Protein AF-A0A7M7GC49-F1 (afdb_monomer_lite)

Sequence (738 aa):
MSGFDIMTDSSFNNELQWSLVPNANPNVATEDHLQSLGLNVQDGLPKFKLNEVGPVALASSIFQQNNINVNDDLEQSFVVLGKTSLQSIRDDALASYLEIQQKSQLTDHTSMISMMSPSEIEEKLKNVLEENIKLKETLKQNNSATKQQFNTITMWQKDVMTVCDNHKQKFMETKQLMSRLKKENDELREKIAKYQLQESSLNSSSATGLSLEGVNASSLLKKSTYVSTENLPTLTGFNTSLLEEGKQLENDNIQLENEQELLKKNDTLSEELNKVKVNHSKTKEVLQELEKRYLTDIELFSQQLQKANKELKEVLKQKSDMTNSLELEKLLVKCCEKDLELKYLEEIITSLKQQIKKYEENIFPLIDLQVETSDESSDDKKLLKENVKFYNNKIEELGKCFAAQCSRYMRIQEFLKESADIIQIFENSEVLSNSSLPEDKVKDYKEKLREYRKRLIDEQIQSIDDKQITIKVQKQFQKMLSDYNAVIYELEILRDENSKLATMQTKASEENSQKLADIEKHLDEEKKILDNEKTELLEQRLSLQFEKKLVIEEKEKIEAERSSLSLEKEKLIEARTSLLEERTSLDRQSLLYEAEKGTLQKEKKLLHKKCDELMNQIEILRHESSKANTTIQQLNLNNSKLKENEEIISVYKIQTEMHQKEFEEMRVTQKNLQDQLQSLSMANLQLRTENDRLGGQANEQDNSDVTINRNHVLCPKCQNSISTDNLSLHIARCYNLD

Foldseek 3Di:
DDDDDDDDDDDDDDDDDDDDDDDDDPPDDDQVRLVVVQWHDDPNDTDHPPDDPDDPPPVVVVPPDDPDDDDDDDDDDDDPPDPVNVVVVVVVVVVVVVVVVVVVVVDPPVVVVVPDDPVVVVVVVVVVVVVVVVVVVVVVVVVVVVVVVVVVVVVVVVVVVVVVVVVVVVVVVVVVVVVVVVVVVVVVVVVVVVVVVVVVVVPPDDDDDDDDDDDDDDDDDDDDDDDDDDDDDDPPVVVVVVVVVVVVVVVVVVVVVVVVVVVVVVVVVVVVVVVVVVVVVVVVVVVVVVVVVVVVVVVVVVVVVVVVVVVVVVVVVVPPPDDDPVVVVVVVVVVVVVVVVVVVVVVVVVVVVVVVVVVVVVPPPPPPPPPPDPDPDDPVVVVVVVVVVVLVVLVVVLVVLVVVLVVLVVVLVVLVVVLVVLVVVVVVCVVDVPDDDPPVVVVVSVVSNVVSVVVVVVSVVSVVVSVVSVVVSVVVVVVVVVVVVVVVVVVVVVVVVVVVVVVVVVVVVVVVVVVVVVVVVVVVVVVVVVVVVVVVVVVVVVVVVVVVVVVVVVVVVVVVVVVVVVVVVVVVVVVVVVVVVVVVVVVVVVVVVVVVVVVVVVVVVVVVVVVVVVVVVVVVVVVVVVVVVVVVVVVVVVVVVVVVVVVVVVVVVVVVVVVVVVVVVVVVVVVVVVVVVVVVVVVVVVVVVVVVPDDDDDDYDDDDDDDDDDDDDADPPPGDGDDDPCPPVVVVVVPDDD

pLDDT: mean 72.05, std 21.74, range [25.02, 97.62]

Radius of gyration: 102.34 Å; chains: 1; bounding box: 214×106×333 Å

Structure (mmCIF, N/CA/C/O backbone):
data_AF-A0A7M7GC49-F1
#
_entry.id   AF-A0A7M7GC49-F1
#
loop_
_atom_site.group_PDB
_atom_site.id
_atom_site.type_symbol
_atom_site.label_atom_id
_atom_site.label_alt_id
_atom_site.label_comp_id
_atom_site.label_asym_id
_atom_site.label_entity_id
_atom_site.label_seq_id
_atom_site.pdbx_PDB_ins_code
_atom_site.Cartn_x
_atom_site.Cartn_y
_atom_site.Cartn_z
_atom_site.occupancy
_atom_site.B_iso_or_equiv
_atom_site.auth_seq_id
_atom_site.auth_comp_id
_atom_site.auth_asym_id
_atom_site.auth_atom_id
_atom_site.pdbx_PDB_model_num
ATOM 1 N N . MET A 1 1 ? -89.485 -11.999 8.971 1.00 34.19 1 MET A N 1
ATOM 2 C CA . MET A 1 1 ? -88.082 -11.713 9.340 1.00 34.19 1 MET A CA 1
ATOM 3 C C . MET A 1 1 ? -87.437 -10.963 8.185 1.00 34.19 1 MET A C 1
ATOM 5 O O . MET A 1 1 ? -87.830 -11.228 7.059 1.00 34.19 1 MET A O 1
ATOM 9 N N . SER A 1 2 ? -86.524 -10.044 8.527 1.00 34.47 2 SER A N 1
ATOM 10 C CA . SER A 1 2 ? -85.714 -9.130 7.692 1.00 34.47 2 SER A CA 1
ATOM 11 C C . SER A 1 2 ? -86.473 -8.114 6.827 1.00 34.47 2 SER A C 1
ATOM 13 O O . SER A 1 2 ? -87.077 -8.467 5.819 1.00 34.47 2 SER A O 1
ATOM 15 N N . GLY A 1 3 ? -86.423 -6.850 7.262 1.00 27.81 3 GLY A N 1
ATOM 16 C CA . GLY A 1 3 ? -86.995 -5.686 6.591 1.00 27.81 3 GLY A CA 1
ATOM 17 C C . GLY A 1 3 ? -86.046 -5.013 5.594 1.00 27.81 3 GLY A C 1
ATOM 18 O O . GLY A 1 3 ? -84.831 -5.141 5.716 1.00 27.81 3 GLY A O 1
ATOM 19 N N . PHE A 1 4 ? -86.680 -4.366 4.606 1.00 26.64 4 PHE A N 1
ATOM 20 C CA . PHE A 1 4 ? -86.507 -2.984 4.117 1.00 26.64 4 PHE A CA 1
ATOM 21 C C . PHE A 1 4 ? -85.178 -2.267 4.470 1.00 26.64 4 PHE A C 1
ATOM 23 O O . PHE A 1 4 ? -84.728 -2.322 5.605 1.00 26.64 4 PHE A O 1
ATOM 30 N N . ASP A 1 5 ? -84.525 -1.507 3.588 1.00 28.02 5 ASP A N 1
ATOM 31 C CA . ASP A 1 5 ? -85.110 -0.567 2.632 1.00 28.02 5 ASP A CA 1
ATOM 32 C C . ASP A 1 5 ? -84.096 -0.091 1.566 1.00 28.02 5 ASP A C 1
ATOM 34 O O . ASP A 1 5 ? -82.886 -0.280 1.679 1.00 28.02 5 ASP A O 1
ATOM 38 N N . ILE A 1 6 ? -84.652 0.528 0.530 1.00 32.47 6 ILE A N 1
ATOM 39 C CA . ILE A 1 6 ? -84.090 0.972 -0.756 1.00 32.47 6 ILE A CA 1
ATOM 40 C C . ILE A 1 6 ? -83.165 2.203 -0.624 1.00 32.47 6 ILE A C 1
ATOM 42 O O . ILE A 1 6 ? -83.523 3.119 0.106 1.00 32.47 6 ILE A O 1
ATOM 46 N N . MET A 1 7 ? -82.079 2.305 -1.419 1.00 26.45 7 MET A N 1
ATOM 47 C CA . MET A 1 7 ? -81.718 3.539 -2.165 1.00 26.45 7 MET A CA 1
ATOM 48 C C . MET A 1 7 ? -80.519 3.389 -3.134 1.00 26.45 7 MET A C 1
ATOM 50 O O . MET A 1 7 ? -79.374 3.242 -2.728 1.00 26.45 7 MET A O 1
ATOM 54 N N . THR A 1 8 ? -80.860 3.469 -4.426 1.00 30.05 8 THR A N 1
ATOM 55 C CA . THR A 1 8 ? -80.190 4.147 -5.560 1.00 30.05 8 THR A CA 1
ATOM 56 C C . THR A 1 8 ? -78.666 4.087 -5.734 1.00 30.05 8 THR A C 1
ATOM 58 O O . THR A 1 8 ? -77.913 4.820 -5.096 1.00 30.05 8 THR A O 1
ATOM 61 N N . ASP A 1 9 ? -78.281 3.323 -6.761 1.00 25.45 9 ASP A N 1
ATOM 62 C CA . ASP A 1 9 ? -77.014 3.351 -7.492 1.00 25.45 9 ASP A CA 1
ATOM 63 C C . ASP A 1 9 ? -76.702 4.709 -8.145 1.00 25.45 9 ASP A C 1
ATOM 65 O O . ASP A 1 9 ? -77.493 5.249 -8.921 1.00 25.45 9 ASP A O 1
ATOM 69 N N . SER A 1 10 ? -75.467 5.170 -7.955 1.00 27.80 10 SER A N 1
ATOM 70 C CA . SER A 1 10 ? -74.708 5.876 -8.991 1.00 27.80 10 SER A CA 1
ATOM 71 C C . SER A 1 10 ? -73.237 5.481 -8.863 1.00 27.80 10 SER A C 1
ATOM 73 O O . SER A 1 10 ? -72.452 6.097 -8.142 1.00 27.80 10 SER A O 1
ATOM 75 N N . SER A 1 11 ? -72.905 4.377 -9.521 1.00 29.70 11 SER A N 1
ATOM 76 C CA . SER A 1 11 ? -71.592 3.750 -9.590 1.00 29.70 11 SER A CA 1
ATOM 77 C C . SER A 1 11 ? -70.676 4.543 -10.526 1.00 29.70 11 SER A C 1
ATOM 79 O O . SER A 1 11 ? -70.968 4.616 -11.710 1.00 29.70 11 SER A O 1
ATOM 81 N N . PHE A 1 12 ? -69.576 5.104 -10.016 1.00 28.05 12 PHE A N 1
ATOM 82 C CA . PHE A 1 12 ? -68.303 5.303 -10.732 1.00 28.05 12 PHE A CA 1
ATOM 83 C C . PHE A 1 12 ? -67.228 5.727 -9.716 1.00 28.05 12 PHE A C 1
ATOM 85 O O . PHE A 1 12 ? -67.172 6.893 -9.341 1.00 28.05 12 PHE A O 1
ATOM 92 N N . ASN A 1 13 ? -66.428 4.764 -9.232 1.00 29.12 13 ASN A N 1
ATOM 93 C CA . ASN A 1 13 ? -65.004 4.915 -8.871 1.00 29.12 13 ASN A CA 1
ATOM 94 C C . ASN A 1 13 ? -64.437 3.598 -8.291 1.00 29.12 13 ASN A C 1
ATOM 96 O O . ASN A 1 13 ? -64.309 3.431 -7.084 1.00 29.12 13 ASN A O 1
ATOM 100 N N . ASN A 1 14 ? -64.071 2.686 -9.192 1.00 30.98 14 ASN A N 1
ATOM 101 C CA . ASN A 1 14 ? -62.984 1.707 -9.042 1.00 30.98 14 ASN A CA 1
ATOM 102 C C . ASN A 1 14 ? -61.897 2.187 -10.028 1.00 30.98 14 ASN A C 1
ATOM 104 O O . ASN A 1 14 ? -62.245 2.738 -11.066 1.00 30.98 14 ASN A O 1
ATOM 108 N N . GLU A 1 15 ? -60.587 2.070 -9.858 1.00 29.72 15 GLU A N 1
ATOM 109 C CA . GLU A 1 15 ? -59.718 1.249 -9.023 1.00 29.72 15 GLU A CA 1
ATOM 110 C C . GLU A 1 15 ? -58.306 1.824 -9.247 1.00 29.72 15 GLU A C 1
ATOM 112 O O . GLU A 1 15 ? -57.967 2.137 -10.385 1.00 29.72 15 GLU A O 1
ATOM 117 N N . LEU A 1 16 ? -57.501 1.971 -8.192 1.00 26.41 16 LEU A N 1
ATOM 118 C CA . LEU A 1 16 ? -56.049 1.711 -8.166 1.00 26.41 16 LEU A CA 1
ATOM 119 C C . LEU A 1 16 ? -55.543 2.049 -6.755 1.00 26.41 16 LEU A C 1
ATOM 121 O O . LEU A 1 16 ? -54.995 3.114 -6.480 1.00 26.41 16 LEU A O 1
ATOM 125 N N . GLN A 1 17 ? -55.778 1.113 -5.835 1.00 26.84 17 GLN A N 1
ATOM 126 C CA . GLN A 1 17 ? -55.053 1.037 -4.571 1.00 26.84 17 GLN A CA 1
ATOM 127 C C . GLN A 1 17 ? -53.602 0.633 -4.849 1.00 26.84 17 GLN A C 1
ATOM 129 O O . GLN A 1 17 ? -53.361 -0.387 -5.488 1.00 26.84 17 GLN A O 1
ATOM 134 N N . TRP A 1 18 ? -52.649 1.367 -4.276 1.00 25.02 18 TRP A N 1
ATOM 135 C CA . TRP A 1 18 ? -51.355 0.810 -3.885 1.00 25.02 18 TRP A CA 1
ATOM 136 C C . TRP A 1 18 ? -51.135 1.120 -2.407 1.00 25.02 18 TRP A C 1
ATOM 138 O O . TRP A 1 18 ? -50.808 2.239 -2.019 1.00 25.02 18 TRP A O 1
ATOM 148 N N . SER A 1 19 ? -51.368 0.109 -1.575 1.00 26.52 19 SER A N 1
ATOM 149 C CA . SER A 1 19 ? -50.935 0.059 -0.183 1.00 26.52 19 SER A CA 1
ATOM 150 C C . SER A 1 19 ? -49.413 -0.096 -0.137 1.00 26.52 19 SER A C 1
ATOM 152 O O . SER A 1 19 ? -48.893 -1.126 -0.572 1.00 26.52 19 SER A O 1
ATOM 154 N N . LEU A 1 20 ? -48.693 0.887 0.403 1.00 27.27 20 LEU A N 1
ATOM 155 C CA . LEU A 1 20 ? -47.275 0.738 0.732 1.00 27.27 20 LEU A CA 1
ATOM 156 C C . LEU A 1 20 ? -47.122 0.376 2.211 1.00 27.27 20 LEU A C 1
ATOM 158 O O . LEU A 1 20 ? -47.243 1.207 3.106 1.00 27.27 20 LEU A O 1
ATOM 162 N N . VAL A 1 21 ? -46.863 -0.912 2.424 1.00 29.62 21 VAL A N 1
ATOM 163 C CA . VAL A 1 21 ? -46.255 -1.485 3.627 1.00 29.62 21 VAL A CA 1
ATOM 164 C C . VAL A 1 21 ? -44.874 -0.834 3.842 1.00 29.62 21 VAL A C 1
ATOM 166 O O . VAL A 1 21 ? -44.166 -0.619 2.853 1.00 29.62 21 VAL A O 1
ATOM 169 N N . PRO A 1 22 ? -44.444 -0.532 5.084 1.00 32.78 22 PRO A N 1
ATOM 170 C CA . PRO A 1 22 ? -43.116 0.017 5.336 1.00 32.78 22 PRO A CA 1
ATOM 171 C C . PRO A 1 22 ? -42.062 -1.051 5.045 1.00 32.78 22 PRO A C 1
ATOM 173 O O . PRO A 1 22 ? -41.995 -2.078 5.720 1.00 32.78 22 PRO A O 1
ATOM 176 N N . ASN A 1 23 ? -41.238 -0.820 4.026 1.00 27.34 23 ASN A N 1
ATOM 177 C CA . ASN A 1 23 ? -40.072 -1.649 3.767 1.00 27.34 23 ASN A CA 1
ATOM 178 C C . ASN A 1 23 ? -38.988 -1.286 4.795 1.00 27.34 23 ASN A C 1
ATOM 180 O O . ASN A 1 23 ? -38.493 -0.157 4.809 1.00 27.34 23 ASN A O 1
ATOM 184 N N . ALA A 1 24 ? -38.657 -2.230 5.675 1.00 34.81 24 ALA A N 1
ATOM 185 C CA . ALA A 1 24 ? -37.582 -2.107 6.648 1.00 34.81 24 ALA A CA 1
ATOM 186 C C . ALA A 1 24 ? -36.232 -2.063 5.915 1.00 34.81 24 ALA A C 1
ATOM 188 O O . ALA A 1 24 ? -35.712 -3.085 5.474 1.00 34.81 24 ALA A O 1
ATOM 189 N N . ASN A 1 25 ? -35.673 -0.862 5.773 1.00 31.64 25 ASN A N 1
ATOM 190 C CA . ASN A 1 25 ? -34.308 -0.648 5.306 1.00 31.64 25 ASN A CA 1
ATOM 191 C C . ASN A 1 25 ? -33.396 -0.501 6.545 1.00 31.64 25 ASN A C 1
ATOM 193 O O . ASN A 1 25 ? -33.688 0.345 7.389 1.00 31.64 25 ASN A O 1
ATOM 197 N N . PRO A 1 26 ? -32.294 -1.259 6.685 1.00 36.69 26 PRO A N 1
ATOM 198 C CA . PRO A 1 26 ? -31.502 -1.327 7.922 1.00 36.69 26 PRO A CA 1
ATOM 199 C C . PRO A 1 26 ? -30.547 -0.135 8.154 1.00 36.69 26 PRO A C 1
ATOM 201 O O . PRO A 1 26 ? -29.640 -0.232 8.968 1.00 36.69 26 PRO A O 1
ATOM 204 N N . ASN A 1 27 ? -30.750 0.997 7.472 1.00 37.78 27 ASN A N 1
ATOM 205 C CA . ASN A 1 27 ? -29.896 2.193 7.571 1.00 37.78 27 ASN A CA 1
ATOM 206 C C . ASN A 1 27 ? -30.619 3.426 8.142 1.00 37.78 27 ASN A C 1
ATOM 208 O O . ASN A 1 27 ? -30.193 4.559 7.921 1.00 37.78 27 ASN A O 1
ATOM 212 N N . VAL A 1 28 ? -31.727 3.237 8.862 1.00 42.25 28 VAL A N 1
ATOM 213 C CA . VAL A 1 28 ? -32.432 4.353 9.503 1.00 42.25 28 VAL A CA 1
ATOM 214 C C . VAL A 1 28 ? -31.764 4.647 10.844 1.00 42.25 28 VAL A C 1
ATOM 216 O O . VAL A 1 28 ? -31.859 3.856 11.780 1.00 42.25 28 VAL A O 1
ATOM 219 N N . ALA A 1 29 ? -31.055 5.776 10.908 1.00 43.44 29 ALA A N 1
ATOM 220 C CA . ALA A 1 29 ? -30.528 6.345 12.142 1.00 43.44 29 ALA A CA 1
ATOM 221 C C . ALA A 1 29 ? -31.626 6.388 13.218 1.00 43.44 29 ALA A C 1
ATOM 223 O O . ALA A 1 29 ? -32.748 6.816 12.942 1.00 43.44 29 ALA A O 1
ATOM 224 N N . THR A 1 30 ? -31.304 5.925 14.426 1.00 55.53 30 THR A N 1
ATOM 225 C CA . THR A 1 30 ? -32.234 5.907 15.559 1.00 55.53 30 THR A CA 1
ATOM 226 C C . THR A 1 30 ? -32.724 7.319 15.885 1.00 55.53 30 THR A C 1
ATOM 228 O O . THR A 1 30 ? -32.027 8.308 15.650 1.00 55.53 30 THR A O 1
ATOM 231 N N . GLU A 1 31 ? -33.938 7.425 16.422 1.00 50.25 31 GLU A N 1
ATOM 232 C CA . GLU A 1 31 ? -34.584 8.701 16.763 1.00 50.25 31 GLU A CA 1
ATOM 233 C C . GLU A 1 31 ? -33.719 9.564 17.704 1.00 50.25 31 GLU A C 1
ATOM 235 O O . GLU A 1 31 ? -33.629 10.781 17.531 1.00 50.25 31 GLU A O 1
ATOM 240 N N . ASP A 1 32 ? -32.953 8.913 18.581 1.00 55.41 32 ASP A N 1
ATOM 241 C CA . ASP A 1 32 ? -31.956 9.543 19.451 1.00 55.41 32 ASP A CA 1
ATOM 242 C C . ASP A 1 32 ? -30.789 10.173 18.669 1.00 55.41 32 ASP A C 1
ATOM 244 O O . ASP A 1 32 ? -30.299 11.251 19.019 1.00 55.41 32 ASP A O 1
ATOM 248 N N . HIS A 1 33 ? -30.361 9.555 17.562 1.00 53.88 33 HIS A N 1
ATOM 249 C CA . HIS A 1 33 ? -29.306 10.104 16.712 1.00 53.88 33 HIS A CA 1
ATOM 250 C C . HIS A 1 33 ? -29.789 11.352 15.956 1.00 53.88 33 HIS A C 1
ATOM 252 O O . HIS A 1 33 ? -29.045 12.327 15.840 1.00 53.88 33 HIS A O 1
ATOM 258 N N . LEU A 1 34 ? -31.054 11.386 15.526 1.00 53.12 34 LEU A N 1
ATOM 259 C CA . LEU A 1 34 ? -31.652 12.552 14.866 1.00 53.12 34 LEU A CA 1
ATOM 260 C C . LEU A 1 34 ? -31.913 13.709 15.847 1.00 53.12 34 LEU A C 1
ATOM 262 O O . LEU A 1 34 ? -31.670 14.868 15.499 1.00 53.12 34 LEU A O 1
ATOM 266 N N . GLN A 1 35 ? -32.300 13.410 17.092 1.00 56.81 35 GLN A N 1
ATOM 267 C CA . GLN A 1 35 ? -32.415 14.417 18.153 1.00 56.81 35 GLN A CA 1
ATOM 268 C C . GLN A 1 35 ? -31.054 14.995 18.564 1.00 56.81 35 GLN A C 1
ATOM 270 O O . GLN A 1 35 ? -30.958 16.202 18.795 1.00 56.81 35 GLN A O 1
ATOM 275 N N . SER A 1 36 ? -29.981 14.191 18.562 1.00 54.66 36 SER A N 1
ATOM 276 C CA . SER A 1 36 ? -28.614 14.686 18.810 1.00 54.66 36 SER A CA 1
ATOM 277 C C . SER A 1 36 ? -28.132 15.700 17.757 1.00 54.66 36 SER A C 1
ATOM 279 O O . SER A 1 36 ? -27.302 16.559 18.050 1.00 54.66 36 SER A O 1
ATOM 281 N N . LEU A 1 37 ? -28.707 15.650 16.548 1.00 49.44 37 LEU A N 1
ATOM 282 C CA . LEU A 1 37 ? -28.439 16.568 15.436 1.00 49.44 37 LEU A CA 1
ATOM 283 C C . LEU A 1 37 ? -29.384 17.787 15.417 1.00 49.44 37 LEU A C 1
ATOM 285 O O . LEU A 1 37 ? -29.360 18.572 14.469 1.00 49.44 37 LEU A O 1
ATOM 289 N N . GLY A 1 38 ? -30.212 17.969 16.453 1.00 47.38 38 GLY A N 1
ATOM 290 C CA . GLY A 1 38 ? -31.117 19.115 16.594 1.00 47.38 38 GLY A CA 1
ATOM 291 C C . GLY A 1 38 ? -32.412 19.020 15.775 1.00 47.38 38 GLY A C 1
ATOM 292 O O . GLY A 1 38 ? -33.101 20.030 15.604 1.00 47.38 38 GLY A O 1
ATOM 293 N N . LEU A 1 39 ? -32.758 17.831 15.271 1.00 48.88 39 LEU A N 1
ATOM 294 C CA . LEU A 1 39 ? -33.985 17.573 14.513 1.00 48.88 39 LEU A CA 1
ATOM 295 C C . LEU A 1 39 ? -35.056 16.991 15.443 1.00 48.88 39 LEU A C 1
ATOM 297 O O . LEU A 1 39 ? -34.774 16.082 16.218 1.00 48.88 39 LEU A O 1
ATOM 301 N N . ASN A 1 40 ? -36.291 17.497 15.370 1.00 50.38 40 ASN A N 1
ATOM 302 C CA . ASN A 1 40 ? -37.416 16.887 16.084 1.00 50.38 40 ASN A CA 1
ATOM 303 C C . ASN A 1 40 ? -38.218 16.004 15.121 1.00 50.38 40 ASN A C 1
ATOM 305 O O . ASN A 1 40 ? -38.479 16.409 13.982 1.00 50.38 40 ASN A O 1
ATOM 309 N N . VAL A 1 41 ? -38.614 14.820 15.583 1.00 55.78 41 VAL A N 1
ATOM 310 C CA . VAL A 1 41 ? -39.426 13.870 14.817 1.00 55.78 41 VAL A CA 1
ATOM 311 C C . VAL A 1 41 ? -40.865 13.977 15.320 1.00 55.78 41 VAL A C 1
ATOM 313 O O . VAL A 1 41 ? -41.169 13.669 16.465 1.00 55.78 41 VAL A O 1
ATOM 316 N N . GLN A 1 42 ? -41.763 14.463 14.467 1.00 46.03 42 GLN A N 1
ATOM 317 C CA . GLN A 1 42 ? -43.210 14.329 14.648 1.00 46.03 42 GLN A CA 1
ATOM 318 C C . GLN A 1 42 ? -43.764 13.719 13.361 1.00 46.03 42 GLN A C 1
ATOM 320 O O . GLN A 1 42 ? -43.432 14.179 12.269 1.00 46.03 42 GLN A O 1
ATOM 325 N N . ASP A 1 43 ? -44.558 12.656 13.499 1.00 43.88 43 ASP A N 1
ATOM 326 C CA . ASP A 1 43 ? -45.176 11.895 12.402 1.00 43.88 43 ASP A CA 1
ATOM 327 C C . ASP A 1 43 ? -44.186 11.294 11.379 1.00 43.88 43 ASP A C 1
ATOM 329 O O . ASP A 1 43 ? -44.460 11.231 10.182 1.00 43.88 43 ASP A O 1
ATOM 333 N N . GLY A 1 44 ? -43.013 10.840 11.840 1.00 51.19 44 GLY A N 1
ATOM 334 C CA . GLY A 1 44 ? -42.061 10.071 11.023 1.00 51.19 44 GLY A CA 1
ATOM 335 C C . GLY A 1 44 ? -41.281 10.867 9.966 1.00 51.19 44 GLY A C 1
ATOM 336 O O . GLY A 1 44 ? -40.580 10.266 9.154 1.00 51.19 44 GLY A O 1
ATOM 337 N N . LEU A 1 45 ? -41.361 12.204 9.972 1.00 47.44 45 LEU A N 1
ATOM 338 C CA . LEU A 1 45 ? -40.614 13.084 9.064 1.00 47.44 45 LEU A CA 1
ATOM 339 C C . LEU A 1 45 ? -39.755 14.089 9.859 1.00 47.44 45 LEU A C 1
ATOM 341 O O . LEU A 1 45 ? -40.297 14.820 10.693 1.00 47.44 45 LEU A O 1
ATOM 345 N N . PRO A 1 46 ? -38.432 14.177 9.616 1.00 42.75 46 PRO A N 1
ATOM 346 C CA . PRO A 1 46 ? -37.562 15.098 10.344 1.00 42.75 46 PRO A CA 1
ATOM 347 C C . PRO A 1 46 ? -37.824 16.556 9.930 1.00 42.75 46 PRO A C 1
ATOM 349 O O . PRO A 1 46 ? -37.776 16.895 8.746 1.00 42.75 46 PRO A O 1
ATOM 352 N N . LYS A 1 47 ? -38.075 17.438 10.910 1.00 49.12 47 LYS A N 1
ATOM 353 C CA . LYS A 1 47 ? -38.218 18.894 10.710 1.00 49.12 47 LYS A CA 1
ATOM 354 C C . LYS A 1 47 ? -37.163 19.673 11.506 1.00 49.12 47 LYS A C 1
ATOM 356 O O . LYS A 1 47 ? -36.839 19.326 12.642 1.00 49.12 47 LYS A O 1
ATOM 361 N N . PHE A 1 48 ? -36.660 20.759 10.915 1.00 40.12 48 PHE A N 1
ATOM 362 C CA . PHE A 1 48 ? -35.720 21.691 11.549 1.00 40.12 48 PHE A CA 1
ATOM 363 C C . PHE A 1 48 ? -36.435 22.612 12.549 1.00 40.12 48 PHE A C 1
ATOM 365 O O . PHE A 1 48 ? -37.474 23.192 12.229 1.00 40.12 48 PHE A O 1
ATOM 372 N N . LYS A 1 49 ? -35.849 22.818 13.736 1.00 48.59 49 LYS A N 1
ATOM 373 C CA . LYS A 1 49 ? -36.263 23.886 14.659 1.00 48.59 49 LYS A CA 1
ATOM 374 C C . LYS A 1 49 ? -35.683 25.228 14.197 1.00 48.59 49 LYS A C 1
ATOM 376 O O . LYS A 1 49 ? -34.584 25.607 14.584 1.00 48.59 49 LYS A O 1
ATOM 381 N N . LEU A 1 50 ? -36.421 25.966 13.376 1.00 41.94 50 LEU A N 1
ATOM 382 C CA . LEU A 1 50 ? -36.144 27.381 13.114 1.00 41.94 50 LEU A CA 1
ATOM 383 C C . LEU A 1 50 ? -36.890 28.215 14.165 1.00 41.94 50 LEU A C 1
ATOM 385 O O . LEU A 1 50 ? -38.099 28.371 14.021 1.00 41.94 50 LEU A O 1
ATOM 389 N N . ASN A 1 51 ? -36.188 28.651 15.230 1.00 39.00 51 ASN A N 1
ATOM 390 C CA . ASN A 1 51 ? -36.456 29.848 16.075 1.00 39.00 51 ASN A CA 1
ATOM 391 C C . ASN A 1 51 ? -35.920 29.798 17.528 1.00 39.00 51 ASN A C 1
ATOM 393 O O . ASN A 1 51 ? -36.360 30.582 18.364 1.00 39.00 51 ASN A O 1
ATOM 397 N N . GLU A 1 52 ? -34.923 28.974 17.851 1.00 34.44 52 GLU A N 1
ATOM 398 C CA . GLU A 1 52 ? -34.160 29.147 19.099 1.00 34.44 52 GLU A CA 1
ATOM 399 C C . GLU A 1 52 ? -32.697 29.458 18.778 1.00 34.44 52 GLU A C 1
ATOM 401 O O . GLU A 1 52 ? -32.103 28.849 17.888 1.00 34.44 52 GLU A O 1
ATOM 406 N N . VAL A 1 53 ? -32.118 30.430 19.492 1.00 45.56 53 VAL A N 1
ATOM 407 C CA . VAL A 1 53 ? -30.682 30.735 19.439 1.00 45.56 53 VAL A CA 1
ATOM 408 C C . VAL A 1 53 ? -29.945 29.556 20.077 1.00 45.56 53 VAL A C 1
ATOM 410 O O . VAL A 1 53 ? -29.720 29.518 21.285 1.00 45.56 53 VAL A O 1
ATOM 413 N N . GLY A 1 54 ? -29.649 28.547 19.260 1.00 28.89 54 GLY A N 1
ATOM 414 C CA . GLY A 1 54 ? -28.916 27.351 19.656 1.00 28.89 54 GLY A CA 1
ATOM 415 C C . GLY A 1 54 ? -27.458 27.663 20.025 1.00 28.89 54 GLY A C 1
ATOM 416 O O . GLY A 1 54 ? -26.888 28.647 19.544 1.00 28.89 54 GLY A O 1
ATOM 417 N N . PRO A 1 55 ? -26.844 26.846 20.898 1.00 33.31 55 PRO A N 1
ATOM 418 C CA . PRO A 1 55 ? -25.583 27.167 21.548 1.00 33.31 55 PRO A CA 1
ATOM 419 C C . PRO A 1 55 ? -24.432 27.275 20.542 1.00 33.31 55 PRO A C 1
ATOM 421 O O . PRO A 1 55 ? -24.291 26.467 19.627 1.00 33.31 55 PRO A O 1
ATOM 424 N N . VAL A 1 56 ? -23.556 28.250 20.793 1.00 40.81 56 VAL A N 1
ATOM 425 C CA . VAL A 1 56 ? -22.320 28.651 20.079 1.00 40.81 56 VAL A CA 1
ATOM 426 C C . VAL A 1 56 ? -21.263 27.515 19.935 1.00 40.81 56 VAL A C 1
ATOM 428 O O . VAL A 1 56 ? -20.107 27.737 19.570 1.00 40.81 56 VAL A O 1
ATOM 431 N N . ALA A 1 57 ? -21.637 26.260 20.186 1.00 36.38 57 ALA A N 1
ATOM 432 C CA . ALA A 1 57 ? -20.741 25.117 20.312 1.00 36.38 57 ALA A CA 1
ATOM 433 C C . ALA A 1 57 ? -20.287 24.506 18.971 1.00 36.38 57 ALA A C 1
ATOM 435 O O . ALA A 1 57 ? -19.149 24.054 18.879 1.00 36.38 57 ALA A O 1
ATOM 436 N N . LEU A 1 58 ? -21.090 24.545 17.900 1.00 35.38 58 LEU A N 1
ATOM 437 C CA . LEU A 1 58 ? -20.709 23.872 16.642 1.00 35.38 58 LEU A CA 1
ATOM 438 C C . LEU A 1 58 ? -19.646 24.622 15.823 1.00 35.38 58 LEU A C 1
ATOM 440 O O . LEU A 1 58 ? -18.887 23.996 15.091 1.00 35.38 58 LEU A O 1
ATOM 444 N N . ALA A 1 59 ? -19.508 25.940 15.999 1.00 30.77 59 ALA A N 1
ATOM 445 C CA . ALA A 1 59 ? -18.423 26.707 15.376 1.00 30.77 59 ALA A CA 1
ATOM 446 C C . ALA A 1 59 ? -17.130 26.734 16.220 1.00 30.77 59 ALA A C 1
ATOM 448 O O . ALA A 1 59 ? -16.083 27.146 15.723 1.00 30.77 59 ALA A O 1
ATOM 449 N N . SER A 1 60 ? -17.190 26.298 17.485 1.00 32.50 60 SER A N 1
ATOM 450 C CA . SER A 1 60 ? -16.052 26.325 18.422 1.00 32.50 60 SER A CA 1
ATOM 451 C C . SER A 1 60 ? -15.277 24.999 18.473 1.00 32.50 60 SER A C 1
ATOM 453 O O . SER A 1 60 ? -14.132 24.975 18.920 1.00 32.50 60 SER A O 1
ATOM 455 N N . SER A 1 61 ? -15.860 23.903 17.971 1.00 30.09 61 SER A N 1
ATOM 456 C CA . SER A 1 61 ? -15.270 22.558 18.059 1.00 30.09 61 SER A CA 1
ATOM 457 C C . SER A 1 61 ? -14.176 22.258 17.024 1.00 30.09 61 SER A C 1
ATOM 459 O O . SER A 1 61 ? -13.475 21.264 17.174 1.00 30.09 61 SER A O 1
ATOM 461 N N . ILE A 1 62 ? -13.985 23.102 16.002 1.00 34.47 62 ILE A N 1
ATOM 462 C CA . ILE A 1 62 ? -12.916 22.909 14.998 1.00 34.47 62 ILE A CA 1
ATOM 463 C C . ILE A 1 62 ? -11.553 23.439 15.501 1.00 34.47 62 ILE A C 1
ATOM 465 O O . ILE A 1 62 ? -10.524 23.142 14.907 1.00 34.47 62 ILE A O 1
ATOM 469 N N . PHE A 1 63 ? -11.503 24.159 16.634 1.00 34.81 63 PHE A N 1
ATOM 470 C CA . PHE A 1 63 ? -10.258 24.773 17.133 1.00 34.81 63 PHE A CA 1
ATOM 471 C C . PHE A 1 63 ? -10.000 24.635 18.646 1.00 34.81 63 PHE A C 1
ATOM 473 O O . PHE A 1 63 ? -9.156 25.346 19.187 1.00 34.81 63 PHE A O 1
ATOM 480 N N . GLN A 1 64 ? -10.669 23.714 19.348 1.00 34.81 64 GLN A N 1
ATOM 481 C CA . GLN A 1 64 ? -10.375 23.424 20.760 1.00 34.81 64 GLN A CA 1
ATOM 482 C C . GLN A 1 64 ? -9.623 22.103 20.945 1.00 34.81 64 GLN A C 1
ATOM 484 O O . GLN A 1 64 ? -10.079 21.199 21.631 1.00 34.81 64 GLN A O 1
ATOM 489 N N . GLN A 1 65 ? -8.415 22.024 20.396 1.00 33.97 65 GLN A N 1
ATOM 490 C CA . GLN A 1 65 ? -7.350 21.235 21.009 1.00 33.97 65 GLN A CA 1
ATOM 491 C C . GLN A 1 65 ? -6.065 22.054 20.947 1.00 33.97 65 GLN A C 1
ATOM 493 O O . GLN A 1 65 ? -5.545 22.305 19.866 1.00 33.97 65 GLN A O 1
ATOM 498 N N . ASN A 1 66 ? -5.652 22.535 22.124 1.00 30.58 66 ASN A N 1
ATOM 499 C CA . ASN A 1 66 ? -4.291 22.880 22.563 1.00 30.58 66 ASN A CA 1
ATOM 500 C C . ASN A 1 66 ? -4.334 24.033 23.573 1.00 30.58 66 ASN A C 1
ATOM 502 O O . ASN A 1 66 ? -3.801 25.113 23.349 1.00 30.58 66 ASN A O 1
ATOM 506 N N . ASN A 1 67 ? -4.939 23.771 24.733 1.00 35.12 67 ASN A N 1
ATOM 507 C CA . ASN A 1 67 ? -4.475 24.392 25.970 1.00 35.12 67 ASN A CA 1
ATOM 508 C C . ASN A 1 67 ? -3.379 23.476 26.533 1.00 35.12 67 ASN A C 1
ATOM 510 O O . ASN A 1 67 ? -3.608 22.706 27.462 1.00 35.12 67 ASN A O 1
ATOM 514 N N . ILE A 1 68 ? -2.201 23.507 25.908 1.00 31.30 68 ILE A N 1
ATOM 515 C CA . ILE A 1 68 ? -0.979 22.992 26.522 1.00 31.30 68 ILE A CA 1
ATOM 516 C C . ILE A 1 68 ? -0.200 24.212 26.987 1.00 31.30 68 ILE A C 1
ATOM 518 O O . ILE A 1 68 ? 0.114 25.112 26.212 1.00 31.30 68 ILE A O 1
ATOM 522 N N . ASN A 1 69 ? 0.027 24.230 28.295 1.00 31.31 69 ASN A N 1
ATOM 523 C CA . ASN A 1 69 ? 0.877 25.152 29.020 1.00 31.31 69 ASN A CA 1
ATOM 524 C C . ASN A 1 69 ? 2.196 25.358 28.255 1.00 31.31 69 ASN A C 1
ATOM 526 O O . ASN A 1 69 ? 2.960 24.411 28.070 1.00 31.31 69 ASN A O 1
ATOM 530 N N . VAL A 1 70 ? 2.423 26.580 27.772 1.00 31.77 70 VAL A N 1
ATOM 531 C CA . VAL A 1 70 ? 3.627 26.953 27.028 1.00 31.77 70 VAL A CA 1
ATOM 532 C C . VAL A 1 70 ? 4.781 27.030 28.019 1.00 31.77 70 VAL A C 1
ATOM 534 O O . VAL A 1 70 ? 4.927 28.020 28.729 1.00 31.77 70 VAL A O 1
ATOM 537 N N . ASN A 1 71 ? 5.595 25.980 28.052 1.00 31.81 71 ASN A N 1
ATOM 538 C CA . ASN A 1 71 ? 6.993 26.089 28.431 1.00 31.81 71 ASN A CA 1
ATOM 539 C C . ASN A 1 71 ? 7.834 25.479 27.306 1.00 31.81 71 ASN A C 1
ATOM 541 O O . ASN A 1 71 ? 7.708 24.295 27.007 1.00 31.81 71 ASN A O 1
ATOM 545 N N . ASP A 1 72 ? 8.654 26.353 26.734 1.00 34.59 72 ASP A N 1
ATOM 546 C CA . ASP A 1 72 ? 9.801 26.149 25.854 1.00 34.59 72 ASP A CA 1
ATOM 547 C C . ASP A 1 72 ? 9.644 25.463 24.484 1.00 34.59 72 ASP A C 1
ATOM 549 O O . ASP A 1 72 ? 9.221 24.322 24.331 1.00 34.59 72 ASP A O 1
ATOM 553 N N . ASP A 1 73 ? 10.143 26.220 23.500 1.00 42.25 73 ASP A N 1
ATOM 554 C CA . ASP A 1 73 ? 10.814 25.791 22.277 1.00 42.25 73 ASP A CA 1
ATOM 555 C C . ASP A 1 73 ? 10.075 24.818 21.356 1.00 42.25 73 ASP A C 1
ATOM 557 O O . ASP A 1 73 ? 10.298 23.613 21.389 1.00 42.25 73 ASP A O 1
ATOM 561 N N . LEU A 1 74 ? 9.317 25.388 20.411 1.00 33.06 74 LEU A N 1
ATOM 562 C CA . LEU A 1 74 ? 9.313 25.008 18.990 1.00 33.06 74 LEU A CA 1
ATOM 563 C C . LEU A 1 74 ? 8.485 26.043 18.209 1.00 33.06 74 LEU A C 1
ATOM 565 O O . LEU A 1 74 ? 7.257 26.033 18.232 1.00 33.06 74 LEU A O 1
ATOM 569 N N . GLU A 1 75 ? 9.165 26.949 17.502 1.00 39.22 75 GLU A N 1
ATOM 570 C CA . GLU A 1 75 ? 8.545 27.894 16.568 1.00 39.22 75 GLU A CA 1
ATOM 571 C C . GLU A 1 75 ? 7.881 27.138 15.400 1.00 39.22 75 GLU A C 1
ATOM 573 O O . GLU A 1 75 ? 8.511 26.823 14.389 1.00 39.22 75 GLU A O 1
ATOM 578 N N . GLN A 1 76 ? 6.589 26.837 15.530 1.00 32.56 76 GLN A N 1
ATOM 579 C CA . GLN A 1 76 ? 5.714 26.543 14.398 1.00 32.56 76 GLN A CA 1
ATOM 580 C C . GLN A 1 76 ? 5.040 27.849 13.964 1.00 32.56 76 GLN A C 1
ATOM 582 O O . GLN A 1 76 ? 4.152 28.371 14.634 1.00 32.56 76 GLN A O 1
ATOM 587 N N . SER A 1 77 ? 5.487 28.395 12.834 1.00 33.25 77 SER A N 1
ATOM 588 C CA . SER A 1 77 ? 4.849 29.540 12.181 1.00 33.25 77 SER A CA 1
ATOM 589 C C . SER A 1 77 ? 3.520 29.094 11.558 1.00 33.25 77 SER A C 1
ATOM 591 O O . SER A 1 77 ? 3.506 28.470 10.499 1.00 33.25 77 SER A O 1
ATOM 593 N N . PHE A 1 78 ? 2.401 29.380 12.227 1.00 34.41 78 PHE A N 1
ATOM 594 C CA . PHE A 1 78 ? 1.052 29.242 11.673 1.00 34.41 78 PHE A CA 1
ATOM 595 C C . PHE A 1 78 ? 0.488 30.635 11.378 1.00 34.41 78 PHE A C 1
ATOM 597 O O . PHE A 1 78 ? 0.501 31.520 12.235 1.00 34.41 78 PHE A O 1
ATOM 604 N N . VAL A 1 79 ? -0.016 30.840 10.160 1.00 41.66 79 VAL A N 1
ATOM 605 C CA . VAL A 1 79 ? -0.698 32.079 9.770 1.00 41.66 79 VAL A CA 1
ATOM 606 C C . VAL A 1 79 ? -2.021 32.167 10.529 1.00 41.66 79 VAL A C 1
ATOM 608 O O . VAL A 1 79 ? -3.014 31.543 10.165 1.00 41.66 79 VAL A O 1
ATOM 611 N N . VAL A 1 80 ? -2.043 32.969 11.592 1.00 40.72 80 VAL A N 1
ATOM 612 C CA . VAL A 1 80 ? -3.271 33.343 12.296 1.00 40.72 80 VAL A CA 1
ATOM 613 C C . VAL A 1 80 ? -4.027 34.342 11.421 1.00 40.72 80 VAL A C 1
ATOM 615 O O . VAL A 1 80 ? -3.693 35.526 11.384 1.00 40.72 80 VAL A O 1
ATOM 618 N N . LEU A 1 81 ? -5.066 33.885 10.717 1.00 38.62 81 LEU A N 1
ATOM 619 C CA . LEU A 1 81 ? -6.088 34.796 10.202 1.00 38.62 81 LEU A CA 1
ATOM 620 C C . LEU A 1 81 ? -6.732 35.482 11.413 1.00 38.62 81 LEU A C 1
ATOM 622 O O . LEU A 1 81 ? -7.398 34.843 12.229 1.00 38.62 81 LEU A O 1
ATOM 626 N N . GLY A 1 82 ? -6.462 36.779 11.577 1.00 40.09 82 GLY A N 1
ATOM 627 C CA . GLY A 1 82 ? -6.944 37.559 12.711 1.00 40.09 82 GLY A CA 1
ATOM 628 C C . GLY A 1 82 ? -8.468 37.499 12.831 1.00 40.09 82 GLY A C 1
ATOM 629 O O . GLY A 1 82 ? -9.183 37.508 11.827 1.00 40.09 82 GLY A O 1
ATOM 630 N N . LYS A 1 83 ? -8.973 37.475 14.073 1.00 50.06 83 LYS A N 1
ATOM 631 C CA . LYS A 1 83 ? -10.415 37.448 14.401 1.00 50.06 83 LYS A CA 1
ATOM 632 C C . LYS A 1 83 ? -11.235 38.483 13.618 1.00 50.06 83 LYS A C 1
ATOM 634 O O . LYS A 1 83 ? -12.389 38.227 13.307 1.00 50.06 83 LYS A O 1
ATOM 639 N N . THR A 1 84 ? -10.637 39.619 13.267 1.00 48.75 84 THR A N 1
ATOM 640 C CA . THR A 1 84 ? -11.260 40.693 12.484 1.00 48.75 84 THR A CA 1
ATOM 641 C C . THR A 1 84 ? -11.578 40.292 11.041 1.00 48.75 84 THR A C 1
ATOM 643 O O . THR A 1 84 ? -12.657 40.619 10.556 1.00 48.75 84 THR A O 1
ATOM 646 N N . SER A 1 85 ? -10.706 39.536 10.366 1.00 48.88 85 SER A N 1
ATOM 647 C CA . SER A 1 85 ? -10.948 39.083 8.988 1.00 48.88 85 SER A CA 1
ATOM 648 C C . SER A 1 85 ? -12.035 38.012 8.913 1.00 48.88 85 SER A C 1
ATOM 650 O O . SER A 1 85 ? -12.876 38.056 8.022 1.00 48.88 85 SER A O 1
ATOM 652 N N . LEU A 1 86 ? -12.066 37.084 9.873 1.00 52.41 86 LEU A N 1
ATOM 653 C CA . LEU A 1 86 ? -13.113 36.057 9.946 1.00 52.41 86 LEU A CA 1
ATOM 654 C C . LEU A 1 86 ? -14.474 36.632 10.362 1.00 52.41 86 LEU A C 1
ATOM 656 O O . LEU A 1 86 ? -15.505 36.156 9.888 1.00 52.41 86 LEU A O 1
ATOM 660 N N . GLN A 1 87 ? -14.481 37.660 11.214 1.00 52.75 87 GLN A N 1
ATOM 661 C CA . GLN A 1 87 ? -15.706 38.344 11.620 1.00 52.75 87 GLN A CA 1
ATOM 662 C C . GLN A 1 87 ? -16.312 39.146 10.461 1.00 52.75 87 GLN A C 1
ATOM 664 O O . GLN A 1 87 ? -17.503 39.022 10.216 1.00 52.75 87 GLN A O 1
ATOM 669 N N . SER A 1 88 ? -15.492 39.856 9.676 1.00 61.28 88 SER A N 1
ATOM 670 C CA . SER A 1 88 ? -15.965 40.582 8.487 1.00 61.28 88 SER A CA 1
ATOM 671 C C . SER A 1 88 ? -16.619 39.653 7.457 1.00 61.28 88 SER A C 1
ATOM 673 O O . SER A 1 88 ? -17.680 39.971 6.939 1.00 61.28 88 SER A O 1
ATOM 675 N N . ILE A 1 89 ? -16.034 38.475 7.202 1.00 59.62 89 ILE A N 1
ATOM 676 C CA . ILE A 1 89 ? -16.601 37.485 6.266 1.00 59.62 89 ILE A CA 1
ATOM 677 C C . ILE A 1 89 ? -17.940 36.938 6.784 1.00 59.62 89 ILE A C 1
ATOM 679 O O . ILE A 1 89 ? -18.871 36.715 6.011 1.00 59.62 89 ILE A O 1
ATOM 683 N N . ARG A 1 90 ? -18.045 36.715 8.100 1.00 65.25 90 ARG A N 1
ATOM 684 C CA . ARG A 1 90 ? -19.282 36.257 8.740 1.00 65.25 90 ARG A CA 1
ATOM 685 C C . ARG A 1 90 ? -20.379 37.318 8.663 1.00 65.25 90 ARG A C 1
ATOM 687 O O . ARG A 1 90 ? -21.523 36.973 8.378 1.00 65.25 90 ARG A O 1
ATOM 694 N N . ASP A 1 91 ? -20.028 38.573 8.911 1.00 65.19 91 ASP A N 1
ATOM 695 C CA . ASP A 1 91 ? -20.970 39.690 8.909 1.00 65.19 91 ASP A CA 1
ATOM 696 C C . ASP A 1 91 ? -21.475 39.980 7.482 1.00 65.19 91 ASP A C 1
ATOM 698 O O . ASP A 1 91 ? -22.678 40.159 7.295 1.00 65.19 91 ASP A O 1
ATOM 702 N N . ASP A 1 92 ? -20.609 39.887 6.465 1.00 68.06 92 ASP A N 1
ATOM 703 C CA . ASP A 1 92 ? -20.998 40.007 5.049 1.00 68.06 92 ASP A CA 1
ATOM 704 C C . ASP A 1 92 ? -21.923 38.859 4.596 1.00 68.06 92 ASP A C 1
ATOM 706 O O . ASP A 1 92 ? -22.915 39.081 3.894 1.00 68.06 92 ASP A O 1
ATOM 710 N N . ALA A 1 93 ? -21.655 37.623 5.033 1.00 60.03 93 ALA A N 1
ATOM 711 C CA . ALA A 1 93 ? -22.512 36.474 4.731 1.00 60.03 93 ALA A CA 1
ATOM 712 C C . ALA A 1 93 ? -23.889 36.574 5.417 1.00 60.03 93 ALA A C 1
ATOM 714 O O . ALA A 1 93 ? -24.914 36.249 4.811 1.00 60.03 93 ALA A O 1
ATOM 715 N N . LEU A 1 94 ? -23.930 37.057 6.665 1.00 64.06 94 LEU A N 1
ATOM 716 C CA . LEU A 1 94 ? -25.173 37.298 7.405 1.00 64.06 94 LEU A CA 1
ATOM 717 C C . LEU A 1 94 ? -25.993 38.441 6.798 1.00 64.06 94 LEU A C 1
ATOM 719 O O . LEU A 1 94 ? -27.215 38.323 6.708 1.00 64.06 94 LEU A O 1
ATOM 723 N N . ALA A 1 95 ? -25.342 39.514 6.342 1.00 66.50 95 ALA A N 1
ATOM 724 C CA . ALA A 1 95 ? -26.006 40.619 5.656 1.00 66.50 95 ALA A CA 1
ATOM 725 C C . ALA A 1 95 ? -26.675 40.153 4.352 1.00 66.50 95 ALA A C 1
ATOM 727 O O . ALA A 1 95 ? -27.846 40.454 4.122 1.00 66.50 95 ALA A O 1
ATOM 728 N N . SER A 1 96 ? -25.981 39.335 3.552 1.00 64.75 96 SER A N 1
ATOM 729 C CA . SER A 1 96 ? -26.540 38.756 2.323 1.00 64.75 96 SER A CA 1
ATOM 730 C C . SER A 1 96 ? -27.734 37.831 2.603 1.00 64.75 96 SER A C 1
ATOM 732 O O . SER A 1 96 ? -28.744 37.883 1.900 1.00 64.75 96 SER A O 1
ATOM 734 N N . TYR A 1 97 ? -27.669 37.033 3.673 1.00 63.53 97 TYR A N 1
ATOM 735 C CA . TYR A 1 97 ? -28.768 36.152 4.075 1.00 63.53 97 TYR A CA 1
ATOM 736 C C . TYR A 1 97 ? -30.012 36.929 4.533 1.00 63.53 97 TYR A C 1
ATOM 738 O O . TYR A 1 97 ? -31.129 36.612 4.117 1.00 63.53 97 TYR A O 1
ATOM 746 N N . LEU A 1 98 ? -29.828 37.981 5.339 1.00 73.88 98 LEU A N 1
ATOM 747 C CA . LEU A 1 98 ? -30.921 38.846 5.791 1.00 73.88 98 LEU A CA 1
ATOM 748 C C . LEU A 1 98 ? -31.592 39.573 4.622 1.00 73.88 98 LEU A C 1
ATOM 750 O O . LEU A 1 98 ? -32.817 39.663 4.583 1.00 73.88 98 LEU A O 1
ATOM 754 N N . GLU A 1 99 ? -30.817 40.034 3.642 1.00 72.19 99 GLU A N 1
ATOM 755 C CA . GLU A 1 99 ? -31.343 40.717 2.458 1.00 72.19 99 GLU A CA 1
ATOM 756 C C . GLU A 1 99 ? -32.178 39.776 1.563 1.00 72.19 99 GLU A C 1
ATOM 758 O O . GLU A 1 99 ? -33.249 40.153 1.073 1.00 72.19 99 GLU A O 1
ATOM 763 N N . ILE A 1 100 ? -31.741 38.520 1.401 1.00 70.38 100 ILE A N 1
ATOM 764 C CA . ILE A 1 100 ? -32.492 37.471 0.686 1.00 70.38 100 ILE A CA 1
ATOM 765 C C . ILE A 1 100 ? -33.789 37.133 1.431 1.00 70.38 100 ILE A C 1
ATOM 767 O O . ILE A 1 100 ? -34.860 37.054 0.821 1.00 70.38 100 ILE A O 1
ATOM 771 N N . GLN A 1 101 ? -33.715 36.983 2.755 1.00 68.75 101 GLN A N 1
ATOM 772 C CA . GLN A 1 101 ? -34.873 36.685 3.590 1.00 68.75 101 GLN A CA 1
ATOM 773 C C . GLN A 1 101 ? -35.917 37.808 3.515 1.00 68.75 101 GLN A C 1
ATOM 775 O O . GLN A 1 101 ? -37.102 37.536 3.317 1.00 68.75 101 GLN A O 1
ATOM 780 N N . GLN A 1 102 ? -35.488 39.068 3.580 1.00 70.38 102 GLN A N 1
ATOM 781 C CA . GLN A 1 102 ? -36.385 40.220 3.521 1.00 70.38 102 GLN A CA 1
ATOM 782 C C . GLN A 1 102 ? -37.081 40.340 2.153 1.00 70.38 102 GLN A C 1
ATOM 784 O O . GLN A 1 102 ? -38.289 40.574 2.102 1.00 70.38 102 GLN A O 1
ATOM 789 N N . LYS A 1 103 ? -36.371 40.086 1.041 1.00 68.62 103 LYS A N 1
ATOM 790 C CA . LYS A 1 103 ? -36.980 40.022 -0.305 1.00 68.62 103 LYS A CA 1
ATOM 791 C C . LYS A 1 103 ? -37.984 38.878 -0.449 1.00 68.62 103 LYS A C 1
ATOM 793 O O . LYS A 1 103 ? -39.040 39.073 -1.048 1.00 68.62 103 LYS A O 1
ATOM 798 N N . SER A 1 104 ? -37.693 37.708 0.120 1.00 60.75 104 SER A N 1
ATOM 799 C CA . SER A 1 104 ? -38.615 36.562 0.076 1.00 60.75 104 SER A CA 1
ATOM 800 C C . SER A 1 104 ? -39.901 36.797 0.881 1.00 60.75 104 SER A C 1
ATOM 802 O O . SER A 1 104 ? -40.965 36.343 0.478 1.00 60.75 104 SER A O 1
ATOM 804 N N . GLN A 1 105 ? -39.829 37.565 1.973 1.00 61.12 105 GLN A N 1
ATOM 805 C CA . GLN A 1 105 ? -40.991 37.908 2.802 1.00 61.12 105 GLN A CA 1
ATOM 806 C C . GLN A 1 105 ? -41.833 39.060 2.232 1.00 61.12 105 GLN A C 1
ATOM 808 O O . GLN A 1 105 ? -43.026 39.135 2.510 1.00 61.12 105 GLN A O 1
ATOM 813 N N . LEU A 1 106 ? -41.237 39.951 1.433 1.00 57.84 106 LEU A N 1
ATOM 814 C CA . LEU A 1 106 ? -41.932 41.083 0.806 1.00 57.84 106 LEU A CA 1
ATOM 815 C C . LEU A 1 106 ? -42.729 40.704 -0.455 1.00 57.84 106 LEU A C 1
ATOM 817 O O . LEU A 1 106 ? -43.493 41.527 -0.959 1.00 57.84 106 LEU A O 1
ATOM 821 N N . THR A 1 107 ? -42.571 39.484 -0.972 1.00 58.09 107 THR A N 1
ATOM 822 C CA . THR A 1 107 ? -43.197 39.056 -2.230 1.00 58.09 107 THR A CA 1
ATOM 823 C C . THR A 1 107 ? -44.370 38.111 -1.946 1.00 58.09 107 THR A C 1
ATOM 825 O O . THR A 1 107 ? -44.171 36.932 -1.674 1.00 58.09 107 THR A O 1
ATOM 828 N N . ASP A 1 108 ? -45.615 38.603 -2.010 1.00 64.38 108 ASP A N 1
ATOM 829 C CA . ASP A 1 108 ? -46.809 37.752 -1.869 1.00 64.38 108 ASP A CA 1
ATOM 830 C C . ASP A 1 108 ? -47.072 36.967 -3.165 1.00 64.38 108 ASP A C 1
ATOM 832 O O . ASP A 1 108 ? -47.826 37.369 -4.059 1.00 64.38 108 ASP A O 1
ATOM 836 N N . HIS A 1 109 ? -46.386 35.832 -3.282 1.00 64.25 109 HIS A N 1
ATOM 837 C CA . HIS A 1 109 ? -46.458 34.940 -4.435 1.00 64.25 109 HIS A CA 1
ATOM 838 C C . HIS A 1 109 ? -47.882 34.425 -4.701 1.00 64.25 109 HIS A C 1
ATOM 840 O O . HIS A 1 109 ? -48.238 34.183 -5.853 1.00 64.25 109 HIS A O 1
ATOM 846 N N . THR A 1 110 ? -48.719 34.325 -3.667 1.00 68.00 110 THR A N 1
ATOM 847 C CA . THR A 1 110 ? -50.093 33.808 -3.757 1.00 68.00 110 THR A CA 1
ATOM 848 C C . THR A 1 110 ? -51.014 34.786 -4.487 1.00 68.00 110 THR A C 1
ATOM 850 O O . THR A 1 110 ? -51.801 34.389 -5.351 1.00 68.00 110 THR A O 1
ATOM 853 N N . SER A 1 111 ? -50.872 36.081 -4.192 1.00 66.00 111 SER A N 1
ATOM 854 C CA . SER A 1 111 ? -51.625 37.156 -4.844 1.00 66.00 111 SER A CA 1
ATOM 855 C C . SER A 1 111 ? -51.199 37.347 -6.307 1.00 66.00 111 SER A C 1
ATOM 857 O O . SER A 1 111 ? -52.049 37.436 -7.193 1.00 66.00 111 SER A O 1
ATOM 859 N N . MET A 1 112 ? -49.892 37.284 -6.604 1.00 63.81 112 MET A N 1
ATOM 860 C CA . MET A 1 112 ? -49.397 37.374 -7.988 1.00 63.81 112 MET A CA 1
ATOM 861 C C . MET A 1 112 ? -49.856 36.210 -8.872 1.00 63.81 112 MET A C 1
ATOM 863 O O . MET A 1 112 ? -50.230 36.441 -10.016 1.00 63.81 112 MET A O 1
ATOM 867 N N . ILE A 1 113 ? -49.840 34.974 -8.365 1.00 68.44 113 ILE A N 1
ATOM 868 C CA . ILE A 1 113 ? -50.271 33.793 -9.133 1.00 68.44 113 ILE A CA 1
ATOM 869 C C . ILE A 1 113 ? -51.777 33.853 -9.430 1.00 68.44 113 ILE A C 1
ATOM 871 O O . ILE A 1 113 ? -52.202 33.464 -10.513 1.00 68.44 113 ILE A O 1
ATOM 875 N N . SER A 1 114 ? -52.573 34.409 -8.511 1.00 67.94 114 SER A N 1
ATOM 876 C CA . SER A 1 114 ? -54.031 34.538 -8.660 1.00 67.94 114 SER A CA 1
ATOM 877 C C . SER A 1 114 ? -54.464 35.594 -9.691 1.00 67.94 114 SER A C 1
ATOM 879 O O . SER A 1 114 ? -55.603 35.557 -10.152 1.00 67.94 114 SER A O 1
ATOM 881 N N . MET A 1 115 ? -53.581 36.531 -10.062 1.00 70.94 115 MET A N 1
ATOM 882 C CA . MET A 1 115 ? -53.840 37.563 -11.080 1.00 70.94 115 MET A CA 1
ATOM 883 C C . MET A 1 115 ? -53.406 37.160 -12.499 1.00 70.94 115 MET A C 1
ATOM 885 O O . MET A 1 115 ? -53.670 37.904 -13.442 1.00 70.94 115 MET A O 1
ATOM 889 N N . MET A 1 116 ? -52.734 36.018 -12.659 1.00 73.19 116 MET A N 1
ATOM 890 C CA . MET A 1 116 ? -52.233 35.543 -13.950 1.00 73.19 116 MET A CA 1
ATOM 891 C C . MET A 1 116 ? -53.232 34.589 -14.610 1.00 73.19 116 MET A C 1
ATOM 893 O O . MET A 1 116 ? -53.859 33.762 -13.947 1.00 73.19 116 MET A O 1
ATOM 897 N N . SER A 1 117 ? -53.375 34.675 -15.931 1.00 78.12 117 SER A N 1
ATOM 898 C CA . SER A 1 117 ? -54.172 33.704 -16.684 1.00 78.12 117 SER A CA 1
ATOM 899 C C . SER A 1 117 ? -53.473 32.332 -16.733 1.00 78.12 117 SER A C 1
ATOM 901 O O . SER A 1 117 ? -52.245 32.262 -16.644 1.00 78.12 117 SER A O 1
ATOM 903 N N . PRO A 1 118 ? -54.209 31.220 -16.930 1.00 77.38 118 PRO A N 1
ATOM 904 C CA . PRO A 1 118 ? -53.612 29.882 -16.993 1.00 77.38 118 PRO A CA 1
ATOM 905 C C . PRO A 1 118 ? -52.481 29.745 -18.028 1.00 77.38 118 PRO A C 1
ATOM 907 O O . PRO A 1 118 ? -51.495 29.062 -17.767 1.00 77.38 118 PRO A O 1
ATOM 910 N N . SER A 1 119 ? -52.582 30.448 -19.164 1.00 79.00 119 SER A N 1
ATOM 911 C CA . SER A 1 119 ? -51.544 30.459 -20.206 1.00 79.00 119 SER A CA 1
ATOM 912 C C . SER A 1 119 ? -50.275 31.197 -19.765 1.00 79.00 119 SER A C 1
ATOM 914 O O . SER A 1 119 ? -49.170 30.756 -20.070 1.00 79.00 119 SER A O 1
ATOM 916 N N . GLU A 1 120 ? -50.410 32.305 -19.033 1.00 81.69 120 GLU A N 1
ATOM 917 C CA . GLU A 1 120 ? -49.264 33.059 -18.507 1.00 81.69 120 GLU A CA 1
ATOM 918 C C . GLU A 1 120 ? -48.578 32.305 -17.358 1.00 81.69 120 GLU A C 1
ATOM 920 O O . GLU A 1 120 ? -47.363 32.406 -17.182 1.00 81.69 120 GLU A O 1
ATOM 925 N N . ILE A 1 121 ? -49.337 31.522 -16.582 1.00 80.81 121 ILE A N 1
ATOM 926 C CA . ILE A 1 121 ? -48.790 30.625 -15.554 1.00 80.81 121 ILE A CA 1
ATOM 927 C C . ILE A 1 121 ? -47.955 29.518 -16.208 1.00 80.81 121 ILE A C 1
ATOM 929 O O . ILE A 1 121 ? -46.846 29.247 -15.748 1.00 80.81 121 ILE A O 1
ATOM 933 N N . GLU A 1 122 ? -48.446 28.907 -17.290 1.00 80.50 122 GLU A N 1
ATOM 934 C CA . GLU A 1 122 ? -47.722 27.865 -18.028 1.00 80.50 122 GLU A CA 1
ATOM 935 C C . GLU A 1 122 ? -46.425 28.402 -18.656 1.00 80.50 122 GLU A C 1
ATOM 937 O O . GLU A 1 122 ? -45.366 27.781 -18.532 1.00 80.50 122 GLU A O 1
ATOM 942 N N . GLU A 1 123 ? -46.466 29.596 -19.253 1.00 85.81 123 GLU A N 1
ATOM 943 C CA . GLU A 1 123 ? -45.278 30.253 -19.808 1.00 85.81 123 GLU A CA 1
ATOM 944 C C . GLU A 1 123 ? -44.252 30.600 -18.718 1.00 85.81 123 GLU A C 1
ATOM 946 O O . GLU A 1 123 ? -43.056 30.333 -18.869 1.00 85.81 123 GLU A O 1
ATOM 951 N N . LYS A 1 124 ? -44.702 31.125 -17.571 1.00 83.62 124 LYS A N 1
ATOM 952 C CA . LYS A 1 124 ? -43.812 31.428 -16.442 1.00 83.62 124 LYS A CA 1
ATOM 953 C C . LYS A 1 124 ? -43.225 30.160 -15.826 1.00 83.62 124 LYS A C 1
ATOM 955 O O . LYS A 1 124 ? -42.047 30.153 -15.480 1.00 83.62 124 LYS A O 1
ATOM 960 N N . LEU A 1 125 ? -43.999 29.077 -15.739 1.00 84.44 125 LEU A N 1
ATOM 961 C CA . LEU A 1 125 ? -43.511 27.774 -15.292 1.00 84.44 125 LEU A CA 1
ATOM 962 C C . LEU A 1 125 ? -42.436 27.236 -16.241 1.00 84.44 125 LEU A C 1
ATOM 964 O O . LEU A 1 125 ? -41.388 26.787 -15.781 1.00 84.44 125 LEU A O 1
ATOM 968 N N . LYS A 1 126 ? -42.649 27.338 -17.557 1.00 87.81 126 LYS A N 1
ATOM 969 C CA . LYS A 1 126 ? -41.650 26.962 -18.562 1.00 87.81 126 LYS A CA 1
ATOM 970 C C . L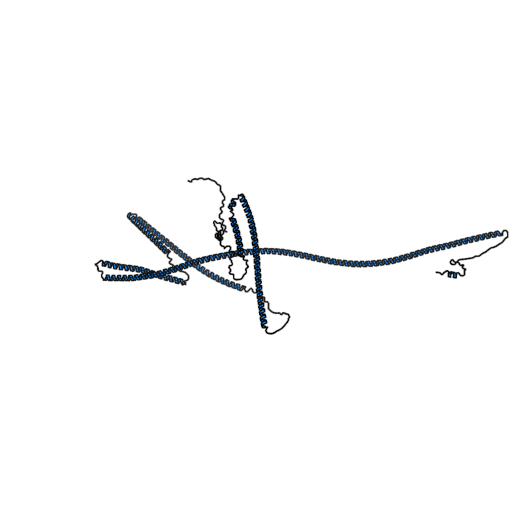YS A 1 126 ? -40.366 27.782 -18.417 1.00 87.81 126 LYS A C 1
ATOM 972 O O . LYS A 1 126 ? -39.282 27.202 -18.412 1.00 87.81 126 LYS A O 1
ATOM 977 N N . ASN A 1 127 ? -40.481 29.095 -18.222 1.00 87.00 127 ASN A N 1
ATOM 978 C CA . ASN A 1 127 ? -39.332 29.976 -18.008 1.00 87.00 127 ASN A CA 1
ATOM 979 C C . ASN A 1 127 ? -38.575 29.629 -16.715 1.00 87.00 127 ASN A C 1
ATOM 981 O O . ASN A 1 127 ? -37.351 29.544 -16.736 1.00 87.00 127 ASN A O 1
ATOM 985 N N . VAL A 1 128 ? -39.281 29.342 -15.615 1.00 85.75 128 VAL A N 1
ATOM 986 C CA . VAL A 1 128 ? -38.676 28.913 -14.338 1.00 85.75 128 VAL A CA 1
ATOM 987 C C . VAL A 1 128 ? -38.013 27.539 -14.455 1.00 85.75 128 VAL A C 1
ATOM 989 O O . VAL A 1 128 ? -36.981 27.293 -13.828 1.00 85.75 128 VAL A O 1
ATOM 992 N N . LEU A 1 129 ? -38.572 26.627 -15.253 1.00 86.94 129 LEU A N 1
ATOM 993 C CA . LEU A 1 129 ? -37.955 25.330 -15.536 1.00 86.94 129 LEU A CA 1
ATOM 994 C C . LEU A 1 129 ? -36.679 25.490 -16.371 1.00 86.94 129 LEU A C 1
ATOM 996 O O . LEU A 1 129 ? -35.667 24.863 -16.061 1.00 86.94 129 LEU A O 1
ATOM 1000 N N . GLU A 1 130 ? -36.694 26.352 -17.388 1.00 90.00 130 GLU A N 1
ATOM 1001 C CA . GLU A 1 130 ? -35.511 26.648 -18.201 1.00 90.00 130 GLU A CA 1
ATOM 1002 C C . GLU A 1 130 ? -34.422 27.358 -17.382 1.00 90.00 130 GLU A C 1
ATOM 1004 O O . GLU A 1 130 ? -33.243 27.006 -17.467 1.00 90.00 130 GLU A O 1
ATOM 1009 N N . GLU A 1 131 ? -34.807 28.309 -16.531 1.00 89.56 131 GLU A N 1
ATOM 1010 C CA . GLU A 1 131 ? -33.909 28.962 -15.581 1.00 89.56 131 GLU A CA 1
ATOM 1011 C C . GLU A 1 131 ? -33.330 27.955 -14.581 1.00 89.56 131 GLU A C 1
ATOM 1013 O O . GLU A 1 131 ? -32.126 27.958 -14.353 1.00 89.56 131 GLU A O 1
ATOM 1018 N N . ASN A 1 132 ? -34.129 27.016 -14.065 1.00 85.12 132 ASN A N 1
ATOM 1019 C CA . ASN A 1 132 ? -33.633 25.932 -13.212 1.00 85.12 132 ASN A CA 1
ATOM 1020 C C . ASN A 1 132 ? -32.590 25.059 -13.916 1.00 85.12 132 ASN A C 1
ATOM 1022 O O . ASN A 1 132 ? -31.616 24.641 -13.291 1.00 85.12 132 ASN A O 1
ATOM 1026 N N . ILE A 1 133 ? -32.773 24.770 -15.207 1.00 87.94 133 ILE A N 1
ATOM 1027 C CA . ILE A 1 133 ? -31.782 24.023 -15.992 1.00 87.94 133 ILE A CA 1
ATOM 1028 C C . ILE A 1 133 ? -30.490 24.839 -16.121 1.00 87.94 133 ILE A C 1
ATOM 1030 O O . ILE A 1 133 ? -29.408 24.304 -15.876 1.00 87.94 133 ILE A O 1
ATOM 1034 N N . LYS A 1 134 ? -30.592 26.138 -16.431 1.00 87.94 134 LYS A N 1
ATOM 1035 C CA . LYS A 1 134 ? -29.432 27.043 -16.513 1.00 87.94 134 LYS A CA 1
ATOM 1036 C C . LYS A 1 134 ? -28.709 27.155 -15.170 1.00 87.94 134 LYS A C 1
ATOM 1038 O O . LYS A 1 134 ? -27.496 26.988 -15.130 1.00 87.94 134 LYS A O 1
ATOM 1043 N N . LEU A 1 135 ? -29.439 27.335 -14.069 1.00 89.94 135 LEU A N 1
ATOM 1044 C CA . LEU A 1 135 ? -28.887 27.397 -12.715 1.00 89.94 135 LEU A CA 1
ATOM 1045 C C . LEU A 1 135 ? -28.217 26.086 -12.308 1.00 89.94 135 LEU A C 1
ATOM 1047 O O . LEU A 1 135 ? -27.142 26.123 -11.718 1.00 89.94 135 LEU A O 1
ATOM 1051 N N . LYS A 1 136 ? -28.789 24.926 -12.657 1.00 89.00 136 LYS A N 1
ATOM 1052 C CA . LYS A 1 136 ? -28.140 23.625 -12.428 1.00 89.00 136 LYS A CA 1
ATOM 1053 C C . LYS A 1 136 ? -26.814 23.512 -13.175 1.00 89.00 136 LYS A C 1
ATOM 1055 O O . LYS A 1 136 ? -25.843 23.024 -12.600 1.00 89.00 136 LYS A O 1
ATOM 1060 N N . GLU A 1 137 ? -26.749 23.979 -14.419 1.00 89.06 137 GLU A N 1
ATOM 1061 C CA . GLU A 1 137 ? -25.503 23.971 -15.190 1.00 89.06 137 GLU A CA 1
ATOM 1062 C C . GLU A 1 137 ? -24.483 24.976 -14.631 1.00 89.06 137 GLU A C 1
ATOM 1064 O O . GLU A 1 137 ? -23.318 24.628 -14.451 1.00 89.06 137 GLU A O 1
ATOM 1069 N N . THR A 1 138 ? -24.909 26.184 -14.245 1.00 87.44 138 THR A N 1
ATOM 1070 C CA . THR A 1 138 ? -24.039 27.163 -13.570 1.00 87.44 138 THR A CA 1
ATOM 1071 C C . THR A 1 138 ? -23.528 26.639 -12.229 1.00 87.44 138 THR A C 1
ATOM 1073 O O . THR A 1 138 ? -22.350 26.802 -11.925 1.00 87.44 138 THR A O 1
ATOM 1076 N N . LEU A 1 139 ? -24.362 25.955 -11.441 1.00 87.56 139 LEU A N 1
ATOM 1077 C CA . LEU A 1 139 ? -23.958 25.331 -10.180 1.00 87.56 139 LEU A CA 1
ATOM 1078 C C . LEU A 1 139 ? -22.940 24.211 -10.419 1.00 87.56 139 LEU A C 1
ATOM 1080 O O . LEU A 1 139 ? -21.954 24.100 -9.697 1.00 87.56 139 LEU A O 1
ATOM 1084 N N . LYS A 1 140 ? -23.135 23.400 -11.463 1.00 88.38 140 LYS A N 1
ATOM 1085 C CA . LYS A 1 140 ? -22.182 22.360 -11.865 1.00 88.38 140 LYS A CA 1
ATOM 1086 C C . LYS A 1 140 ? -20.836 22.959 -12.283 1.00 88.38 140 LYS A C 1
ATOM 1088 O O . LYS A 1 140 ? -19.792 22.457 -11.863 1.00 88.38 140 LYS A O 1
ATOM 1093 N N . GLN A 1 141 ? -20.851 24.044 -13.058 1.00 87.31 141 GLN A N 1
ATOM 1094 C CA . GLN A 1 141 ? -19.644 24.786 -13.430 1.00 87.31 141 GLN A CA 1
ATOM 1095 C C . GLN A 1 141 ? -18.966 25.419 -12.208 1.00 87.31 141 GLN A C 1
ATOM 1097 O O . GLN A 1 141 ? -17.750 25.305 -12.072 1.00 87.31 141 GLN A O 1
ATOM 1102 N N . ASN A 1 142 ? -19.735 26.008 -11.288 1.00 89.25 142 ASN A N 1
ATOM 1103 C CA . ASN A 1 142 ? -19.225 26.577 -10.041 1.00 89.25 142 ASN A CA 1
ATOM 1104 C C . ASN A 1 142 ? -18.571 25.495 -9.172 1.00 89.25 142 ASN A C 1
ATOM 1106 O O . ASN A 1 142 ? -17.407 25.631 -8.827 1.00 89.25 142 ASN A O 1
ATOM 1110 N N . ASN A 1 143 ? -19.238 24.359 -8.953 1.00 88.00 143 ASN A N 1
ATOM 1111 C CA . ASN A 1 143 ? -18.670 23.221 -8.227 1.00 88.00 143 ASN A CA 1
ATOM 1112 C C . ASN A 1 143 ? -17.363 22.722 -8.863 1.00 88.00 143 ASN A C 1
ATOM 1114 O O . ASN A 1 143 ? -16.409 22.398 -8.155 1.00 88.00 143 ASN A O 1
ATOM 1118 N N . SER A 1 144 ? -17.290 22.680 -10.198 1.00 85.88 144 SER A N 1
ATOM 1119 C CA . SER A 1 144 ? -16.056 22.335 -10.909 1.00 85.88 144 SER A CA 1
ATOM 1120 C C . SER A 1 144 ? -14.952 23.374 -10.682 1.00 85.88 144 SER A C 1
ATOM 1122 O O . SER A 1 144 ? -13.807 23.000 -10.426 1.00 85.88 144 SER A O 1
ATOM 1124 N N . ALA A 1 145 ? -15.279 24.666 -10.738 1.00 83.88 145 ALA A N 1
ATOM 1125 C CA . ALA A 1 145 ? -14.337 25.754 -10.485 1.00 83.88 145 ALA A CA 1
ATOM 1126 C C . ALA A 1 145 ? -13.852 25.763 -9.026 1.00 83.88 145 ALA A C 1
ATOM 1128 O O . ALA A 1 145 ? -12.651 25.849 -8.782 1.00 83.88 145 ALA A O 1
ATOM 1129 N N . THR A 1 146 ? -14.745 25.580 -8.053 1.00 82.62 146 THR A N 1
ATOM 1130 C CA . THR A 1 146 ? -14.402 25.454 -6.631 1.00 82.62 146 THR A CA 1
ATOM 1131 C C . THR A 1 146 ? -13.501 24.252 -6.388 1.00 82.62 146 THR A C 1
ATOM 1133 O O . THR A 1 146 ? -12.524 24.361 -5.654 1.00 82.62 146 THR A O 1
ATOM 1136 N N . LYS A 1 147 ? -13.752 23.117 -7.052 1.00 87.94 147 LYS A N 1
ATOM 1137 C CA . LYS A 1 147 ? -12.868 21.947 -6.976 1.00 87.94 147 LYS A CA 1
ATOM 1138 C C . LYS A 1 147 ? -11.473 22.246 -7.536 1.00 87.94 147 LYS A C 1
ATOM 1140 O O . LYS A 1 147 ? -10.479 21.840 -6.941 1.00 87.94 147 LYS A O 1
ATOM 1145 N N . GLN A 1 148 ? -11.380 22.979 -8.647 1.00 85.25 148 GLN A N 1
ATOM 1146 C CA . GLN A 1 148 ? -10.092 23.426 -9.196 1.00 85.25 148 GLN A CA 1
ATOM 1147 C C . GLN A 1 148 ? -9.365 24.392 -8.247 1.00 85.25 148 GLN A C 1
ATOM 1149 O O . GLN A 1 148 ? -8.162 24.241 -8.022 1.00 85.25 148 GLN A O 1
ATOM 1154 N N . GLN A 1 149 ? -10.083 25.349 -7.654 1.00 82.69 149 GLN A N 1
ATOM 1155 C CA . GLN A 1 149 ? -9.529 26.266 -6.654 1.00 82.69 149 GLN A CA 1
ATOM 1156 C C . GLN A 1 149 ? -9.041 25.518 -5.411 1.00 82.69 149 GLN A C 1
ATOM 1158 O O . GLN A 1 149 ? -7.924 25.759 -4.963 1.00 82.69 149 GLN A O 1
ATOM 1163 N N . PHE A 1 150 ? -9.819 24.559 -4.905 1.00 87.00 150 PHE A N 1
ATOM 1164 C CA . PHE A 1 150 ? -9.428 23.717 -3.778 1.00 87.00 150 PHE A CA 1
ATOM 1165 C C . PHE A 1 150 ? -8.138 22.948 -4.076 1.00 87.00 150 PHE A C 1
ATOM 1167 O O . PHE A 1 150 ? -7.189 23.032 -3.306 1.00 87.00 150 PHE A O 1
ATOM 1174 N N . ASN A 1 151 ? -8.049 22.300 -5.242 1.00 85.25 151 ASN A N 1
ATOM 1175 C CA . ASN A 1 151 ? -6.834 21.596 -5.659 1.00 85.25 151 ASN A CA 1
ATOM 1176 C C . ASN A 1 151 ? -5.615 22.532 -5.747 1.00 85.25 151 ASN A C 1
ATOM 1178 O O . ASN A 1 151 ? -4.505 22.142 -5.390 1.00 85.25 151 ASN A O 1
ATOM 1182 N N . THR A 1 152 ? -5.818 23.775 -6.194 1.00 84.88 152 THR A N 1
ATOM 1183 C CA . THR A 1 152 ? -4.752 24.786 -6.270 1.00 84.88 152 THR A CA 1
ATOM 1184 C C . THR A 1 152 ? -4.287 25.197 -4.872 1.00 84.88 152 THR A C 1
ATOM 1186 O O . THR A 1 152 ? -3.086 25.283 -4.628 1.00 84.88 152 THR A O 1
ATOM 1189 N N . ILE A 1 153 ? -5.216 25.375 -3.929 1.00 84.12 153 ILE A N 1
ATOM 1190 C CA . ILE A 1 153 ? -4.904 25.661 -2.523 1.00 84.12 153 ILE A CA 1
ATOM 1191 C C . ILE A 1 153 ? -4.148 24.490 -1.890 1.00 84.12 153 ILE A C 1
ATOM 1193 O O . ILE A 1 153 ? -3.146 24.713 -1.217 1.00 84.12 153 ILE A O 1
ATOM 1197 N N . THR A 1 154 ? -4.562 23.245 -2.142 1.00 83.75 154 THR A N 1
ATOM 1198 C CA . THR A 1 154 ? -3.843 22.054 -1.663 1.00 83.75 154 THR A CA 1
ATOM 1199 C C . THR A 1 154 ? -2.413 22.005 -2.207 1.00 83.75 154 THR A C 1
ATOM 1201 O O . THR A 1 154 ? -1.482 21.691 -1.466 1.00 83.75 154 THR A O 1
ATOM 1204 N N . MET A 1 155 ? -2.215 22.360 -3.481 1.00 84.88 155 MET A N 1
ATOM 1205 C CA . MET A 1 155 ? -0.882 22.461 -4.079 1.00 84.88 155 MET A CA 1
ATOM 1206 C C . MET A 1 155 ? -0.039 23.543 -3.389 1.00 84.88 155 MET A C 1
ATOM 1208 O O . MET A 1 155 ? 1.076 23.262 -2.962 1.00 84.88 155 MET A O 1
ATOM 1212 N N . TRP A 1 156 ? -0.592 24.741 -3.179 1.00 85.75 156 TRP A N 1
ATOM 1213 C CA . TRP A 1 156 ? 0.103 25.823 -2.471 1.00 85.75 156 TRP A CA 1
ATOM 1214 C C . TRP A 1 156 ? 0.434 25.451 -1.024 1.00 85.75 156 TRP A C 1
ATOM 1216 O O . TRP A 1 156 ? 1.516 25.763 -0.540 1.00 85.75 156 TRP A O 1
ATOM 1226 N N . GLN A 1 157 ? -0.463 24.750 -0.332 1.00 84.88 157 GLN A N 1
ATOM 1227 C CA . GLN A 1 157 ? -0.217 24.262 1.022 1.00 84.88 157 GLN A CA 1
ATOM 1228 C C . GLN A 1 157 ? 0.959 23.277 1.056 1.00 84.88 157 GLN A C 1
ATOM 1230 O O . GLN A 1 157 ? 1.797 23.353 1.956 1.00 84.88 157 GLN A O 1
ATOM 1235 N N . LYS A 1 158 ? 1.056 22.386 0.062 1.00 88.12 158 LYS A N 1
ATOM 1236 C CA . LYS A 1 158 ? 2.185 21.459 -0.084 1.00 88.12 158 LYS A CA 1
ATOM 1237 C C . LYS A 1 158 ? 3.496 22.199 -0.359 1.00 88.12 158 LYS A C 1
ATOM 1239 O O . LYS A 1 158 ? 4.514 21.882 0.260 1.00 88.12 158 LYS A O 1
ATOM 1244 N N . ASP A 1 159 ? 3.470 23.201 -1.233 1.00 85.25 159 ASP A N 1
ATOM 1245 C CA . ASP A 1 159 ? 4.647 24.015 -1.551 1.00 85.25 159 ASP A CA 1
ATOM 1246 C C . ASP A 1 159 ? 5.126 24.802 -0.323 1.00 85.25 159 ASP A C 1
ATOM 1248 O O . ASP A 1 159 ? 6.315 24.792 -0.003 1.00 85.25 159 ASP A O 1
ATOM 1252 N N . VAL A 1 160 ? 4.202 25.410 0.428 1.00 86.12 160 VAL A N 1
ATOM 1253 C CA . VAL A 1 160 ? 4.511 26.117 1.681 1.00 86.12 160 VAL A CA 1
ATOM 1254 C C . VAL A 1 160 ? 5.109 25.166 2.717 1.00 86.12 160 VAL A C 1
ATOM 1256 O O . VAL A 1 160 ? 6.130 25.504 3.312 1.00 86.12 160 VAL A O 1
ATOM 1259 N N . MET A 1 161 ? 4.542 23.967 2.894 1.00 85.19 161 MET A N 1
ATOM 1260 C CA . MET A 1 161 ? 5.096 22.965 3.814 1.00 85.19 161 MET A CA 1
ATOM 1261 C C . MET A 1 161 ? 6.530 22.584 3.425 1.00 85.19 161 MET A C 1
ATOM 1263 O O . MET A 1 161 ? 7.426 22.589 4.263 1.00 85.19 161 MET A O 1
ATOM 1267 N N . THR A 1 162 ? 6.771 22.369 2.130 1.00 89.94 162 THR A N 1
ATOM 1268 C CA . THR A 1 162 ? 8.101 22.033 1.600 1.00 89.94 162 THR A CA 1
ATOM 1269 C C . THR A 1 162 ? 9.116 23.154 1.856 1.00 89.94 162 THR A C 1
ATOM 1271 O O . THR A 1 162 ? 10.268 22.895 2.210 1.00 89.94 162 THR A O 1
ATOM 1274 N N . VAL A 1 163 ? 8.705 24.419 1.711 1.00 88.88 163 VAL A N 1
ATOM 1275 C CA . VAL A 1 163 ? 9.551 25.582 2.026 1.00 88.88 163 VAL A CA 1
ATOM 1276 C C . VAL A 1 163 ? 9.833 25.673 3.527 1.00 88.88 163 VAL A C 1
ATOM 1278 O O . VAL A 1 163 ? 10.981 25.907 3.912 1.00 88.88 163 VAL A O 1
ATOM 1281 N N . CYS A 1 164 ? 8.828 25.455 4.379 1.00 82.44 164 CYS A N 1
ATOM 1282 C CA . CYS A 1 164 ? 8.998 25.412 5.831 1.00 82.44 164 CYS A CA 1
ATOM 1283 C C . CYS A 1 164 ? 9.987 24.318 6.257 1.00 82.44 164 CYS A C 1
ATOM 1285 O O . CYS A 1 164 ? 10.899 24.598 7.038 1.00 82.44 164 CYS A O 1
ATOM 1287 N N . ASP A 1 165 ? 9.873 23.115 5.694 1.00 87.06 165 ASP A N 1
ATOM 1288 C CA . ASP A 1 165 ? 10.800 22.010 5.953 1.00 87.06 165 ASP A CA 1
ATOM 1289 C C . ASP A 1 165 ? 12.227 22.347 5.497 1.00 87.06 165 ASP A C 1
ATOM 1291 O O . ASP A 1 165 ? 13.191 22.124 6.233 1.00 87.06 165 ASP A O 1
ATOM 1295 N N . ASN A 1 166 ? 12.379 22.981 4.329 1.00 91.31 166 ASN A N 1
ATOM 1296 C CA . ASN A 1 166 ? 13.678 23.445 3.834 1.00 91.31 166 ASN A CA 1
ATOM 1297 C C . ASN A 1 166 ? 14.303 24.502 4.761 1.00 91.31 166 ASN A C 1
ATOM 1299 O O . ASN A 1 166 ? 15.488 24.430 5.091 1.00 91.31 166 ASN A O 1
ATOM 1303 N N . HIS A 1 167 ? 13.515 25.471 5.230 1.00 88.88 167 HIS A N 1
ATOM 1304 C CA . HIS A 1 167 ? 13.984 26.471 6.188 1.00 88.88 167 HIS A CA 1
ATOM 1305 C C . HIS A 1 167 ? 14.388 25.838 7.521 1.00 88.88 167 HIS A C 1
ATOM 1307 O O . HIS A 1 167 ? 15.436 26.189 8.064 1.00 88.88 167 HIS A O 1
ATOM 1313 N N . LYS A 1 168 ? 13.619 24.865 8.017 1.00 91.44 168 LYS A N 1
ATOM 1314 C CA . LYS A 1 168 ? 13.942 24.116 9.237 1.00 91.44 168 LYS A CA 1
ATOM 1315 C C . LYS A 1 168 ? 15.259 23.347 9.098 1.00 91.44 168 LYS A C 1
ATOM 1317 O O . LYS A 1 168 ? 16.097 23.402 10.000 1.00 91.44 168 LYS A O 1
ATOM 1322 N N . GLN A 1 169 ? 15.477 22.704 7.951 1.00 91.06 169 GLN A N 1
ATOM 1323 C CA . GLN A 1 169 ? 16.730 22.030 7.606 1.00 91.06 169 GLN A CA 1
ATOM 1324 C C . GLN A 1 169 ? 17.911 23.017 7.599 1.00 91.06 169 GLN A C 1
ATOM 1326 O O . GLN A 1 169 ? 18.891 22.817 8.318 1.00 91.06 169 GLN A O 1
ATOM 1331 N N . LYS A 1 170 ? 17.794 24.133 6.867 1.00 89.25 170 LYS A N 1
ATOM 1332 C CA . LYS A 1 170 ? 18.836 25.176 6.804 1.00 89.25 170 LYS A CA 1
ATOM 1333 C C . LYS A 1 170 ? 19.133 25.796 8.165 1.00 89.25 170 LYS A C 1
ATOM 1335 O O . LYS A 1 170 ? 20.287 26.103 8.472 1.00 89.25 170 LYS A O 1
ATOM 1340 N N . PHE A 1 171 ? 18.116 25.973 9.003 1.00 90.88 171 PHE A N 1
ATOM 1341 C CA . PHE A 1 171 ? 18.296 26.460 10.365 1.00 90.88 171 PHE A CA 1
ATOM 1342 C C . PHE A 1 171 ? 19.093 25.461 11.210 1.00 90.88 171 PHE A C 1
ATOM 1344 O O . PHE A 1 171 ? 20.015 25.854 11.926 1.00 90.88 171 PHE A O 1
ATOM 1351 N N . MET A 1 172 ? 18.805 24.162 11.084 1.00 87.31 172 MET A N 1
ATOM 1352 C CA . MET A 1 172 ? 19.554 23.109 11.769 1.00 87.31 172 MET A CA 1
ATOM 1353 C C . MET A 1 172 ? 21.021 23.065 11.320 1.00 87.31 172 MET A C 1
ATOM 1355 O O . MET A 1 172 ? 21.916 23.013 12.165 1.00 87.31 172 MET A O 1
ATOM 1359 N N . GLU A 1 173 ? 21.279 23.163 10.016 1.00 90.44 173 GLU A N 1
ATOM 1360 C CA . GLU A 1 173 ? 22.632 23.250 9.450 1.00 90.44 173 GLU A CA 1
ATOM 1361 C C . GLU A 1 173 ? 23.381 24.489 9.961 1.00 90.44 173 GLU A C 1
ATOM 1363 O O . GLU A 1 173 ? 24.531 24.397 10.396 1.00 90.44 173 GLU A O 1
ATOM 1368 N N . THR A 1 174 ? 22.705 25.641 10.007 1.00 90.19 174 THR A N 1
ATOM 1369 C CA . THR A 1 174 ? 23.270 26.890 10.540 1.00 90.19 174 THR A CA 1
ATOM 1370 C C . THR A 1 174 ? 23.591 26.765 12.030 1.00 90.19 174 THR A C 1
ATOM 1372 O O . THR A 1 174 ? 24.664 27.178 12.473 1.00 90.19 174 THR A O 1
ATOM 1375 N N . LYS A 1 175 ? 22.706 26.138 12.816 1.00 92.94 175 LYS A N 1
ATOM 1376 C CA . LYS A 1 175 ? 22.929 25.864 14.242 1.00 92.94 175 LYS A CA 1
ATOM 1377 C C . LYS A 1 175 ? 24.143 24.955 14.447 1.00 92.94 175 LYS A C 1
ATOM 1379 O O . LYS A 1 175 ? 24.969 25.231 15.315 1.00 92.94 175 LYS A O 1
ATOM 1384 N N . GLN A 1 176 ? 24.298 23.912 13.628 1.00 91.12 176 GLN A N 1
ATOM 1385 C CA . GLN A 1 176 ? 25.473 23.037 13.666 1.00 91.12 176 GLN A CA 1
ATOM 1386 C C . GLN A 1 176 ? 26.762 23.785 13.308 1.00 91.12 176 GLN A C 1
ATOM 1388 O O . GLN A 1 176 ? 27.771 23.614 13.994 1.00 91.12 176 GLN A O 1
ATOM 1393 N N . LEU A 1 177 ? 26.737 24.634 12.275 1.00 92.81 177 LEU A N 1
ATOM 1394 C CA . LEU A 1 177 ? 27.884 25.457 11.889 1.00 92.81 177 LEU A CA 1
ATOM 1395 C C . LEU A 1 177 ? 28.282 26.422 13.011 1.00 92.81 177 LEU A C 1
ATOM 1397 O O . LEU A 1 177 ? 29.457 26.503 13.360 1.00 92.81 177 LEU A O 1
ATOM 1401 N N . MET A 1 178 ? 27.307 27.089 13.632 1.00 89.88 178 MET A N 1
ATOM 1402 C CA . MET A 1 178 ? 27.538 27.978 14.770 1.00 89.88 178 MET A CA 1
ATOM 1403 C C . MET A 1 178 ? 28.174 27.228 15.948 1.00 89.88 178 MET A C 1
ATOM 1405 O O . MET A 1 178 ? 29.106 27.735 16.566 1.00 89.88 178 MET A O 1
ATOM 1409 N N . SER A 1 179 ? 27.723 26.006 16.245 1.00 89.88 179 SER A N 1
ATOM 1410 C CA . SER A 1 179 ? 28.336 25.166 17.282 1.00 89.88 179 SER A CA 1
ATOM 1411 C C . SER A 1 179 ? 29.782 24.784 16.951 1.00 89.88 179 SER A C 1
ATOM 1413 O O . SER A 1 179 ? 30.631 24.815 17.841 1.00 89.88 179 SER A O 1
ATOM 1415 N N . ARG A 1 180 ? 30.091 24.470 15.684 1.00 91.06 180 ARG A N 1
ATOM 1416 C CA . ARG A 1 180 ? 31.474 24.204 15.244 1.00 91.06 180 ARG A CA 1
ATOM 1417 C C . ARG A 1 180 ? 32.356 25.441 15.391 1.00 91.06 180 ARG A C 1
ATOM 1419 O O . ARG A 1 180 ? 33.426 25.336 15.973 1.00 91.06 180 ARG A O 1
ATOM 1426 N N . LEU A 1 181 ? 31.879 26.604 14.945 1.00 90.69 181 LEU A N 1
ATOM 1427 C CA . LEU A 1 181 ? 32.604 27.873 15.067 1.00 90.69 181 LEU A CA 1
ATOM 1428 C C . LEU A 1 181 ? 32.807 28.292 16.525 1.00 90.69 181 LEU A C 1
ATOM 1430 O O . LEU A 1 181 ? 33.851 28.836 16.862 1.00 90.69 181 LEU A O 1
ATOM 1434 N N . LYS A 1 182 ? 31.833 28.039 17.409 1.00 92.00 182 LYS A N 1
ATOM 1435 C CA . LYS A 1 182 ? 32.002 28.260 18.853 1.00 92.00 182 LYS A CA 1
ATOM 1436 C C . LYS A 1 182 ? 33.108 27.377 19.415 1.00 92.00 182 LYS A C 1
ATOM 1438 O O . LYS A 1 182 ? 34.006 27.899 20.059 1.00 92.00 182 LYS A O 1
ATOM 1443 N N . LYS A 1 183 ? 33.087 26.081 19.095 1.00 92.75 183 LYS A N 1
ATOM 1444 C CA . LYS A 1 183 ? 34.131 25.143 19.517 1.00 92.75 183 LYS A CA 1
ATOM 1445 C C . LYS A 1 183 ? 35.512 25.561 19.003 1.00 92.75 183 LYS A C 1
ATOM 1447 O O . LYS A 1 183 ? 36.458 25.596 19.776 1.00 92.75 183 LYS A O 1
ATOM 1452 N N . GLU A 1 184 ? 35.618 25.932 17.730 1.00 92.12 184 GLU A N 1
ATOM 1453 C CA . GLU A 1 184 ? 36.869 26.420 17.140 1.00 92.12 184 GLU A CA 1
ATOM 1454 C C . GLU A 1 184 ? 37.339 27.727 17.799 1.00 92.12 184 GLU A C 1
ATOM 1456 O O . GLU A 1 184 ? 38.516 27.867 18.119 1.00 92.12 184 GLU A O 1
ATOM 1461 N N . ASN A 1 185 ? 36.430 28.663 18.086 1.00 89.62 185 ASN A N 1
ATOM 1462 C CA . ASN A 1 185 ? 36.754 29.886 18.824 1.00 89.62 185 ASN A CA 1
ATOM 1463 C C . ASN A 1 185 ? 37.210 29.607 20.260 1.00 89.62 185 ASN A C 1
ATOM 1465 O O . ASN A 1 185 ? 38.115 30.286 20.742 1.00 89.62 185 ASN A O 1
ATOM 1469 N N . ASP A 1 186 ? 36.616 28.631 20.943 1.00 91.19 186 ASP A N 1
ATOM 1470 C CA . ASP A 1 186 ? 37.039 28.220 22.282 1.00 91.19 186 ASP A CA 1
ATOM 1471 C C . ASP A 1 186 ? 38.431 27.570 22.237 1.00 91.19 186 ASP A C 1
ATOM 1473 O O . ASP A 1 186 ? 39.296 27.923 23.037 1.00 91.19 186 ASP A O 1
ATOM 1477 N N . GLU A 1 187 ? 38.705 26.722 21.240 1.00 90.25 187 GLU A N 1
ATOM 1478 C CA . GLU A 1 187 ? 40.035 26.145 20.996 1.00 90.25 187 GLU A CA 1
ATOM 1479 C C . GLU A 1 187 ? 41.083 27.222 20.665 1.00 90.25 187 GLU A C 1
ATOM 1481 O O . GLU A 1 187 ? 42.226 27.155 21.125 1.00 90.25 187 GLU A O 1
ATOM 1486 N N . LEU A 1 188 ? 40.718 28.238 19.877 1.00 89.69 188 LEU A N 1
ATOM 1487 C CA . LEU A 1 188 ? 41.586 29.377 19.574 1.00 89.69 188 LEU A CA 1
ATOM 1488 C C . LEU A 1 188 ? 41.831 30.244 20.812 1.00 89.69 188 LEU A C 1
ATOM 1490 O O . LEU A 1 188 ? 42.968 30.645 21.047 1.00 89.69 188 LEU A O 1
ATOM 1494 N N . ARG A 1 189 ? 40.808 30.494 21.636 1.00 88.25 189 ARG A N 1
ATOM 1495 C CA . ARG A 1 189 ? 40.959 31.188 22.925 1.00 88.25 189 ARG A CA 1
ATOM 1496 C C . ARG A 1 189 ? 41.871 30.418 23.871 1.00 88.25 189 ARG A C 1
ATOM 1498 O O . ARG A 1 189 ? 42.726 31.029 24.503 1.00 88.25 189 ARG A O 1
ATOM 1505 N N . GLU A 1 190 ? 41.743 29.095 23.929 1.00 87.00 190 GLU A N 1
ATOM 1506 C CA . GLU A 1 190 ? 42.620 28.240 24.729 1.00 87.00 190 GLU A CA 1
ATOM 1507 C C . GLU A 1 190 ? 44.068 28.282 24.215 1.00 87.00 190 GLU A C 1
ATOM 1509 O O . GLU A 1 190 ? 45.006 28.398 25.005 1.00 87.00 190 GLU A O 1
ATOM 1514 N N . LYS A 1 191 ? 44.268 28.257 22.890 1.00 88.50 191 LYS A N 1
ATOM 1515 C CA . LYS A 1 191 ? 45.592 28.439 22.274 1.00 88.50 191 LYS A CA 1
ATOM 1516 C C . LYS A 1 191 ? 46.178 29.814 22.599 1.00 88.50 191 LYS A C 1
ATOM 1518 O O . LYS A 1 191 ? 47.330 29.879 23.011 1.00 88.50 191 LYS A O 1
ATOM 1523 N N . ILE A 1 192 ? 45.404 30.894 22.479 1.00 83.62 192 ILE A N 1
ATOM 1524 C CA . ILE A 1 192 ? 45.844 32.254 22.839 1.00 83.62 192 ILE A CA 1
ATOM 1525 C C . ILE A 1 192 ? 46.221 32.326 24.323 1.00 83.62 192 ILE A C 1
ATOM 1527 O O . ILE A 1 192 ? 47.289 32.838 24.646 1.00 83.62 192 ILE A O 1
ATOM 1531 N N . ALA A 1 193 ? 45.407 31.762 25.219 1.00 81.50 193 ALA A N 1
ATOM 1532 C CA . ALA A 1 193 ? 45.705 31.723 26.650 1.00 81.50 193 ALA A CA 1
ATOM 1533 C C . ALA A 1 193 ? 47.000 30.946 26.948 1.00 81.50 193 ALA A C 1
ATOM 1535 O O . ALA A 1 193 ? 47.815 31.383 27.760 1.00 81.50 193 ALA A O 1
ATOM 1536 N N . LYS A 1 194 ? 47.234 29.827 26.247 1.00 80.88 194 LYS A N 1
ATOM 1537 C CA . LYS A 1 194 ? 48.489 29.065 26.326 1.00 80.88 194 LYS A CA 1
ATOM 1538 C C . LYS A 1 194 ? 49.689 29.891 25.857 1.00 80.88 194 LYS A C 1
ATOM 1540 O O . LYS A 1 194 ? 50.699 29.910 26.556 1.00 80.88 194 LYS A O 1
ATOM 1545 N N . TYR A 1 195 ? 49.576 30.610 24.741 1.00 78.25 195 TYR A N 1
ATOM 1546 C CA . TYR A 1 195 ? 50.649 31.482 24.251 1.00 78.25 195 TYR A CA 1
ATOM 1547 C C . TYR A 1 195 ? 50.924 32.670 25.185 1.00 78.25 195 TYR A C 1
ATOM 1549 O O . TYR A 1 195 ? 52.084 32.974 25.437 1.00 78.25 195 TYR A O 1
ATOM 1557 N N . GLN A 1 196 ? 49.895 33.281 25.776 1.00 72.19 196 GLN A N 1
ATOM 1558 C CA . GLN A 1 196 ? 50.051 34.373 26.748 1.00 72.19 196 GLN A CA 1
ATOM 1559 C C . GLN A 1 196 ? 50.703 33.907 28.059 1.00 72.19 196 GLN A C 1
ATOM 1561 O O . GLN A 1 196 ? 51.545 34.609 28.619 1.00 72.19 196 GLN A O 1
ATOM 1566 N N . LEU A 1 197 ? 50.375 32.699 28.534 1.00 65.94 197 LEU A N 1
ATOM 1567 C CA . LEU A 1 197 ? 51.062 32.085 29.675 1.00 65.94 197 LEU A CA 1
ATOM 1568 C C . LEU A 1 197 ? 52.539 31.804 29.353 1.00 65.94 197 LEU A C 1
ATOM 1570 O O . LEU A 1 197 ? 53.408 32.047 30.191 1.00 65.94 197 LEU A O 1
ATOM 1574 N N . GLN A 1 198 ? 52.834 31.379 28.124 1.00 61.28 198 GLN A N 1
ATOM 1575 C CA . GLN A 1 198 ? 54.196 31.132 27.654 1.00 61.28 198 GLN A CA 1
ATOM 1576 C C . GLN A 1 198 ? 55.005 32.437 27.466 1.00 61.28 198 GLN A C 1
ATOM 1578 O O . GLN A 1 198 ? 56.178 32.468 27.828 1.00 61.28 198 GLN A O 1
ATOM 1583 N N . GLU A 1 199 ? 54.380 33.538 27.025 1.00 55.59 199 GLU A N 1
ATOM 1584 C CA . GLU A 1 199 ? 54.974 34.891 27.006 1.00 55.59 199 GLU A CA 1
ATOM 1585 C C . GLU A 1 199 ? 55.216 35.448 28.419 1.00 55.59 199 GLU A C 1
ATOM 1587 O O . GLU A 1 199 ? 56.237 36.091 28.670 1.00 55.59 199 GLU A O 1
ATOM 1592 N N . SER A 1 200 ? 54.330 35.165 29.380 1.00 53.91 200 SER A N 1
ATOM 1593 C CA . SER A 1 200 ? 54.486 35.627 30.769 1.00 53.91 200 SER A CA 1
ATOM 1594 C C . SER A 1 200 ? 55.588 34.897 31.556 1.00 53.91 200 SER A C 1
ATOM 1596 O O . SER A 1 200 ? 56.100 35.445 32.529 1.00 53.91 200 SER A O 1
ATOM 1598 N N . SER A 1 201 ? 56.007 33.701 31.119 1.00 53.19 201 SER A N 1
ATOM 1599 C CA . SER A 1 201 ? 57.171 32.978 31.669 1.00 53.19 201 SER A CA 1
ATOM 1600 C C . SER A 1 201 ? 58.497 33.260 30.949 1.00 53.19 201 SER A C 1
ATOM 1602 O O . SER A 1 201 ? 59.538 32.822 31.433 1.00 53.19 201 SER A O 1
ATOM 1604 N N . LEU A 1 202 ? 58.495 33.994 29.830 1.00 50.72 202 LEU A N 1
ATOM 1605 C CA . LEU A 1 202 ? 59.707 34.312 29.053 1.00 50.72 202 LEU A CA 1
ATOM 1606 C C . LEU A 1 202 ? 60.030 35.814 28.976 1.00 50.72 202 LEU A C 1
ATOM 1608 O O . LEU A 1 202 ? 61.137 36.169 28.587 1.00 50.72 202 LEU A O 1
ATOM 1612 N N . ASN A 1 203 ? 59.142 36.697 29.443 1.00 44.97 203 ASN A N 1
ATOM 1613 C CA . ASN A 1 203 ? 59.380 38.146 29.487 1.00 44.97 203 ASN A CA 1
ATOM 1614 C C . ASN A 1 203 ? 59.893 38.653 30.849 1.00 44.97 203 ASN A C 1
ATOM 1616 O O . ASN A 1 203 ? 59.607 39.775 31.270 1.00 44.97 203 ASN A O 1
ATOM 1620 N N . SER A 1 204 ? 60.732 37.849 31.505 1.00 43.03 204 SER A N 1
ATOM 1621 C CA . SER A 1 204 ? 61.813 38.356 32.349 1.00 43.03 204 SER A CA 1
ATOM 1622 C C . SER A 1 204 ? 63.131 38.069 31.634 1.00 43.03 204 SER A C 1
ATOM 1624 O O . SER A 1 204 ? 63.469 36.904 31.457 1.00 43.03 204 SER A O 1
ATOM 1626 N N . SER A 1 205 ? 63.867 39.128 31.293 1.00 41.03 205 SER A N 1
ATOM 1627 C CA . SER A 1 205 ? 65.199 39.195 30.656 1.00 41.03 205 SER A CA 1
ATOM 1628 C C . SER A 1 205 ? 65.275 39.395 29.124 1.00 41.03 205 SER A C 1
ATOM 1630 O O . SER A 1 205 ? 65.182 38.482 28.320 1.00 41.0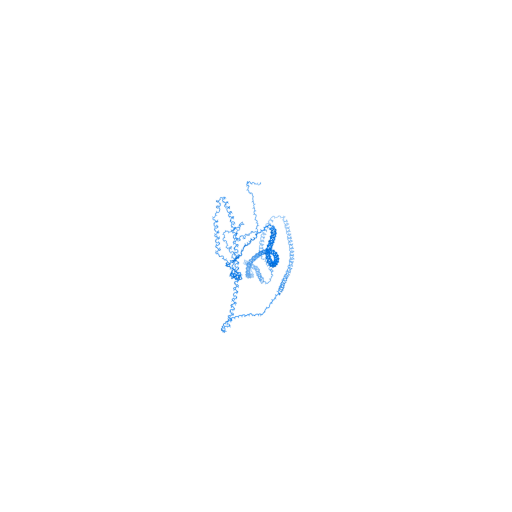3 205 SER A O 1
ATOM 1632 N N . SER A 1 206 ? 65.572 40.660 28.789 1.00 38.09 206 SER A N 1
ATOM 1633 C CA . SER A 1 206 ? 66.433 41.161 27.700 1.00 38.09 206 SER A CA 1
ATOM 1634 C C . SER A 1 206 ? 66.038 40.989 26.223 1.00 38.09 206 SER A C 1
ATOM 1636 O O . SER A 1 206 ? 66.231 39.946 25.622 1.00 38.09 206 SER A O 1
ATOM 1638 N N . ALA A 1 207 ? 65.674 42.139 25.643 1.00 32.19 207 ALA A N 1
ATOM 1639 C CA . ALA A 1 207 ? 66.373 42.841 24.556 1.00 32.19 207 ALA A CA 1
ATOM 1640 C C . ALA A 1 207 ? 66.571 42.188 23.165 1.00 32.19 207 ALA A C 1
ATOM 1642 O O . ALA A 1 207 ? 67.205 41.155 22.996 1.00 32.19 207 ALA A O 1
ATOM 1643 N N . THR A 1 208 ? 66.229 43.022 22.170 1.00 35.53 208 THR A N 1
ATOM 1644 C CA . THR A 1 208 ? 66.846 43.195 20.836 1.00 35.53 208 THR A CA 1
ATOM 1645 C C . THR A 1 208 ? 66.627 42.145 19.740 1.00 35.53 208 THR A C 1
ATOM 1647 O O . THR A 1 208 ? 67.205 41.073 19.761 1.00 35.53 208 THR A O 1
ATOM 1650 N N . GLY A 1 209 ? 65.967 42.598 18.664 1.00 31.12 209 GLY A N 1
ATOM 1651 C CA . GLY A 1 209 ? 66.618 42.682 17.349 1.00 31.12 209 GLY A CA 1
ATOM 1652 C C . GLY A 1 209 ? 66.422 41.533 16.350 1.00 31.12 209 GLY A C 1
ATOM 1653 O O . GLY A 1 209 ? 67.089 40.519 16.440 1.00 31.12 209 GLY A O 1
ATOM 1654 N N . LEU A 1 210 ? 65.646 41.841 15.301 1.00 31.06 210 LEU A N 1
ATOM 1655 C CA . LEU A 1 210 ? 65.910 41.570 13.873 1.00 31.06 210 LEU A CA 1
ATOM 1656 C C . LEU A 1 210 ? 65.980 40.121 13.319 1.00 31.06 210 LEU A C 1
ATOM 1658 O O . LEU A 1 210 ? 66.868 39.345 13.631 1.00 31.06 210 LEU A O 1
ATOM 1662 N N . SER A 1 211 ? 65.181 39.945 12.252 1.00 28.61 211 SER A N 1
ATOM 1663 C CA . SER A 1 211 ? 65.536 39.334 10.951 1.00 28.61 211 SER A CA 1
ATOM 1664 C C . SER A 1 211 ? 65.222 37.851 10.673 1.00 28.61 211 SER A C 1
ATOM 1666 O O . SER A 1 211 ? 65.874 36.951 11.177 1.00 28.61 211 SER A O 1
ATOM 1668 N N . LEU A 1 212 ? 64.253 37.691 9.757 1.00 30.91 212 LEU A N 1
ATOM 1669 C CA . LEU A 1 212 ? 64.211 36.892 8.515 1.00 30.91 212 LEU A CA 1
ATOM 1670 C C . LEU A 1 212 ? 64.628 35.400 8.457 1.00 30.91 212 LEU A C 1
ATOM 1672 O O . LEU A 1 212 ? 65.695 35.000 8.896 1.00 30.91 212 LEU A O 1
ATOM 1676 N N . GLU A 1 213 ? 63.813 34.688 7.662 1.00 29.16 213 GLU A N 1
ATOM 1677 C CA . GLU A 1 213 ? 64.104 33.506 6.825 1.00 29.16 213 GLU A CA 1
ATOM 1678 C C . GLU A 1 213 ? 64.165 32.097 7.451 1.00 29.16 213 GLU A C 1
ATOM 1680 O O . GLU A 1 213 ? 65.105 31.708 8.126 1.00 29.16 213 GLU A O 1
ATOM 1685 N N . GLY A 1 214 ? 63.208 31.259 7.023 1.00 29.16 214 GLY A N 1
ATOM 1686 C CA . GLY A 1 214 ? 63.551 30.204 6.066 1.00 29.16 214 GLY A CA 1
ATOM 1687 C C . GLY A 1 214 ? 63.634 28.742 6.541 1.00 29.16 214 GLY A C 1
ATOM 1688 O O . GLY A 1 214 ? 64.587 28.341 7.188 1.00 29.16 214 GLY A O 1
ATOM 1689 N N . VAL A 1 215 ? 62.728 27.931 5.968 1.00 31.58 215 VAL A N 1
ATOM 1690 C CA . VAL A 1 215 ? 63.015 26.642 5.287 1.00 31.58 215 VAL A CA 1
ATOM 1691 C C . VAL A 1 215 ? 63.150 25.337 6.121 1.00 31.58 215 VAL A C 1
ATOM 1693 O O . VAL A 1 215 ? 64.094 25.160 6.875 1.00 31.58 215 VAL A O 1
ATOM 1696 N N . ASN A 1 216 ? 62.272 24.368 5.770 1.00 30.95 216 ASN A N 1
ATOM 1697 C CA . ASN A 1 216 ? 62.421 22.887 5.758 1.00 30.95 216 ASN A CA 1
ATOM 1698 C C . ASN A 1 216 ? 62.661 22.125 7.080 1.00 30.95 216 ASN A C 1
ATOM 1700 O O . ASN A 1 216 ? 63.225 22.641 8.024 1.00 30.95 216 ASN A O 1
ATOM 1704 N N . ALA A 1 217 ? 62.377 20.827 7.228 1.00 29.78 217 ALA A N 1
ATOM 1705 C CA . ALA A 1 217 ? 61.557 19.820 6.550 1.00 29.78 217 ALA A CA 1
ATOM 1706 C C . ALA A 1 217 ? 61.592 18.549 7.439 1.00 29.78 217 ALA A C 1
ATOM 1708 O O . ALA A 1 217 ? 62.572 18.305 8.134 1.00 29.78 217 ALA A O 1
ATOM 1709 N N . SER A 1 218 ? 60.528 17.747 7.368 1.00 30.78 218 SER A N 1
ATOM 1710 C CA . SER A 1 218 ? 60.489 16.270 7.351 1.00 30.78 218 SER A CA 1
ATOM 1711 C C . SER A 1 218 ? 61.507 15.418 8.140 1.00 30.78 218 SER A C 1
ATOM 1713 O O . SER A 1 218 ? 62.691 15.396 7.826 1.00 30.78 218 SER A O 1
ATOM 1715 N N . SER A 1 219 ? 61.003 14.517 8.996 1.00 31.09 219 SER A N 1
ATOM 1716 C CA . SER A 1 219 ? 61.363 13.072 9.077 1.00 31.09 219 SER A CA 1
ATOM 1717 C C . SER A 1 219 ? 60.615 12.433 10.268 1.00 31.09 219 SER A C 1
ATOM 1719 O O . SER A 1 219 ? 60.656 12.958 11.370 1.00 31.09 219 SER A O 1
ATOM 1721 N N . LEU A 1 220 ? 59.676 11.496 10.078 1.00 30.58 220 LEU A N 1
ATOM 1722 C CA . LEU A 1 220 ? 59.754 10.073 9.677 1.00 30.58 220 LEU A CA 1
ATOM 1723 C C . LEU A 1 220 ? 59.847 9.089 10.867 1.00 30.58 220 LEU A C 1
ATOM 1725 O O . LEU A 1 220 ? 60.861 9.040 11.550 1.00 30.58 220 LEU A O 1
ATOM 1729 N N . LEU A 1 221 ? 58.840 8.189 10.902 1.00 30.55 221 LEU A N 1
ATOM 1730 C CA . LEU A 1 221 ? 58.873 6.763 11.316 1.00 30.55 221 LEU A CA 1
ATOM 1731 C C . LEU A 1 221 ? 58.953 6.484 12.829 1.00 30.55 221 LEU A C 1
ATOM 1733 O O . LEU A 1 221 ? 59.729 7.105 13.529 1.00 30.55 221 LEU A O 1
ATOM 1737 N N . LYS A 1 222 ? 58.261 5.524 13.461 1.00 31.53 222 LYS A N 1
ATOM 1738 C CA . LYS A 1 222 ? 57.437 4.315 13.180 1.00 31.53 222 LYS A CA 1
ATOM 1739 C C . LYS A 1 222 ? 56.663 4.089 14.515 1.00 31.53 222 LYS A C 1
ATOM 1741 O O . LYS A 1 222 ? 57.167 4.503 15.548 1.00 31.53 222 LYS A O 1
ATOM 1746 N N . LYS A 1 223 ? 55.499 3.451 14.668 1.00 30.27 223 LYS A N 1
ATOM 1747 C CA . LYS A 1 223 ? 55.077 2.090 14.296 1.00 30.27 223 LYS A CA 1
ATOM 1748 C C . LYS A 1 223 ? 53.658 1.920 14.885 1.00 30.27 223 LYS A C 1
ATOM 1750 O O . LYS A 1 223 ? 53.496 2.149 16.078 1.00 30.27 223 LYS A O 1
ATOM 1755 N N . SER A 1 224 ? 52.664 1.482 14.121 1.00 26.44 224 SER A N 1
ATOM 1756 C CA . SER A 1 224 ? 51.559 0.692 14.683 1.00 26.44 224 SER A CA 1
ATOM 1757 C C . SER A 1 224 ? 50.983 -0.191 13.588 1.00 26.44 224 SER A C 1
ATOM 1759 O O . SER A 1 224 ? 50.705 0.263 12.479 1.00 26.44 224 SER A O 1
ATOM 1761 N N . THR A 1 225 ? 50.941 -1.476 13.901 1.00 28.50 225 THR A N 1
ATOM 1762 C CA . THR A 1 225 ? 50.637 -2.592 13.019 1.00 28.50 225 THR A CA 1
ATOM 1763 C C . THR A 1 225 ? 49.138 -2.870 13.059 1.00 28.50 225 THR A C 1
ATOM 1765 O O . THR A 1 225 ? 48.520 -2.835 14.118 1.00 28.50 225 THR A O 1
ATOM 1768 N N . TYR A 1 226 ? 48.594 -3.166 11.882 1.00 31.09 226 TYR A N 1
ATOM 1769 C CA . TYR A 1 226 ? 47.247 -3.660 11.628 1.00 31.09 226 TYR A CA 1
ATOM 1770 C C . TYR A 1 226 ? 46.874 -4.871 12.499 1.00 31.09 226 TYR A C 1
ATOM 1772 O O . TYR A 1 226 ? 47.655 -5.814 12.624 1.00 31.09 226 TYR A O 1
ATOM 1780 N N . VAL A 1 227 ? 45.638 -4.874 13.004 1.00 29.44 227 VAL A N 1
ATOM 1781 C CA . VAL A 1 227 ? 44.927 -6.064 13.486 1.00 29.44 227 VAL A CA 1
ATOM 1782 C C . VAL A 1 227 ? 43.806 -6.352 12.489 1.00 29.44 227 VAL A C 1
ATOM 1784 O O . VAL A 1 227 ? 42.958 -5.500 12.242 1.00 29.44 227 VAL A O 1
ATOM 1787 N N . SER A 1 228 ? 43.836 -7.543 11.894 1.00 36.25 228 SER A N 1
ATOM 1788 C CA . SER A 1 228 ? 42.695 -8.169 11.221 1.00 36.25 228 SER A CA 1
ATOM 1789 C C . SER A 1 228 ? 42.062 -9.148 12.207 1.00 36.25 228 SER A C 1
ATOM 1791 O O . SER A 1 228 ? 42.763 -9.996 12.755 1.00 36.25 228 SER A O 1
ATOM 1793 N N . THR A 1 229 ? 40.758 -9.027 12.436 1.00 31.89 229 THR A N 1
ATOM 1794 C CA . THR A 1 229 ? 39.949 -9.977 13.212 1.00 31.89 229 THR A CA 1
ATOM 1795 C C . THR A 1 229 ? 38.737 -10.367 12.380 1.00 31.89 229 THR A C 1
ATOM 1797 O O . THR A 1 229 ? 37.713 -9.690 12.406 1.00 31.89 229 THR A O 1
ATOM 1800 N N . GLU A 1 230 ? 38.872 -11.461 11.635 1.00 39.41 230 GLU A N 1
ATOM 1801 C CA . GLU A 1 230 ? 37.752 -12.319 11.250 1.00 39.41 230 GLU A CA 1
ATOM 1802 C C . GLU A 1 230 ? 37.611 -13.429 12.304 1.00 39.41 230 GLU A C 1
ATOM 1804 O O . GLU A 1 230 ? 38.612 -13.901 12.847 1.00 39.41 230 GLU A O 1
ATOM 1809 N N . ASN A 1 231 ? 36.363 -13.848 12.542 1.00 49.78 231 ASN A N 1
ATOM 1810 C CA . ASN A 1 231 ? 35.888 -14.911 13.446 1.00 49.78 231 ASN A CA 1
ATOM 1811 C C . ASN A 1 231 ? 35.532 -14.495 14.883 1.00 49.78 231 ASN A C 1
ATOM 1813 O O . ASN A 1 231 ? 36.197 -14.882 15.841 1.00 49.78 231 ASN A O 1
ATOM 1817 N N . LEU A 1 232 ? 34.394 -13.805 15.042 1.00 41.09 232 LEU A N 1
ATOM 1818 C CA . LEU A 1 232 ? 33.615 -13.864 16.286 1.00 41.09 232 LEU A CA 1
ATOM 1819 C C . LEU A 1 232 ? 32.103 -13.598 16.069 1.00 41.09 232 LEU A C 1
ATOM 1821 O O . LEU A 1 232 ? 31.641 -12.486 16.309 1.00 41.09 232 LEU A O 1
ATOM 1825 N N . PRO A 1 233 ? 31.312 -14.601 15.629 1.00 44.47 233 PRO A N 1
ATOM 1826 C CA . PRO A 1 233 ? 29.873 -14.594 15.924 1.00 44.47 233 PRO A CA 1
ATOM 1827 C C . PRO A 1 233 ? 29.302 -15.931 16.438 1.00 44.47 233 PRO A C 1
ATOM 1829 O O . PRO A 1 233 ? 28.089 -16.058 16.562 1.00 44.47 233 PRO A O 1
ATOM 1832 N N . THR A 1 234 ? 30.123 -16.936 16.763 1.00 46.97 234 THR A N 1
ATOM 1833 C CA . THR A 1 234 ? 29.609 -18.298 17.048 1.00 46.97 234 THR A CA 1
ATOM 1834 C C . THR A 1 234 ? 29.469 -18.649 18.536 1.00 46.97 234 THR A C 1
ATOM 1836 O O . THR A 1 234 ? 28.880 -19.675 18.857 1.00 46.97 234 THR A O 1
ATOM 1839 N N . LEU A 1 235 ? 29.962 -17.822 19.468 1.00 43.25 235 LEU A N 1
ATOM 1840 C CA . LEU A 1 235 ? 29.927 -18.142 20.909 1.00 43.25 235 LEU A CA 1
ATOM 1841 C C . LEU A 1 235 ? 28.845 -17.388 21.705 1.00 43.25 235 LEU A C 1
ATOM 1843 O O . LEU A 1 235 ? 28.539 -17.759 22.834 1.00 43.25 235 LEU A O 1
ATOM 1847 N N . THR A 1 236 ? 28.243 -16.344 21.134 1.00 47.19 236 THR A N 1
ATOM 1848 C CA . THR A 1 236 ? 27.199 -15.542 21.797 1.00 47.19 236 THR A CA 1
ATOM 1849 C C . THR A 1 236 ? 25.791 -16.111 21.614 1.00 47.19 236 THR A C 1
ATOM 1851 O O . THR A 1 236 ? 24.960 -15.917 22.497 1.00 47.19 236 THR A O 1
ATOM 1854 N N . GLY A 1 237 ? 25.538 -16.866 20.537 1.00 46.97 237 GLY A N 1
ATOM 1855 C CA . GLY A 1 237 ? 24.246 -17.526 20.292 1.00 46.97 237 GLY A CA 1
ATOM 1856 C C . GLY A 1 237 ? 24.010 -18.790 21.129 1.00 46.97 237 GLY A C 1
ATOM 1857 O O . GLY A 1 237 ? 22.880 -19.086 21.498 1.00 46.97 237 GLY A O 1
ATOM 1858 N N . PHE A 1 238 ? 25.073 -19.511 21.501 1.00 46.03 238 PHE A N 1
ATOM 1859 C CA . PHE A 1 238 ? 24.940 -20.734 22.305 1.00 46.03 238 PHE A CA 1
ATOM 1860 C C . PHE A 1 238 ? 24.573 -20.455 23.770 1.00 46.03 238 PHE A C 1
ATOM 1862 O O . PHE A 1 238 ? 23.799 -21.202 24.358 1.00 46.03 238 PHE A O 1
ATOM 1869 N N . ASN A 1 239 ? 25.066 -19.359 24.354 1.00 49.75 239 ASN A N 1
ATOM 1870 C CA . ASN A 1 239 ? 24.772 -19.019 25.751 1.00 49.75 239 ASN A CA 1
ATOM 1871 C C . ASN A 1 239 ? 23.379 -18.405 25.954 1.00 49.75 239 ASN A C 1
ATOM 1873 O O . ASN A 1 239 ? 22.855 -18.461 27.060 1.00 49.75 239 ASN A O 1
ATOM 1877 N N . THR A 1 240 ? 22.777 -17.822 24.914 1.00 56.16 240 THR A N 1
ATOM 1878 C CA . THR A 1 240 ? 21.408 -17.280 24.973 1.00 56.16 240 THR A CA 1
ATOM 1879 C C . THR A 1 240 ? 20.367 -18.388 24.823 1.00 56.16 240 THR A C 1
ATOM 1881 O O . THR A 1 240 ? 19.460 -18.466 25.645 1.00 56.16 240 THR A O 1
ATOM 1884 N N . SER A 1 241 ? 20.577 -19.325 23.892 1.00 56.53 241 SER A N 1
ATOM 1885 C CA . SER A 1 241 ? 19.685 -20.478 23.690 1.00 56.53 241 SER A CA 1
ATOM 1886 C C . SER A 1 241 ? 19.614 -21.410 24.910 1.00 56.53 241 SER A C 1
ATOM 1888 O O . SER A 1 241 ? 18.544 -21.908 25.243 1.00 56.53 241 SER A O 1
ATOM 1890 N N . LEU A 1 242 ? 20.735 -21.626 25.609 1.00 55.06 242 LEU A N 1
ATOM 1891 C CA . LEU A 1 242 ? 20.799 -22.540 26.759 1.00 55.06 242 LEU A CA 1
ATOM 1892 C C . LEU A 1 242 ? 20.178 -21.928 28.032 1.00 55.06 242 LEU A C 1
ATOM 1894 O O . LEU A 1 242 ? 19.698 -22.647 28.907 1.00 55.06 242 LEU A O 1
ATOM 1898 N N . LEU A 1 243 ? 20.146 -20.592 28.125 1.00 57.31 243 LEU A N 1
ATOM 1899 C CA . LEU A 1 243 ? 19.462 -19.869 29.202 1.00 57.31 243 LEU A CA 1
ATOM 1900 C C . LEU A 1 243 ? 17.941 -19.797 28.976 1.00 57.31 243 LEU A C 1
ATOM 1902 O O . LEU A 1 243 ? 17.183 -19.746 29.944 1.00 57.31 243 LEU A O 1
ATOM 1906 N N . GLU A 1 244 ? 17.503 -19.783 27.715 1.00 60.44 244 GLU A N 1
ATOM 1907 C CA . GLU A 1 244 ? 16.087 -19.842 27.330 1.00 60.44 244 GLU A CA 1
ATOM 1908 C C . GLU A 1 244 ? 15.502 -21.248 27.526 1.00 60.44 244 GLU A C 1
ATOM 1910 O O . GLU A 1 244 ? 14.435 -21.363 28.126 1.00 60.44 244 GLU A O 1
ATOM 1915 N N . GLU A 1 245 ? 16.226 -22.317 27.166 1.00 56.56 245 GLU A N 1
ATOM 1916 C CA . GLU A 1 245 ? 15.807 -23.702 27.462 1.00 56.56 245 GLU A CA 1
ATOM 1917 C C . GLU A 1 245 ? 15.695 -23.978 28.970 1.00 56.56 245 GLU A C 1
ATOM 1919 O O . GLU A 1 245 ? 14.756 -24.643 29.408 1.00 56.56 245 GLU A O 1
ATOM 1924 N N . GLY A 1 246 ? 16.603 -23.431 29.788 1.00 61.94 246 GLY A N 1
ATOM 1925 C CA . GLY A 1 246 ? 16.540 -23.579 31.247 1.00 61.94 246 GLY A CA 1
ATOM 1926 C C . GLY A 1 246 ? 15.305 -22.917 31.870 1.00 61.94 246 GLY A C 1
ATOM 1927 O O . GLY A 1 246 ? 14.665 -23.501 32.740 1.00 61.94 246 GLY A O 1
ATOM 1928 N N . LYS A 1 247 ? 14.926 -21.726 31.388 1.00 67.81 247 LYS A N 1
ATOM 1929 C CA . LYS A 1 247 ? 13.717 -21.020 31.850 1.00 67.81 247 LYS A CA 1
ATOM 1930 C C . LYS A 1 247 ? 12.429 -21.681 31.362 1.00 67.81 247 LYS A C 1
ATOM 1932 O O . LYS A 1 247 ? 11.436 -21.664 32.084 1.00 67.81 247 LYS A O 1
ATOM 1937 N N . GLN A 1 248 ? 12.448 -22.262 30.164 1.00 67.94 248 GLN A N 1
ATOM 1938 C CA . GLN A 1 248 ? 11.319 -23.013 29.621 1.00 67.94 248 GLN A CA 1
ATOM 1939 C C . GLN A 1 248 ? 11.054 -24.274 30.457 1.00 67.94 248 GLN A C 1
ATOM 1941 O O . GLN A 1 248 ? 9.931 -24.479 30.899 1.00 67.94 248 GLN A O 1
ATOM 1946 N N . LEU A 1 249 ? 12.097 -25.051 30.773 1.00 65.38 249 LEU A N 1
ATOM 1947 C CA . LEU A 1 249 ? 11.985 -26.259 31.601 1.00 65.38 249 LEU A CA 1
ATOM 1948 C C . LEU A 1 249 ? 11.506 -25.972 33.031 1.00 65.38 249 LEU A C 1
ATOM 1950 O O . LEU A 1 249 ? 10.783 -26.779 33.611 1.00 65.38 249 LEU A O 1
ATOM 1954 N N . GLU A 1 250 ? 11.898 -24.835 33.610 1.00 65.25 250 GLU A N 1
ATOM 1955 C CA . GLU A 1 250 ? 11.442 -24.432 34.944 1.00 65.25 250 GLU A CA 1
ATOM 1956 C C . GLU A 1 250 ? 9.964 -24.007 34.941 1.00 65.25 250 GLU A C 1
ATOM 1958 O O . GLU A 1 250 ? 9.213 -24.409 35.830 1.00 65.25 250 GLU A O 1
ATOM 1963 N N . ASN A 1 251 ? 9.510 -23.304 33.897 1.00 67.12 251 ASN A N 1
ATOM 1964 C CA . ASN A 1 251 ? 8.087 -23.014 33.694 1.00 67.12 251 ASN A CA 1
ATOM 1965 C C . ASN A 1 251 ? 7.259 -24.283 33.445 1.00 67.12 251 ASN A C 1
ATOM 1967 O O . ASN A 1 251 ? 6.184 -24.427 34.027 1.00 67.12 251 ASN A O 1
ATOM 1971 N N . ASP A 1 252 ? 7.764 -25.212 32.632 1.00 71.06 252 ASP A N 1
ATOM 1972 C CA . ASP A 1 252 ? 7.079 -26.471 32.332 1.00 71.06 252 ASP A CA 1
ATOM 1973 C C . ASP A 1 252 ? 6.942 -27.344 33.597 1.00 71.06 252 ASP A C 1
ATOM 1975 O O . ASP A 1 252 ? 5.905 -27.974 33.806 1.00 71.06 252 ASP A O 1
ATOM 1979 N N . ASN A 1 253 ? 7.936 -27.329 34.497 1.00 71.94 253 ASN A N 1
ATOM 1980 C CA . ASN A 1 253 ? 7.860 -28.020 35.790 1.00 71.94 253 ASN A CA 1
ATOM 1981 C C . ASN A 1 253 ? 6.817 -27.402 36.734 1.00 71.94 253 ASN A C 1
ATOM 1983 O O . ASN A 1 253 ? 6.044 -28.136 37.349 1.00 71.94 253 ASN A O 1
ATOM 1987 N N . ILE A 1 254 ? 6.760 -26.068 36.826 1.00 72.81 254 ILE A N 1
ATOM 1988 C CA . ILE A 1 254 ? 5.747 -25.366 37.633 1.00 72.81 254 ILE A CA 1
ATOM 1989 C C . ILE A 1 254 ? 4.342 -25.649 37.084 1.00 72.81 254 ILE A C 1
ATOM 1991 O O . ILE A 1 254 ? 3.395 -25.861 37.843 1.00 72.81 254 ILE A O 1
ATOM 1995 N N . GLN A 1 255 ? 4.192 -25.690 35.758 1.00 73.12 255 GLN A N 1
ATOM 1996 C CA . GLN A 1 255 ? 2.925 -26.017 35.114 1.00 73.12 255 GLN A CA 1
ATOM 1997 C C . GLN A 1 255 ? 2.499 -27.467 35.394 1.00 73.12 255 GLN A C 1
ATOM 1999 O O . GLN A 1 255 ? 1.335 -27.698 35.724 1.00 73.12 255 GLN A O 1
ATOM 2004 N N . LEU A 1 256 ? 3.434 -28.421 35.350 1.00 75.38 256 LEU A N 1
ATOM 2005 C CA . LEU A 1 256 ? 3.172 -29.829 35.658 1.00 75.38 256 LEU A CA 1
ATOM 2006 C C . LEU A 1 256 ? 2.783 -30.041 37.133 1.00 75.38 256 LEU A C 1
ATOM 2008 O O . LEU A 1 256 ? 1.899 -30.845 37.431 1.00 75.38 256 LEU A O 1
ATOM 2012 N N . GLU A 1 257 ? 3.411 -29.316 38.062 1.00 71.31 257 GLU A N 1
ATOM 2013 C CA . GLU A 1 257 ? 3.095 -29.383 39.495 1.00 71.31 257 GLU A CA 1
ATOM 2014 C C . GLU A 1 257 ? 1.695 -28.820 39.791 1.00 71.31 257 GLU A C 1
ATOM 2016 O O . GLU A 1 257 ? 0.899 -29.460 40.486 1.00 71.31 257 GLU A O 1
ATOM 2021 N N . ASN A 1 258 ? 1.339 -27.696 39.159 1.00 73.62 258 ASN A N 1
ATOM 2022 C CA . ASN A 1 258 ? -0.008 -27.124 39.225 1.00 73.62 258 ASN A CA 1
ATOM 2023 C C . ASN A 1 258 ? -1.070 -28.069 38.634 1.00 73.62 258 ASN A C 1
ATOM 2025 O O . ASN A 1 258 ? -2.162 -28.202 39.190 1.00 73.62 258 ASN A O 1
ATOM 2029 N N . GLU A 1 259 ? -0.760 -28.752 37.529 1.00 74.94 259 GLU A N 1
ATOM 2030 C CA . GLU A 1 259 ? -1.665 -29.708 36.883 1.00 74.94 259 GLU A CA 1
ATOM 2031 C C . GLU A 1 259 ? -1.879 -30.964 37.748 1.00 74.94 259 GLU A C 1
ATOM 2033 O O . GLU A 1 259 ? -3.010 -31.435 37.898 1.00 74.94 259 GLU A O 1
ATOM 2038 N N . GLN A 1 260 ? -0.830 -31.456 38.417 1.00 76.69 260 GLN A N 1
ATOM 2039 C CA . GLN A 1 260 ? -0.934 -32.545 39.394 1.00 76.69 260 GLN A CA 1
ATOM 2040 C C . GLN A 1 260 ? -1.745 -32.153 40.638 1.00 76.69 260 GLN A C 1
ATOM 2042 O O . GLN A 1 260 ? -2.480 -32.984 41.182 1.00 76.69 260 GLN A O 1
ATOM 2047 N N . GLU A 1 261 ? -1.644 -30.905 41.102 1.00 79.88 261 GLU A N 1
ATOM 2048 C CA . GLU A 1 261 ? -2.459 -30.403 42.212 1.00 79.88 261 GLU A CA 1
ATOM 2049 C C . GLU A 1 261 ? -3.939 -30.267 41.815 1.00 79.88 261 GLU A C 1
ATOM 2051 O O . GLU A 1 261 ? -4.832 -30.615 42.595 1.00 79.88 261 GLU A O 1
ATOM 2056 N N . LEU A 1 262 ? -4.210 -29.839 40.578 1.00 77.44 262 LEU A N 1
ATOM 2057 C CA . LEU A 1 262 ? -5.557 -29.791 40.006 1.00 77.44 262 LEU A CA 1
ATOM 2058 C C . LEU A 1 262 ? -6.179 -31.186 39.879 1.00 77.44 262 LEU A C 1
ATOM 2060 O O . LEU A 1 262 ? -7.343 -31.365 40.238 1.00 77.44 262 LEU A O 1
ATOM 2064 N N . LEU A 1 263 ? -5.402 -32.180 39.443 1.00 80.69 263 LEU A N 1
ATOM 2065 C CA . LEU A 1 263 ? -5.824 -33.584 39.382 1.00 80.69 263 LEU A CA 1
ATOM 2066 C C . LEU A 1 263 ? -6.212 -34.121 40.765 1.00 80.69 263 LEU A C 1
ATOM 2068 O O . LEU A 1 263 ? -7.301 -34.670 40.920 1.00 80.69 263 LEU A O 1
ATOM 2072 N N . LYS A 1 264 ? -5.399 -33.867 41.798 1.00 80.94 264 LYS A N 1
ATOM 2073 C CA . LYS A 1 264 ? -5.725 -34.262 43.182 1.00 80.94 264 LYS A CA 1
ATOM 2074 C C . LYS A 1 264 ? -6.992 -33.579 43.705 1.00 80.94 264 LYS A C 1
ATOM 2076 O O . LYS A 1 264 ? -7.805 -34.217 44.379 1.00 80.94 264 LYS A O 1
ATOM 2081 N N . LYS A 1 265 ? -7.187 -32.291 43.396 1.00 82.88 265 LYS A N 1
ATOM 2082 C CA . LYS A 1 265 ? -8.418 -31.561 43.753 1.00 82.88 265 LYS A CA 1
ATOM 2083 C C . LYS A 1 265 ? -9.635 -32.137 43.030 1.00 82.88 265 LYS A C 1
ATOM 2085 O O . LYS A 1 265 ? -10.677 -32.307 43.656 1.00 82.88 265 LYS A O 1
ATOM 2090 N N . ASN A 1 266 ? -9.496 -32.493 41.755 1.00 79.44 266 ASN A N 1
ATOM 2091 C CA . ASN A 1 266 ? -10.564 -33.108 40.974 1.00 79.44 266 ASN A CA 1
ATOM 2092 C C . ASN A 1 266 ? -10.946 -34.501 41.504 1.00 79.44 266 ASN A C 1
ATOM 2094 O O . ASN A 1 266 ? -12.131 -34.802 41.628 1.00 79.44 266 ASN A O 1
ATOM 2098 N N . ASP A 1 267 ? -9.966 -35.316 41.901 1.00 84.06 267 ASP A N 1
ATOM 2099 C CA . ASP A 1 267 ? -10.217 -36.618 42.533 1.00 84.06 267 ASP A CA 1
ATOM 2100 C C . ASP A 1 267 ? -10.945 -36.461 43.877 1.00 84.06 267 ASP A C 1
ATOM 2102 O O . ASP A 1 267 ? -11.925 -37.160 44.144 1.00 84.06 267 ASP A O 1
ATOM 2106 N N . THR A 1 268 ? -10.533 -35.478 44.686 1.00 83.75 268 THR A N 1
ATOM 2107 C CA . THR A 1 268 ? -11.173 -35.167 45.976 1.00 83.75 268 THR A CA 1
ATOM 2108 C C . THR A 1 268 ? -12.624 -34.713 45.783 1.00 83.75 268 THR A C 1
ATOM 2110 O O . THR A 1 268 ? -13.526 -35.218 46.450 1.00 83.75 268 THR A O 1
ATOM 2113 N N . LEU A 1 269 ? -12.876 -33.822 44.817 1.00 82.38 269 LEU A N 1
ATOM 2114 C CA . LEU A 1 269 ? -14.224 -33.365 44.464 1.00 82.38 269 LEU A CA 1
ATOM 2115 C C . LEU A 1 269 ? -15.098 -34.503 43.926 1.00 82.38 269 LEU A C 1
ATOM 2117 O O . LEU A 1 269 ? -16.286 -34.567 44.236 1.00 82.38 269 LEU A O 1
ATOM 2121 N N . SER A 1 270 ? -14.523 -35.422 43.151 1.00 82.19 270 SER A N 1
ATOM 2122 C CA . SER A 1 270 ? -15.226 -36.604 42.645 1.00 82.19 270 SER A CA 1
ATOM 2123 C C . SER A 1 270 ? -15.631 -37.550 43.786 1.00 82.19 270 SER A C 1
ATOM 2125 O O . SER A 1 270 ? -16.735 -38.106 43.791 1.00 82.19 270 SER A O 1
ATOM 2127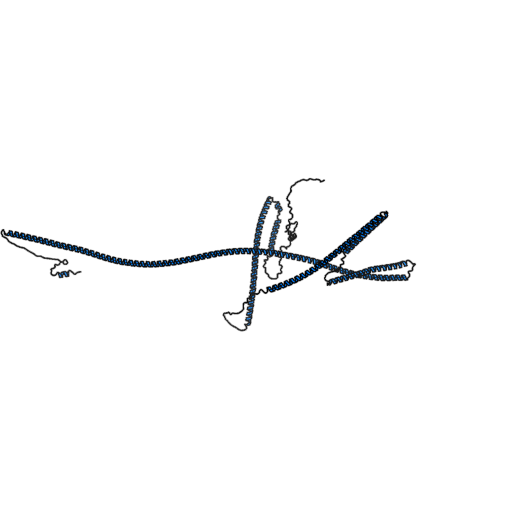 N N . GLU A 1 271 ? -14.785 -37.692 44.809 1.00 84.31 271 GLU A N 1
ATOM 2128 C CA . GLU A 1 271 ? -15.106 -38.471 46.006 1.00 84.31 271 GLU A CA 1
ATOM 2129 C C . GLU A 1 271 ? -16.185 -37.796 46.873 1.00 84.31 271 GLU A C 1
ATOM 2131 O O . GLU A 1 271 ? -17.123 -38.465 47.324 1.00 84.31 271 GLU A O 1
ATOM 2136 N N . GLU A 1 272 ? -16.118 -36.475 47.058 1.00 83.56 272 GLU A N 1
ATOM 2137 C CA . GLU A 1 272 ? -17.162 -35.708 47.752 1.00 83.56 272 GLU A CA 1
ATOM 2138 C C . GLU A 1 272 ? -18.505 -35.775 47.018 1.00 83.56 272 GLU A C 1
ATOM 2140 O O . GLU A 1 272 ? -19.542 -36.032 47.636 1.00 83.56 272 GLU A O 1
ATOM 2145 N N . LEU A 1 273 ? -18.495 -35.652 45.689 1.00 84.94 273 LEU A N 1
ATOM 2146 C CA . LEU A 1 273 ? -19.692 -35.769 44.861 1.00 84.94 273 LEU A CA 1
ATOM 2147 C C . LEU A 1 273 ? -20.341 -37.152 45.004 1.00 84.94 273 LEU A C 1
ATOM 2149 O O . LEU A 1 273 ? -21.566 -37.262 45.112 1.00 84.94 273 LEU A O 1
ATOM 2153 N N . ASN A 1 274 ? -19.535 -38.215 45.069 1.00 82.75 274 ASN A N 1
ATOM 2154 C CA . ASN A 1 274 ? -20.034 -39.566 45.317 1.00 82.75 274 ASN A CA 1
ATOM 2155 C C . ASN A 1 274 ? -20.620 -39.721 46.732 1.00 82.75 274 ASN A C 1
ATOM 2157 O O . ASN A 1 274 ? -21.688 -40.324 46.877 1.00 82.75 274 ASN A O 1
ATOM 2161 N N . LYS A 1 275 ? -20.002 -39.131 47.766 1.00 84.00 275 LYS A N 1
ATOM 2162 C CA . LYS A 1 275 ? -20.557 -39.113 49.136 1.00 84.00 275 LYS A CA 1
ATOM 2163 C C . LYS A 1 275 ? -21.898 -38.376 49.193 1.00 84.00 275 LYS A C 1
ATOM 2165 O O . LYS A 1 275 ? -22.858 -38.897 49.766 1.00 84.00 275 LYS A O 1
ATOM 2170 N N . VAL A 1 276 ? -22.008 -37.220 48.537 1.00 81.38 276 VAL A N 1
ATOM 2171 C CA . VAL A 1 276 ? -23.260 -36.447 48.442 1.00 81.38 276 VAL A CA 1
ATOM 2172 C C . VAL A 1 276 ? -24.342 -37.237 47.706 1.00 81.38 276 VAL A C 1
ATOM 2174 O O . VAL A 1 276 ? -25.486 -37.280 48.159 1.00 81.38 276 VAL A O 1
ATOM 2177 N N . LYS A 1 277 ? -23.996 -37.936 46.620 1.00 83.12 277 LYS A N 1
ATOM 2178 C CA . LYS A 1 277 ? -24.941 -38.761 45.851 1.00 83.12 277 LYS A CA 1
ATOM 2179 C C . LYS A 1 277 ? -25.497 -39.933 46.668 1.00 83.12 277 LYS A C 1
ATOM 2181 O O . LYS A 1 277 ? -26.697 -40.205 46.612 1.00 83.12 277 LYS A O 1
ATOM 2186 N N . VAL A 1 278 ? -24.656 -40.588 47.472 1.00 86.00 278 VAL A N 1
ATOM 2187 C CA . VAL A 1 278 ? -25.082 -41.648 48.404 1.00 86.00 278 VAL A CA 1
ATOM 2188 C C . VAL A 1 278 ? -25.981 -41.086 49.507 1.00 86.00 278 VAL A C 1
ATOM 2190 O O . VAL A 1 278 ? -27.004 -41.692 49.831 1.00 86.00 278 VAL A O 1
ATOM 2193 N N . ASN A 1 279 ? -25.655 -39.916 50.057 1.00 80.31 279 ASN A N 1
ATOM 2194 C CA . ASN A 1 279 ? -26.493 -39.265 51.065 1.00 80.31 279 ASN A CA 1
ATOM 2195 C C . ASN A 1 279 ? -27.851 -38.844 50.488 1.00 80.31 279 ASN A C 1
ATOM 2197 O O . ASN A 1 279 ? -28.876 -39.099 51.111 1.00 80.31 279 ASN A O 1
ATOM 2201 N N . HIS A 1 280 ? -27.886 -38.306 49.267 1.00 80.25 280 HIS A N 1
ATOM 2202 C CA . HIS A 1 280 ? -29.130 -37.962 48.580 1.00 80.25 280 HIS A CA 1
ATOM 2203 C C . HIS A 1 280 ? -30.031 -39.189 48.361 1.00 80.25 280 HIS A C 1
ATOM 2205 O O . HIS A 1 280 ? -31.238 -39.115 48.590 1.00 80.25 280 HIS A O 1
ATOM 2211 N N . SER A 1 281 ? -29.449 -40.337 47.988 1.00 79.12 281 SER A N 1
ATOM 2212 C CA . SER A 1 281 ? -30.169 -41.614 47.875 1.00 79.12 281 SER A CA 1
ATOM 2213 C C . SER A 1 281 ? -30.822 -42.025 49.198 1.00 79.12 281 SER A C 1
ATOM 2215 O O . SER A 1 281 ? -32.006 -42.354 49.219 1.00 79.12 281 SER A O 1
ATOM 2217 N N . LYS A 1 282 ? -30.076 -41.959 50.308 1.00 82.81 282 LYS A N 1
ATOM 2218 C CA . LYS A 1 282 ? -30.586 -42.308 51.644 1.00 82.81 282 LYS A CA 1
ATOM 2219 C C . LYS A 1 282 ? -31.692 -41.356 52.099 1.00 82.81 282 LYS A C 1
ATOM 2221 O O . LYS A 1 282 ? -32.720 -41.803 52.597 1.00 82.81 282 LYS A O 1
ATOM 2226 N N . THR A 1 283 ? -31.525 -40.051 51.885 1.00 76.62 283 THR A N 1
ATOM 2227 C CA . THR A 1 283 ? -32.548 -39.051 52.227 1.00 76.62 283 THR A CA 1
ATOM 2228 C C . THR A 1 283 ? -33.828 -39.255 51.416 1.00 76.62 283 THR A C 1
ATOM 2230 O O . THR A 1 283 ? -34.927 -39.124 51.953 1.00 76.62 283 THR A O 1
ATOM 2233 N N . LYS A 1 284 ? -33.709 -39.634 50.137 1.00 82.50 284 LYS A N 1
ATOM 2234 C CA . LYS A 1 284 ? -34.857 -39.938 49.276 1.00 82.50 284 LYS A CA 1
ATOM 2235 C C . LYS A 1 284 ? -35.642 -41.162 49.759 1.00 82.50 284 LYS A C 1
ATOM 2237 O O . LYS A 1 284 ? -36.868 -41.115 49.766 1.00 82.50 284 LYS A O 1
ATOM 2242 N N . GLU A 1 285 ? -34.961 -42.223 50.189 1.00 82.50 285 GLU A N 1
ATOM 2243 C CA . GLU A 1 285 ? -35.615 -43.408 50.769 1.00 82.50 285 GLU A CA 1
ATOM 2244 C C . GLU A 1 285 ? -36.348 -43.075 52.074 1.00 82.50 285 GLU A C 1
ATOM 2246 O O . GLU A 1 285 ? -37.496 -43.480 52.254 1.00 82.50 285 GLU A O 1
ATOM 2251 N N . VAL A 1 286 ? -35.732 -42.276 52.954 1.00 82.94 286 VAL A N 1
ATOM 2252 C CA . VAL A 1 286 ? -36.368 -41.833 54.206 1.00 82.94 286 VAL A CA 1
ATOM 2253 C C . VAL A 1 286 ? -37.619 -40.995 53.930 1.00 82.94 286 VAL A C 1
ATOM 2255 O O . VAL A 1 286 ? -38.635 -41.190 54.593 1.00 82.94 286 VAL A O 1
ATOM 2258 N N . LEU A 1 287 ? -37.580 -40.101 52.936 1.00 76.75 287 LEU A N 1
ATOM 2259 C CA . LEU A 1 287 ? -38.742 -39.296 52.545 1.00 76.75 287 LEU A CA 1
ATOM 2260 C C . LEU A 1 287 ? -39.884 -40.150 51.983 1.00 76.75 287 LEU A C 1
ATOM 2262 O O . LEU A 1 287 ? -41.033 -39.938 52.361 1.00 76.75 287 LEU A O 1
ATOM 2266 N N . GLN A 1 288 ? -39.581 -41.142 51.141 1.00 83.25 288 GLN A N 1
ATOM 2267 C CA . GLN A 1 288 ? -40.594 -42.057 50.601 1.00 83.25 288 GLN A CA 1
ATOM 2268 C C . GLN A 1 288 ? -41.244 -42.919 51.691 1.00 83.25 288 GLN A C 1
ATOM 2270 O O . GLN A 1 288 ? -42.443 -43.193 51.637 1.00 83.25 288 GLN A O 1
ATOM 2275 N N . GLU A 1 289 ? -40.471 -43.339 52.691 1.00 86.12 289 GLU A N 1
ATOM 2276 C CA . GLU A 1 289 ? -40.996 -44.082 53.837 1.00 86.12 289 GLU A CA 1
ATOM 2277 C C . GLU A 1 289 ? -41.883 -43.198 54.729 1.00 86.12 289 GLU A C 1
ATOM 2279 O O . GLU A 1 289 ? -42.932 -43.635 55.204 1.00 86.12 289 GLU A O 1
ATOM 2284 N N . LEU A 1 290 ? -41.503 -41.930 54.915 1.00 83.38 290 LEU A N 1
ATOM 2285 C CA . LEU A 1 290 ? -42.304 -40.956 55.656 1.00 83.38 290 LEU A CA 1
ATOM 2286 C C . LEU A 1 290 ? -43.640 -40.679 54.949 1.00 83.38 290 LEU A C 1
ATOM 2288 O O . LEU A 1 290 ? -44.689 -40.661 55.589 1.00 83.38 290 LEU A O 1
ATOM 2292 N N . GLU A 1 291 ? -43.607 -40.506 53.628 1.00 80.56 291 GLU A N 1
ATOM 2293 C CA . GLU A 1 291 ? -44.788 -40.265 52.796 1.00 80.56 291 GLU A CA 1
ATOM 2294 C C . GLU A 1 291 ? -45.764 -41.450 52.842 1.00 80.56 291 GLU A C 1
ATOM 2296 O O . GLU A 1 291 ? -46.968 -41.256 53.023 1.00 80.56 291 GLU A O 1
ATOM 2301 N N . LYS A 1 292 ? -45.248 -42.687 52.791 1.00 82.88 292 LYS A N 1
ATOM 2302 C CA . LYS A 1 292 ? -46.065 -43.893 52.986 1.00 82.88 292 LYS A CA 1
ATOM 2303 C C . LYS A 1 292 ? -46.745 -43.918 54.350 1.00 82.88 292 LYS A C 1
ATOM 2305 O O . LYS A 1 292 ? -47.930 -44.232 54.401 1.00 82.88 292 LYS A O 1
ATOM 2310 N N . ARG A 1 293 ? -46.036 -43.559 55.431 1.00 82.62 293 ARG A N 1
ATOM 2311 C CA . ARG A 1 293 ? -46.632 -43.490 56.778 1.00 82.62 293 ARG A CA 1
ATOM 2312 C C . ARG A 1 293 ? -47.765 -42.478 56.849 1.00 82.62 293 ARG A C 1
ATOM 2314 O O . ARG A 1 293 ? -48.843 -42.833 57.317 1.00 82.62 293 ARG A O 1
ATOM 2321 N N . TYR A 1 294 ? -47.550 -41.273 56.320 1.00 79.88 294 TYR A N 1
ATOM 2322 C CA . TYR A 1 294 ? -48.588 -40.242 56.282 1.00 79.88 294 TYR A CA 1
ATOM 2323 C C . TYR A 1 294 ? -49.831 -40.696 55.512 1.00 79.88 294 TYR A C 1
ATOM 2325 O O . TYR A 1 294 ? -50.947 -40.462 55.969 1.00 79.88 294 TYR A O 1
ATOM 2333 N N . LEU A 1 295 ? -49.653 -41.387 54.383 1.00 83.25 295 LEU A N 1
ATOM 2334 C CA . LEU A 1 295 ? -50.765 -41.963 53.626 1.00 83.25 295 LEU A CA 1
ATOM 2335 C C . LEU A 1 295 ? -51.552 -42.988 54.453 1.00 83.25 295 LEU A C 1
ATOM 2337 O O . LEU A 1 295 ? -52.773 -42.873 54.531 1.00 83.25 295 LEU A O 1
ATOM 2341 N N . THR A 1 296 ? -50.877 -43.923 55.131 1.00 82.75 296 THR A N 1
ATOM 2342 C CA . THR A 1 296 ? -51.547 -44.892 56.019 1.00 82.75 296 THR A CA 1
ATOM 2343 C C . THR A 1 296 ? -52.259 -44.237 57.200 1.00 82.75 296 THR A C 1
ATOM 2345 O O . THR A 1 296 ? -53.358 -44.664 57.552 1.00 82.75 296 THR A O 1
ATOM 2348 N N . ASP A 1 297 ? -51.683 -43.193 57.797 1.00 82.94 297 ASP A N 1
ATOM 2349 C CA . ASP A 1 297 ? -52.297 -42.485 58.925 1.00 82.94 297 ASP A CA 1
ATOM 2350 C C . ASP A 1 297 ? -53.559 -41.724 58.486 1.00 82.94 297 ASP A C 1
ATOM 2352 O O . ASP A 1 297 ? -54.581 -41.754 59.179 1.00 82.94 297 ASP A O 1
ATOM 2356 N N . ILE A 1 298 ? -53.534 -41.103 57.301 1.00 81.38 298 ILE A N 1
ATOM 2357 C CA . ILE A 1 298 ? -54.705 -40.446 56.697 1.00 81.38 298 ILE A CA 1
ATOM 2358 C C . ILE A 1 298 ? -55.801 -41.471 56.372 1.00 81.38 298 ILE A C 1
ATOM 2360 O O . ILE A 1 298 ? -56.988 -41.203 56.595 1.00 81.38 298 ILE A O 1
ATOM 2364 N N . GLU A 1 299 ? -55.432 -42.650 55.872 1.00 81.56 299 GLU A N 1
ATOM 2365 C CA . GLU A 1 299 ? -56.376 -43.731 55.573 1.00 81.56 299 GLU A CA 1
ATOM 2366 C C . GLU A 1 299 ? -57.022 -44.292 56.846 1.00 81.56 299 GLU A C 1
ATOM 2368 O O . GLU A 1 299 ? -58.244 -44.465 56.901 1.00 81.56 299 GLU A O 1
ATOM 2373 N N . LEU A 1 300 ? -56.226 -44.496 57.901 1.00 85.00 300 LEU A N 1
ATOM 2374 C CA . LEU A 1 300 ? -56.704 -44.941 59.209 1.00 85.00 300 LEU A CA 1
ATOM 2375 C C . LEU A 1 300 ? -57.665 -43.918 59.825 1.00 85.00 300 LEU A C 1
ATOM 2377 O O . LEU A 1 300 ? -58.738 -44.283 60.312 1.00 85.00 300 LEU A O 1
ATOM 2381 N N . PHE A 1 301 ? -57.312 -42.633 59.761 1.00 81.12 301 PHE A N 1
ATOM 2382 C CA . PHE A 1 301 ? -58.163 -41.549 60.239 1.00 81.12 301 PHE A CA 1
ATOM 2383 C C . PHE A 1 301 ? -59.481 -41.479 59.456 1.00 81.12 301 PHE A C 1
ATOM 2385 O O . PHE A 1 301 ? -60.559 -41.378 60.045 1.00 81.12 301 PHE A O 1
ATOM 2392 N N . SER A 1 302 ? -59.421 -41.631 58.131 1.00 77.38 302 SER A N 1
ATOM 2393 C CA . SER A 1 302 ? -60.607 -41.659 57.267 1.00 77.38 302 SER A CA 1
ATOM 2394 C C . SER A 1 302 ? -61.523 -42.845 57.586 1.00 77.38 302 SER A C 1
ATOM 2396 O O . SER A 1 302 ? -62.745 -42.683 57.649 1.00 77.38 302 SER A O 1
ATOM 2398 N N . GLN A 1 303 ? -60.958 -44.025 57.863 1.00 83.38 303 GLN A N 1
ATOM 2399 C CA . GLN A 1 303 ? -61.720 -45.192 58.320 1.00 83.38 303 GLN A CA 1
ATOM 2400 C C . GLN A 1 303 ? -62.400 -44.956 59.673 1.00 83.38 303 GLN A C 1
ATOM 2402 O O . GLN A 1 303 ? -63.568 -45.319 59.844 1.00 83.38 303 GLN A O 1
ATOM 2407 N N . GLN A 1 304 ? -61.708 -44.331 60.629 1.00 79.38 304 GLN A N 1
ATOM 2408 C CA . GLN A 1 304 ? -62.288 -43.995 61.933 1.00 79.38 304 GLN A CA 1
ATOM 2409 C C . GLN A 1 304 ? -63.458 -43.013 61.795 1.00 79.38 304 GLN A C 1
ATOM 2411 O O . GLN A 1 304 ? -64.510 -43.222 62.400 1.00 79.38 304 GLN A O 1
ATOM 2416 N N . LEU A 1 305 ? -63.322 -42.003 60.934 1.00 78.00 305 LEU A N 1
ATOM 2417 C CA . LEU A 1 305 ? -64.380 -41.037 60.626 1.00 78.00 305 LEU A CA 1
ATOM 2418 C C . LEU A 1 305 ? -65.599 -41.699 59.976 1.00 78.00 305 LEU A C 1
ATOM 2420 O O . LEU A 1 305 ? -66.739 -41.416 60.345 1.00 78.00 305 LEU A O 1
ATOM 2424 N N . GLN A 1 306 ? -65.379 -42.618 59.033 1.00 76.56 306 GLN A N 1
ATOM 2425 C CA . GLN A 1 306 ? -66.463 -43.383 58.416 1.00 76.56 306 GLN A CA 1
ATOM 2426 C C . GLN A 1 306 ? -67.182 -44.279 59.429 1.00 76.56 306 GLN A C 1
ATOM 2428 O O . GLN A 1 306 ? -68.411 -44.373 59.392 1.00 76.56 306 GLN A O 1
ATOM 2433 N N . LYS A 1 307 ? -66.442 -44.901 60.355 1.00 82.06 307 LYS A N 1
ATOM 2434 C CA . LYS A 1 307 ? -67.017 -45.718 61.427 1.00 82.06 307 LYS A CA 1
ATOM 2435 C C . LYS A 1 307 ? -67.869 -44.875 62.381 1.00 82.06 307 LYS A C 1
ATOM 2437 O O . LYS A 1 307 ? -69.032 -45.212 62.587 1.00 82.06 307 LYS A O 1
ATOM 2442 N N . ALA A 1 308 ? -67.344 -43.748 62.863 1.00 74.38 308 ALA A N 1
ATOM 2443 C CA . ALA A 1 308 ? -68.073 -42.827 63.736 1.00 74.38 308 ALA A CA 1
ATOM 2444 C C . ALA A 1 308 ? -69.337 -42.267 63.059 1.00 74.38 308 ALA A C 1
ATOM 2446 O O . ALA A 1 308 ? -70.403 -42.212 63.668 1.00 74.38 308 ALA A O 1
ATOM 2447 N N . ASN A 1 309 ? -69.261 -41.930 61.768 1.00 73.19 309 ASN A N 1
ATOM 2448 C CA . ASN A 1 309 ? -70.428 -41.488 61.003 1.00 73.19 309 ASN A CA 1
ATOM 2449 C C . ASN A 1 309 ? -71.476 -42.593 60.832 1.00 73.19 309 ASN A C 1
ATOM 2451 O O . ASN A 1 309 ? -72.672 -42.307 60.841 1.00 73.19 309 ASN A O 1
ATOM 2455 N N . LYS A 1 310 ? -71.057 -43.853 60.678 1.00 78.25 310 LYS A N 1
ATOM 2456 C CA . LYS A 1 310 ? -71.976 -44.994 60.577 1.00 78.25 310 LYS A CA 1
ATOM 2457 C C . LYS A 1 310 ? -72.693 -45.249 61.907 1.00 78.25 310 LYS A C 1
ATOM 2459 O O . LYS A 1 310 ? -73.909 -45.425 61.897 1.00 78.25 310 LYS A O 1
ATOM 2464 N N . GLU A 1 311 ? -71.967 -45.166 63.021 1.00 76.31 311 GLU A N 1
ATOM 2465 C CA . GLU A 1 311 ? -72.513 -45.258 64.382 1.00 76.31 311 GLU A CA 1
ATOM 2466 C C . GLU A 1 311 ? -73.488 -44.106 64.677 1.00 76.31 311 GLU A C 1
ATOM 2468 O O . GLU A 1 311 ? -74.604 -44.341 65.137 1.00 76.31 311 GLU A O 1
ATOM 2473 N N . LEU A 1 312 ? -73.143 -42.866 64.310 1.00 73.06 312 LEU A N 1
ATOM 2474 C CA . LEU A 1 312 ? -74.032 -41.708 64.460 1.00 73.06 312 LEU A CA 1
ATOM 2475 C C . LEU A 1 312 ? -75.332 -41.879 63.656 1.00 73.06 312 LEU A C 1
ATOM 2477 O O . LEU A 1 312 ? -76.415 -41.539 64.132 1.00 73.06 312 LEU A O 1
ATOM 2481 N N . LYS A 1 313 ? -75.238 -42.438 62.444 1.00 71.50 313 LYS A N 1
ATOM 2482 C CA . LYS A 1 313 ? -76.385 -42.687 61.559 1.00 71.50 313 LYS A CA 1
ATOM 2483 C C . LYS A 1 313 ? -77.295 -43.797 62.092 1.00 71.50 313 LYS A C 1
ATOM 2485 O O . LYS A 1 313 ? -78.508 -43.707 61.917 1.00 71.50 313 LYS A O 1
ATOM 2490 N N . GLU A 1 314 ? -76.741 -44.809 62.762 1.00 69.62 314 GLU A N 1
ATOM 2491 C CA . GLU A 1 314 ? -77.512 -45.828 63.490 1.00 69.62 314 GLU A CA 1
ATOM 2492 C C . GLU A 1 314 ? -78.201 -45.256 64.733 1.00 69.62 314 GLU A C 1
ATOM 2494 O O . GLU A 1 314 ? -79.388 -45.515 64.935 1.00 69.62 314 GLU A O 1
ATOM 2499 N N . VAL A 1 315 ? -77.512 -44.412 65.508 1.00 67.88 315 VAL A N 1
ATOM 2500 C CA . VAL A 1 315 ? -78.091 -43.718 66.673 1.00 67.88 315 VAL A CA 1
ATOM 2501 C C . VAL A 1 315 ? -79.230 -42.785 66.252 1.00 67.88 315 VAL A C 1
ATOM 2503 O O . VAL A 1 315 ? -80.274 -42.753 66.903 1.00 67.88 315 VAL A O 1
ATOM 2506 N N . LEU A 1 316 ? -79.085 -42.072 65.128 1.00 58.66 316 LEU A N 1
ATOM 2507 C CA . LEU A 1 316 ? -80.150 -41.226 64.579 1.00 58.66 316 LEU A CA 1
ATOM 2508 C C . LEU A 1 316 ? -81.377 -42.049 64.156 1.00 58.66 316 LEU A C 1
ATOM 2510 O O . LEU A 1 316 ? -82.511 -41.608 64.333 1.00 58.66 316 LEU A O 1
ATOM 2514 N N . LYS A 1 317 ? -81.155 -43.260 63.628 1.00 61.25 317 LYS A N 1
ATOM 2515 C CA . LYS A 1 317 ? -82.222 -44.181 63.214 1.00 61.25 317 LYS A CA 1
ATOM 2516 C C . LYS A 1 317 ? -82.971 -44.751 64.422 1.00 61.25 317 LYS A C 1
ATOM 2518 O O . LYS A 1 317 ? -84.197 -44.772 64.412 1.00 61.25 317 LYS A O 1
ATOM 2523 N N . GLN A 1 318 ? -82.257 -45.114 65.490 1.00 57.56 318 GLN A N 1
ATOM 2524 C CA . GLN A 1 318 ? -82.855 -45.598 66.744 1.00 57.56 318 GLN A CA 1
ATOM 2525 C C . GLN A 1 318 ? -83.675 -44.530 67.484 1.00 57.56 318 GLN A C 1
ATOM 2527 O O . GLN A 1 318 ? -84.572 -44.869 68.250 1.00 57.56 318 GLN A O 1
ATOM 2532 N N . LYS A 1 319 ? -83.406 -43.240 67.250 1.00 51.78 319 LYS A N 1
ATOM 2533 C CA . LYS A 1 319 ? -84.125 -42.130 67.897 1.00 51.78 319 LYS A CA 1
ATOM 2534 C C . LYS A 1 319 ? -85.362 -41.644 67.132 1.00 51.78 319 LYS A C 1
ATOM 2536 O O . LYS A 1 319 ? -86.082 -40.795 67.648 1.00 51.78 319 LYS A O 1
ATOM 2541 N N . SER A 1 320 ? -85.611 -42.166 65.927 1.00 48.78 320 SER A N 1
ATOM 2542 C CA . SER A 1 320 ? -86.749 -41.763 65.084 1.00 48.78 320 SER A CA 1
ATOM 2543 C C . SER A 1 320 ? -88.095 -42.407 65.460 1.00 48.78 320 SER A C 1
ATOM 2545 O O . SER A 1 320 ? -89.126 -41.939 64.988 1.00 48.78 320 SER A O 1
ATOM 2547 N N . ASP A 1 321 ? -88.105 -43.377 66.385 1.00 49.47 321 ASP A N 1
ATOM 2548 C CA . ASP A 1 321 ? -89.315 -44.103 66.815 1.00 49.47 321 ASP A CA 1
ATOM 2549 C C . ASP A 1 321 ? -89.919 -43.630 68.158 1.00 49.47 321 ASP A C 1
ATOM 2551 O O . ASP A 1 321 ? -90.758 -44.317 68.738 1.00 49.47 321 ASP A O 1
ATOM 2555 N N . MET A 1 322 ? -89.558 -42.447 68.674 1.00 42.16 322 MET A N 1
ATOM 2556 C CA . MET A 1 322 ? -90.218 -41.883 69.865 1.00 42.16 322 MET A CA 1
ATOM 2557 C C . MET A 1 322 ? -90.468 -40.377 69.706 1.00 42.16 322 MET A C 1
ATOM 2559 O O . MET A 1 322 ? -89.564 -39.549 69.804 1.00 42.16 322 MET A O 1
ATOM 2563 N N . THR A 1 323 ? -91.721 -40.017 69.433 1.00 49.03 323 THR A N 1
ATOM 2564 C CA . THR A 1 323 ? -92.172 -38.641 69.201 1.00 49.03 323 THR A CA 1
ATOM 2565 C C . THR A 1 323 ? -92.354 -37.887 70.522 1.00 49.03 323 THR A C 1
ATOM 2567 O O . THR A 1 323 ? -93.287 -38.168 71.261 1.00 49.03 323 THR A O 1
ATOM 2570 N N . ASN A 1 324 ? -91.527 -36.868 70.775 1.00 52.75 324 ASN A N 1
ATOM 2571 C CA . ASN A 1 324 ? -91.867 -35.709 71.612 1.00 52.75 324 ASN A CA 1
ATOM 2572 C C . ASN A 1 324 ? -91.396 -34.442 70.880 1.00 52.75 324 ASN A C 1
ATOM 2574 O O . ASN A 1 324 ? -90.269 -33.976 71.048 1.00 52.75 324 ASN A O 1
ATOM 2578 N N . SER A 1 325 ? -92.275 -33.894 70.034 1.00 57.94 325 SER A N 1
ATOM 2579 C CA . SER A 1 325 ? -92.020 -32.723 69.174 1.00 57.94 325 SER A CA 1
ATOM 2580 C C . SER A 1 325 ? -91.487 -31.500 69.937 1.00 57.94 325 SER A C 1
ATOM 2582 O O . SER A 1 325 ? -90.713 -30.727 69.385 1.00 57.94 325 SER A O 1
ATOM 2584 N N . LEU A 1 326 ? -91.847 -31.344 71.215 1.00 58.88 326 LEU A N 1
ATOM 2585 C CA . LEU A 1 326 ? -91.444 -30.202 72.045 1.00 58.88 326 LEU A CA 1
ATOM 2586 C C . LEU A 1 326 ? -89.995 -30.304 72.562 1.00 58.88 326 LEU A C 1
ATOM 2588 O O . LEU A 1 326 ? -89.342 -29.299 72.836 1.00 58.88 326 LEU A O 1
ATOM 2592 N N . GLU A 1 327 ? -89.482 -31.522 72.720 1.00 57.91 327 GLU A N 1
ATOM 2593 C CA . GLU A 1 327 ? -88.128 -31.769 73.227 1.00 57.91 327 GLU A CA 1
ATOM 2594 C C . GLU A 1 327 ? -87.097 -31.687 72.098 1.00 57.91 327 GLU A C 1
ATOM 2596 O O . GLU A 1 327 ? -85.990 -31.188 72.302 1.00 57.91 327 GLU A O 1
ATOM 2601 N N . LEU A 1 328 ? -87.510 -32.067 70.883 1.00 57.44 328 LEU A N 1
ATOM 2602 C CA . LEU A 1 328 ? -86.749 -31.856 69.654 1.00 57.44 328 LEU A CA 1
ATOM 2603 C C . LEU A 1 328 ? -86.592 -30.363 69.337 1.00 57.44 328 LEU A C 1
ATOM 2605 O O . LEU A 1 328 ? -85.502 -29.940 68.973 1.00 57.44 328 LEU A O 1
ATOM 2609 N N . GLU A 1 329 ? -87.640 -29.561 69.540 1.00 62.12 329 GLU A N 1
ATOM 2610 C CA . GLU A 1 329 ? -87.604 -28.109 69.326 1.00 62.12 329 GLU A CA 1
ATOM 2611 C C . GLU A 1 329 ? -86.704 -27.396 70.349 1.00 62.12 329 GLU A C 1
ATOM 2613 O O . GLU A 1 329 ? -85.877 -26.568 69.973 1.00 62.12 329 GLU A O 1
ATOM 2618 N N . LYS A 1 330 ? -86.751 -27.791 71.632 1.00 71.50 330 LYS A N 1
ATOM 2619 C CA . LYS A 1 330 ? -85.799 -27.303 72.651 1.00 71.50 330 LYS A CA 1
ATOM 2620 C C . LYS A 1 330 ? -84.353 -27.698 72.348 1.00 71.50 330 LYS A C 1
ATOM 2622 O O . LYS A 1 330 ? -83.448 -26.901 72.578 1.00 71.50 330 LYS A O 1
ATOM 2627 N N . LEU A 1 331 ? -84.125 -28.913 71.850 1.00 66.06 331 LEU A N 1
ATOM 2628 C CA . LEU A 1 331 ? -82.802 -29.356 71.406 1.00 66.06 331 LEU A CA 1
ATOM 2629 C C . LEU A 1 331 ? -82.328 -28.575 70.181 1.00 66.06 331 LEU A C 1
ATOM 2631 O O . LEU A 1 331 ? -81.159 -28.216 70.137 1.00 66.06 331 LEU A O 1
ATOM 2635 N N . LEU A 1 332 ? -83.221 -28.257 69.240 1.00 69.06 332 LEU A N 1
ATOM 2636 C CA . LEU A 1 332 ? -82.900 -27.450 68.065 1.00 69.06 332 LEU A CA 1
ATOM 2637 C C . LEU A 1 332 ? -82.502 -26.026 68.453 1.00 69.06 332 LEU A C 1
ATOM 2639 O O . LEU A 1 332 ? -81.472 -25.552 67.996 1.00 69.06 332 LEU A O 1
ATOM 2643 N N . VAL A 1 333 ? -83.252 -25.379 69.351 1.00 74.38 333 VAL A N 1
ATOM 2644 C CA . VAL A 1 333 ? -82.904 -24.042 69.867 1.00 74.38 333 VAL A CA 1
ATOM 2645 C C . VAL A 1 333 ? -81.555 -24.075 70.585 1.00 74.38 333 VAL A C 1
ATOM 2647 O O . VAL A 1 333 ? -80.700 -23.236 70.321 1.00 74.38 333 VAL A O 1
ATOM 2650 N N . LYS A 1 334 ? -81.314 -25.090 71.421 1.00 74.75 334 LYS A N 1
ATOM 2651 C CA . LYS A 1 334 ? -80.038 -25.255 72.130 1.00 74.75 334 LYS A CA 1
ATOM 2652 C C . LYS A 1 334 ? -78.874 -25.572 71.182 1.00 74.75 334 LYS A C 1
ATOM 2654 O O . LYS A 1 334 ? -77.750 -25.157 71.443 1.00 74.75 334 LYS A O 1
ATOM 2659 N N . CYS A 1 335 ? -79.130 -26.280 70.080 1.00 68.69 335 CYS A N 1
ATOM 2660 C CA . CYS A 1 335 ? -78.169 -26.483 68.998 1.00 68.69 335 CYS A CA 1
ATOM 2661 C C . CYS A 1 335 ? -77.889 -25.177 68.251 1.00 68.69 335 CYS A C 1
ATOM 2663 O O . CYS A 1 335 ? -76.727 -24.870 68.040 1.00 68.69 335 CYS A O 1
ATOM 2665 N N . CYS A 1 336 ? -78.901 -24.362 67.945 1.00 72.38 336 CYS A N 1
ATOM 2666 C CA . CYS A 1 336 ? -78.699 -23.057 67.314 1.00 72.38 336 CYS A CA 1
ATOM 2667 C C . CYS A 1 336 ? -77.934 -22.076 68.221 1.00 72.38 336 CYS A C 1
ATOM 2669 O O . CYS A 1 336 ? -77.078 -21.339 67.738 1.00 72.38 336 CYS A O 1
ATOM 2671 N N . GLU A 1 337 ? -78.193 -22.080 69.533 1.00 75.50 337 GLU A N 1
ATOM 2672 C CA . GLU A 1 337 ? -77.413 -21.314 70.518 1.00 75.50 337 GLU A CA 1
ATOM 2673 C C . GLU A 1 337 ? -75.957 -21.793 70.576 1.00 75.50 337 GLU A C 1
ATOM 2675 O O . GLU A 1 337 ? -75.034 -20.980 70.609 1.00 75.50 337 GLU A O 1
ATOM 2680 N N . LYS A 1 338 ? -75.740 -23.113 70.533 1.00 78.12 338 LYS A N 1
ATOM 2681 C CA . LYS A 1 338 ? -74.399 -23.705 70.480 1.00 78.12 338 LYS A CA 1
ATOM 2682 C C . LYS A 1 338 ? -73.687 -23.445 69.156 1.00 78.12 338 LYS A C 1
ATOM 2684 O O . LYS A 1 338 ? -72.479 -23.256 69.178 1.00 78.12 338 LYS A O 1
ATOM 2689 N N . ASP A 1 339 ? -74.407 -23.370 68.043 1.00 75.50 339 ASP A N 1
ATOM 2690 C CA . ASP A 1 339 ? -73.854 -22.998 66.739 1.00 75.50 339 ASP A CA 1
ATOM 2691 C C . ASP A 1 339 ? -73.435 -21.525 66.720 1.00 75.50 339 ASP A C 1
ATOM 2693 O O . ASP A 1 339 ? -72.390 -21.192 66.172 1.00 75.50 339 ASP A O 1
ATOM 2697 N N . LEU A 1 340 ? -74.196 -20.638 67.369 1.00 79.44 340 LEU A N 1
ATOM 2698 C CA . LEU A 1 340 ? -73.804 -19.239 67.578 1.00 79.44 340 LEU A CA 1
ATOM 2699 C C . LEU A 1 340 ? -72.556 -19.121 68.465 1.00 79.44 340 LEU A C 1
ATOM 2701 O O . LEU A 1 340 ? -71.650 -18.354 68.143 1.00 79.44 340 LEU A O 1
ATOM 2705 N N . GLU A 1 341 ? -72.482 -19.900 69.546 1.00 83.81 341 GLU A N 1
ATOM 2706 C CA . GLU A 1 341 ? -71.312 -19.956 70.431 1.00 83.81 341 GLU A CA 1
ATOM 2707 C C . GLU A 1 341 ? -70.082 -20.536 69.714 1.00 83.81 341 GLU A C 1
ATOM 2709 O O . GLU A 1 341 ? -68.987 -19.993 69.837 1.00 83.81 341 GLU A O 1
ATOM 2714 N N . LEU A 1 342 ? -70.258 -21.587 68.907 1.00 79.94 342 LEU A N 1
ATOM 2715 C CA . LEU A 1 342 ? -69.203 -22.160 68.070 1.00 79.94 342 LEU A CA 1
ATOM 2716 C C . LEU A 1 342 ? -68.708 -21.157 67.037 1.00 79.94 342 LEU A C 1
ATOM 2718 O O . LEU A 1 342 ? -67.504 -21.003 66.888 1.00 79.94 342 LEU A O 1
ATOM 2722 N N . LYS A 1 343 ? -69.611 -20.423 66.386 1.00 83.06 343 LYS A N 1
ATOM 2723 C CA . LYS A 1 343 ? -69.247 -19.402 65.402 1.00 83.06 343 LYS A CA 1
ATOM 2724 C C . LYS A 1 343 ? -68.473 -18.245 66.039 1.00 83.06 343 LYS A C 1
ATOM 2726 O O . LYS A 1 343 ? -67.491 -17.772 65.476 1.00 83.06 343 LYS A O 1
ATOM 2731 N N . TYR A 1 344 ? -68.869 -17.838 67.244 1.00 83.44 344 TYR A N 1
ATOM 2732 C CA . TYR A 1 344 ? -68.144 -16.844 68.036 1.00 83.44 344 TYR A CA 1
ATOM 2733 C C . TYR A 1 344 ? -66.753 -17.345 68.463 1.00 83.44 344 TYR A C 1
ATOM 2735 O O . TYR A 1 344 ? -65.759 -16.627 68.347 1.00 83.44 344 TYR A O 1
ATOM 2743 N N . LEU A 1 345 ? -66.650 -18.601 68.908 1.00 83.88 345 LEU A N 1
ATOM 2744 C CA . LEU A 1 345 ? -65.369 -19.228 69.241 1.00 83.88 345 LEU A CA 1
ATOM 2745 C C . LEU A 1 345 ? -64.479 -19.414 68.003 1.00 83.88 345 LEU A C 1
ATOM 2747 O O . LEU A 1 345 ? -63.271 -19.212 68.094 1.00 83.88 345 LEU A O 1
ATOM 2751 N N . GLU A 1 346 ? -65.047 -19.741 66.844 1.00 82.19 346 GLU A N 1
ATOM 2752 C CA . GLU A 1 346 ? -64.336 -19.813 65.565 1.00 82.19 346 GLU A CA 1
ATOM 2753 C C . GLU A 1 346 ? -63.786 -18.446 65.148 1.00 82.19 346 GLU A C 1
ATOM 2755 O O . GLU A 1 346 ? -62.633 -18.365 64.721 1.00 82.19 346 GLU A O 1
ATOM 2760 N N . GLU A 1 347 ? -64.543 -17.361 65.323 1.00 83.69 347 GLU A N 1
ATOM 2761 C CA . GLU A 1 347 ? -64.048 -15.997 65.097 1.00 83.69 347 GLU A CA 1
ATOM 2762 C C . GLU A 1 347 ? -62.885 -15.648 66.033 1.00 83.69 347 GLU A C 1
ATOM 2764 O O . GLU A 1 347 ? -61.864 -15.127 65.573 1.00 83.69 347 GLU A O 1
ATOM 2769 N N . ILE A 1 348 ? -62.974 -16.004 67.321 1.00 86.62 348 ILE A N 1
ATOM 2770 C CA . ILE A 1 348 ? -61.870 -15.822 68.278 1.00 86.62 348 ILE A CA 1
ATOM 2771 C C . ILE A 1 348 ? -60.644 -16.639 67.858 1.00 86.62 348 ILE A C 1
ATOM 2773 O O . ILE A 1 348 ? -59.535 -16.108 67.831 1.00 86.62 348 ILE A O 1
ATOM 2777 N N . ILE A 1 349 ? -60.818 -17.910 67.488 1.00 83.50 349 ILE A N 1
ATOM 2778 C CA . ILE A 1 349 ? -59.722 -18.775 67.030 1.00 83.50 349 ILE A CA 1
ATOM 2779 C C . ILE A 1 349 ? -59.089 -18.212 65.757 1.00 83.50 349 ILE A C 1
ATOM 2781 O O . ILE A 1 349 ? -57.869 -18.238 65.616 1.00 83.50 349 ILE A O 1
ATOM 2785 N N . THR A 1 350 ? -59.889 -17.679 64.836 1.00 83.62 350 THR A N 1
ATOM 2786 C CA . THR A 1 350 ? -59.394 -17.084 63.587 1.00 83.62 350 THR A CA 1
ATOM 2787 C C . THR A 1 350 ? -58.612 -15.802 63.863 1.00 83.62 350 THR A C 1
ATOM 2789 O O . THR A 1 350 ? -57.535 -15.606 63.300 1.00 83.62 350 THR A O 1
ATOM 2792 N N . SER A 1 351 ? -59.095 -14.972 64.791 1.00 84.31 351 SER A N 1
ATOM 2793 C CA . SER A 1 351 ? -58.398 -13.772 65.258 1.00 84.31 351 SER A CA 1
ATOM 2794 C C . SER A 1 351 ? -57.071 -14.112 65.947 1.00 84.31 351 SER A C 1
ATOM 2796 O O . SER A 1 351 ? -56.033 -13.548 65.600 1.00 84.31 351 SER A O 1
ATOM 2798 N N . LEU A 1 352 ? -57.067 -15.097 66.852 1.00 82.44 352 LEU A N 1
ATOM 2799 C CA . LEU A 1 352 ? -55.855 -15.581 67.516 1.00 82.44 352 LEU A CA 1
ATOM 2800 C C . LEU A 1 352 ? -54.873 -16.206 66.519 1.00 82.44 352 LEU A C 1
ATOM 2802 O O . LEU A 1 352 ? -53.680 -15.943 66.609 1.00 82.44 352 LEU A O 1
ATOM 2806 N N . LYS A 1 353 ? -55.346 -16.966 65.524 1.00 77.25 353 LYS A N 1
ATOM 2807 C CA . LYS A 1 353 ? -54.500 -17.497 64.441 1.00 77.25 353 LYS A CA 1
ATOM 2808 C C . LYS A 1 353 ? -53.887 -16.390 63.591 1.00 77.25 353 LYS A C 1
ATOM 2810 O O . LYS A 1 353 ? -52.718 -16.487 63.244 1.00 77.25 353 LYS A O 1
ATOM 2815 N N . GLN A 1 354 ? -54.636 -15.337 63.264 1.00 77.62 354 GLN A N 1
ATOM 2816 C CA . GLN A 1 354 ? -54.083 -14.172 62.568 1.00 77.62 354 GLN A CA 1
ATOM 2817 C C . GLN A 1 354 ? -53.057 -13.431 63.424 1.00 77.62 354 GLN A C 1
ATOM 2819 O O . GLN A 1 354 ? -52.032 -13.012 62.896 1.00 77.62 354 GLN A O 1
ATOM 2824 N N . GLN A 1 355 ? -53.297 -13.291 64.731 1.00 76.25 355 GLN A N 1
ATOM 2825 C CA . GLN A 1 355 ? -52.310 -12.720 65.645 1.00 76.25 355 GLN A CA 1
ATOM 2826 C C . GLN A 1 355 ? -51.051 -13.584 65.708 1.00 76.25 355 GLN A C 1
ATOM 2828 O O . GLN A 1 355 ? -49.967 -13.043 65.532 1.00 76.25 355 GLN A O 1
ATOM 2833 N N . ILE A 1 356 ? -51.179 -14.904 65.874 1.00 73.38 356 ILE A N 1
ATOM 2834 C CA . ILE A 1 356 ? -50.051 -15.847 65.861 1.00 73.38 356 ILE A CA 1
ATOM 2835 C C . ILE A 1 356 ? -49.294 -15.746 64.540 1.00 73.38 356 ILE A C 1
ATOM 2837 O O . ILE A 1 356 ? -48.092 -15.549 64.574 1.00 73.38 356 ILE A O 1
ATOM 2841 N N . LYS A 1 357 ? -49.981 -15.750 63.394 1.00 77.69 357 LYS A N 1
ATOM 2842 C CA . LYS A 1 357 ? -49.349 -15.602 62.077 1.00 77.69 357 LYS A CA 1
ATOM 2843 C C . LYS A 1 357 ? -48.593 -14.279 61.944 1.00 77.69 357 LYS A C 1
ATOM 2845 O O . LYS A 1 357 ? -47.491 -14.243 61.419 1.00 77.69 357 LYS A O 1
ATOM 2850 N N . LYS A 1 358 ? -49.160 -13.185 62.456 1.00 71.88 358 LYS A N 1
ATOM 2851 C CA . LYS A 1 358 ? -48.508 -11.871 62.459 1.00 71.88 358 LYS A CA 1
ATOM 2852 C C . LYS A 1 358 ? -47.319 -11.830 63.422 1.00 71.88 358 LYS A C 1
ATOM 2854 O O . LYS A 1 358 ? -46.356 -11.125 63.153 1.00 71.88 358 LYS A O 1
ATOM 2859 N N . TYR A 1 359 ? -47.370 -12.564 64.533 1.00 65.69 359 TYR A N 1
ATOM 2860 C CA . TYR A 1 359 ? -46.216 -12.773 65.404 1.00 65.69 359 TYR A CA 1
ATOM 2861 C C . TYR A 1 359 ? -45.169 -13.662 64.726 1.00 65.69 359 TYR A C 1
ATOM 2863 O O . TYR A 1 359 ? -44.008 -13.312 64.794 1.00 65.69 359 TYR A O 1
ATOM 2871 N N . GLU A 1 360 ? -45.545 -14.722 64.010 1.00 57.50 360 GLU A N 1
ATOM 2872 C CA . GLU A 1 360 ? -44.647 -15.592 63.234 1.00 57.50 360 GLU A CA 1
ATOM 2873 C C . GLU A 1 360 ? -43.960 -14.846 62.083 1.00 57.50 360 GLU A C 1
ATOM 2875 O O . GLU A 1 360 ? -42.758 -14.990 61.905 1.00 57.50 360 GLU A O 1
ATOM 2880 N N . GLU A 1 361 ? -44.677 -13.977 61.366 1.00 63.28 361 GLU A N 1
ATOM 2881 C CA . GLU A 1 361 ? -44.110 -13.086 60.340 1.00 63.28 361 GLU A CA 1
ATOM 2882 C C . GLU A 1 361 ? -43.176 -12.009 60.938 1.00 63.28 361 GLU A C 1
ATOM 2884 O O . GLU A 1 361 ? -42.335 -11.469 60.225 1.00 63.28 361 GLU A O 1
ATOM 2889 N N . ASN A 1 362 ? -43.294 -11.712 62.242 1.00 51.19 362 ASN A N 1
ATOM 2890 C CA . ASN A 1 362 ? -42.433 -10.776 62.985 1.00 51.19 362 ASN A CA 1
ATOM 2891 C C . ASN A 1 362 ? -41.429 -11.466 63.928 1.00 51.19 362 ASN A C 1
ATOM 2893 O O . ASN A 1 362 ? -40.649 -10.788 64.604 1.00 51.19 362 ASN A O 1
ATOM 2897 N N . ILE A 1 363 ? -41.428 -12.798 63.998 1.00 43.88 363 ILE A N 1
ATOM 2898 C CA . ILE A 1 363 ? -40.384 -13.555 64.673 1.00 43.88 363 ILE A CA 1
ATOM 2899 C C . ILE A 1 363 ? -39.215 -13.541 63.699 1.00 43.88 363 ILE A C 1
ATOM 2901 O O . ILE A 1 363 ? -39.195 -14.259 62.701 1.00 43.88 363 ILE A O 1
ATOM 2905 N N . PHE A 1 364 ? -38.224 -12.697 63.995 1.00 44.19 364 PHE A N 1
ATOM 2906 C CA . PHE A 1 364 ? -36.880 -12.932 63.488 1.00 44.19 364 PHE A CA 1
ATOM 2907 C C . PHE A 1 364 ? -36.562 -14.400 63.773 1.00 44.19 364 PHE A C 1
ATOM 2909 O O . PHE A 1 364 ? -36.739 -14.813 64.927 1.00 44.19 364 PHE A O 1
ATOM 2916 N N . PRO A 1 365 ? -36.148 -15.194 62.765 1.00 43.25 365 PRO A N 1
ATOM 2917 C CA . PRO A 1 365 ? -35.722 -16.560 63.005 1.00 43.25 365 PRO A CA 1
ATOM 2918 C C . PRO A 1 365 ? -34.782 -16.517 64.198 1.00 43.25 365 PRO A C 1
ATOM 2920 O O . PRO A 1 365 ? -33.894 -15.661 64.228 1.00 43.25 365 PRO A O 1
ATOM 2923 N N . LEU A 1 366 ? -35.014 -17.365 65.203 1.00 41.53 366 LEU A N 1
ATOM 2924 C CA . LEU A 1 366 ? -34.019 -17.592 66.237 1.00 41.53 366 LEU A CA 1
ATOM 2925 C C . LEU A 1 366 ? -32.753 -17.953 65.464 1.00 41.53 366 LEU A C 1
ATOM 2927 O O . LEU A 1 366 ? -32.693 -19.021 64.859 1.00 41.53 366 LEU A O 1
ATOM 2931 N N . ILE A 1 367 ? -31.829 -16.998 65.358 1.00 42.88 367 ILE A N 1
ATOM 2932 C CA . ILE A 1 367 ? -30.587 -17.185 64.633 1.00 42.88 367 ILE A CA 1
ATOM 2933 C C . ILE A 1 367 ? -29.858 -18.226 65.465 1.00 42.88 367 ILE A C 1
ATOM 2935 O O . ILE A 1 367 ? -29.239 -17.902 66.479 1.00 42.88 367 ILE A O 1
ATOM 2939 N N . ASP A 1 368 ? -29.993 -19.489 65.077 1.00 40.97 368 ASP A N 1
ATOM 2940 C CA . ASP A 1 368 ? -29.014 -20.489 65.432 1.00 40.97 368 ASP A CA 1
ATOM 2941 C C . ASP A 1 368 ? -27.745 -20.019 64.725 1.00 40.97 368 ASP A C 1
ATOM 2943 O O . ASP A 1 368 ? -27.581 -20.182 63.516 1.00 40.97 368 ASP A O 1
ATOM 2947 N N . LEU A 1 369 ? -26.925 -19.259 65.459 1.00 42.16 369 LEU A N 1
ATOM 2948 C CA . LEU A 1 369 ? -25.643 -18.725 65.014 1.00 42.16 369 LEU A CA 1
ATOM 2949 C C . LEU A 1 369 ? -24.664 -19.899 64.868 1.00 42.16 369 LEU A C 1
ATOM 2951 O O . LEU A 1 369 ? -23.642 -19.978 65.547 1.00 42.16 369 LEU A O 1
ATOM 2955 N N . GLN A 1 370 ? -24.953 -20.816 63.953 1.00 43.78 370 GLN A N 1
ATOM 2956 C CA . GLN A 1 370 ? -23.942 -21.675 63.365 1.00 43.78 370 GLN A CA 1
ATOM 2957 C C . GLN A 1 370 ? -23.275 -20.873 62.255 1.00 43.78 370 GLN A C 1
ATOM 2959 O O . GLN A 1 370 ? -23.534 -21.029 61.067 1.00 43.78 370 GLN A O 1
ATOM 2964 N N . VAL A 1 371 ? -22.441 -19.925 62.683 1.00 39.84 371 VAL A N 1
ATOM 2965 C CA . VAL A 1 371 ? -21.503 -19.238 61.802 1.00 39.84 371 VAL A CA 1
ATOM 2966 C C . VAL A 1 371 ? -20.381 -20.228 61.500 1.00 39.84 371 VAL A C 1
ATOM 2968 O O . VAL A 1 371 ? -19.334 -20.215 62.144 1.00 39.84 371 VAL A O 1
ATOM 2971 N N . GLU A 1 372 ? -20.598 -21.103 60.521 1.00 45.03 372 GLU A N 1
ATOM 2972 C CA . GLU A 1 372 ? -19.501 -21.753 59.808 1.00 45.03 372 GLU A CA 1
ATOM 2973 C C . GLU A 1 372 ? -18.842 -20.695 58.916 1.00 45.03 372 GLU A C 1
ATOM 2975 O O . GLU A 1 372 ? -19.232 -20.466 57.776 1.00 45.03 372 GLU A O 1
ATOM 2980 N N . THR A 1 373 ? -17.859 -19.981 59.465 1.00 38.69 373 THR A N 1
ATOM 2981 C CA . THR A 1 373 ? -16.898 -19.220 58.660 1.00 38.69 373 THR A CA 1
ATOM 2982 C C . THR A 1 373 ? -15.500 -19.505 59.176 1.00 38.69 373 THR A C 1
ATOM 2984 O O . THR A 1 373 ? -15.199 -19.298 60.356 1.00 38.69 373 THR A O 1
ATOM 2987 N N . SER A 1 374 ? -14.676 -20.007 58.264 1.00 43.69 374 SER A N 1
ATOM 2988 C CA . SER A 1 374 ? -13.249 -20.271 58.387 1.00 43.69 374 SER A CA 1
ATOM 2989 C C . SER A 1 374 ? -12.498 -19.013 58.832 1.00 43.69 374 SER A C 1
ATOM 2991 O O . SER A 1 374 ? -12.179 -18.167 58.009 1.00 43.69 374 SER A O 1
ATOM 2993 N N . ASP A 1 375 ? -12.364 -18.843 60.147 1.00 45.78 375 ASP A N 1
ATOM 2994 C CA . ASP A 1 375 ? -11.234 -18.250 60.878 1.00 45.78 375 ASP A CA 1
ATOM 2995 C C . ASP A 1 375 ? -11.719 -17.833 62.278 1.00 45.78 375 ASP A C 1
ATOM 2997 O O . ASP A 1 375 ? -12.588 -16.967 62.453 1.00 45.78 375 ASP A O 1
ATOM 3001 N N . GLU A 1 376 ? -11.169 -18.497 63.296 1.00 45.91 376 GLU A N 1
ATOM 3002 C CA . GLU A 1 376 ? -11.490 -18.330 64.723 1.00 45.91 376 GLU A CA 1
ATOM 3003 C C . GLU A 1 376 ? -10.748 -17.150 65.393 1.00 45.91 376 GLU A C 1
ATOM 3005 O O . GLU A 1 376 ? -10.822 -16.986 66.612 1.00 45.91 376 GLU A O 1
ATOM 3010 N N . SER A 1 377 ? -10.023 -16.311 64.643 1.00 55.06 377 SER A N 1
ATOM 3011 C CA . SER A 1 377 ? -9.024 -15.387 65.215 1.00 55.06 377 SER A CA 1
ATOM 3012 C C . SER A 1 377 ? -9.400 -13.900 65.272 1.00 55.06 377 SER A C 1
ATOM 3014 O O . SER A 1 377 ? -8.645 -13.129 65.859 1.00 55.06 377 SER A O 1
ATOM 3016 N N . SER A 1 378 ? -10.543 -13.466 64.733 1.00 61.88 378 SER A N 1
ATOM 3017 C CA . SER A 1 378 ? -10.938 -12.047 64.793 1.00 61.88 378 SER A CA 1
ATOM 3018 C C . SER A 1 378 ? -11.432 -11.668 66.199 1.00 61.88 378 SER A C 1
ATOM 3020 O O . SER A 1 378 ? -12.405 -12.237 66.705 1.00 61.88 378 SER A O 1
ATOM 3022 N N . ASP A 1 379 ? -10.774 -10.691 66.831 1.00 67.56 379 ASP A N 1
ATOM 3023 C CA . ASP A 1 379 ? -11.177 -10.120 68.126 1.00 67.56 379 ASP A CA 1
ATOM 3024 C C . ASP A 1 379 ? -12.628 -9.589 68.112 1.00 67.56 379 ASP A C 1
ATOM 3026 O O . ASP A 1 379 ? -13.313 -9.635 69.137 1.00 67.56 379 ASP A O 1
ATOM 3030 N N . ASP A 1 380 ? -13.157 -9.225 66.940 1.00 63.91 380 ASP A N 1
ATOM 3031 C CA . ASP A 1 380 ? -14.538 -8.762 66.763 1.00 63.91 380 ASP A CA 1
ATOM 3032 C C . ASP A 1 380 ? -15.568 -9.882 66.981 1.00 63.91 380 ASP A C 1
ATOM 3034 O O . ASP A 1 380 ? -16.625 -9.660 67.579 1.00 63.91 380 ASP A O 1
ATOM 3038 N N . LYS A 1 381 ? -15.254 -11.126 66.579 1.00 66.81 381 LYS A N 1
ATOM 3039 C CA . LYS A 1 381 ? -16.115 -12.295 66.859 1.00 66.81 381 LYS A CA 1
ATOM 3040 C C . LYS A 1 381 ? -16.178 -12.593 68.359 1.00 66.81 381 LYS A C 1
ATOM 3042 O O . LYS A 1 381 ? -17.235 -12.984 68.863 1.00 66.81 381 LYS A O 1
ATOM 3047 N N . LYS A 1 382 ? -15.071 -12.404 69.089 1.00 76.12 382 LYS A N 1
ATOM 3048 C CA . LYS A 1 382 ? -15.045 -12.567 70.554 1.00 76.12 382 LYS A CA 1
ATOM 3049 C C . LYS A 1 382 ? -15.875 -11.486 71.236 1.00 76.12 382 LYS A C 1
ATOM 3051 O O . LYS A 1 382 ? -16.709 -11.823 72.074 1.00 76.12 382 LYS A O 1
ATOM 3056 N N . LEU A 1 383 ? -15.713 -10.231 70.818 1.00 74.50 383 LEU A N 1
ATOM 3057 C CA . LEU A 1 383 ? -16.472 -9.097 71.342 1.00 74.50 383 LEU A CA 1
ATOM 3058 C C . LEU A 1 383 ? -17.983 -9.271 71.120 1.00 74.50 383 LEU A C 1
ATOM 3060 O O . LEU A 1 383 ? -18.779 -9.050 72.033 1.00 74.50 383 LEU A O 1
ATOM 3064 N N . LEU A 1 384 ? -18.393 -9.744 69.938 1.00 74.25 384 LEU A N 1
ATOM 3065 C CA . LEU A 1 384 ? -19.796 -10.048 69.648 1.00 74.25 384 LEU A CA 1
ATOM 3066 C C . LEU A 1 384 ? -20.338 -11.151 70.569 1.00 74.25 384 LEU A C 1
ATOM 3068 O O . LEU A 1 384 ? -21.419 -11.011 71.140 1.00 74.25 384 LEU A O 1
ATOM 3072 N N . LYS A 1 385 ? -19.576 -12.234 70.755 1.00 77.12 385 LYS A N 1
ATOM 3073 C CA . LYS A 1 385 ? -19.963 -13.355 71.622 1.00 77.12 385 LYS A CA 1
ATOM 3074 C C . LYS A 1 385 ? -20.073 -12.933 73.090 1.00 77.12 385 LYS A C 1
ATOM 3076 O O . LYS A 1 385 ? -20.991 -13.370 73.785 1.00 77.12 385 LYS A O 1
ATOM 3081 N N . GLU A 1 386 ? -19.175 -12.069 73.556 1.00 80.81 386 GLU A N 1
ATOM 3082 C CA . GLU A 1 386 ? -19.236 -11.479 74.895 1.00 80.81 386 GLU A CA 1
ATOM 3083 C C . GLU A 1 386 ? -20.444 -10.557 75.066 1.00 80.81 386 GLU A C 1
ATOM 3085 O O . GLU A 1 386 ? -21.159 -10.689 76.061 1.00 80.81 386 GLU A O 1
ATOM 3090 N N . ASN A 1 387 ? -20.735 -9.701 74.085 1.00 79.50 387 ASN A N 1
ATOM 3091 C CA . ASN A 1 387 ? -21.903 -8.820 74.115 1.00 79.50 387 ASN A CA 1
ATOM 3092 C C . ASN A 1 387 ? -23.210 -9.621 74.151 1.00 79.50 387 ASN A C 1
ATOM 3094 O O . ASN A 1 387 ? -24.050 -9.389 75.020 1.00 79.50 387 ASN A O 1
ATOM 3098 N N . VAL A 1 388 ? -23.365 -10.625 73.282 1.00 78.75 388 VAL A N 1
ATOM 3099 C CA . VAL A 1 388 ? -24.544 -11.511 73.279 1.00 78.75 388 VAL A CA 1
ATOM 3100 C C . VAL A 1 388 ? -24.711 -12.200 74.635 1.00 78.75 388 VAL A C 1
ATOM 3102 O O . VAL A 1 388 ? -25.807 -12.226 75.195 1.00 78.75 388 VAL A O 1
ATOM 3105 N N . LYS A 1 389 ? -23.617 -12.704 75.217 1.00 83.19 389 LYS A N 1
ATOM 3106 C CA . LYS A 1 389 ? -23.640 -13.339 76.540 1.00 83.19 389 LYS A CA 1
ATOM 3107 C C . LYS A 1 389 ? -24.012 -12.352 77.651 1.00 83.19 389 LYS A C 1
ATOM 3109 O O . LYS A 1 389 ? -24.800 -12.695 78.531 1.00 83.19 389 LYS A O 1
ATOM 3114 N N . PHE A 1 390 ? -23.484 -11.130 77.608 1.00 81.56 390 PHE A N 1
ATOM 3115 C CA . PHE A 1 390 ? -23.804 -10.068 78.560 1.00 81.56 390 PHE A CA 1
ATOM 3116 C C . PHE A 1 390 ? -25.298 -9.716 78.537 1.00 81.56 390 PHE A C 1
ATOM 3118 O O . PHE A 1 390 ? -25.932 -9.660 79.594 1.00 81.56 390 PHE A O 1
ATOM 3125 N N . TYR A 1 391 ? -25.883 -9.542 77.350 1.00 77.88 391 TYR A N 1
ATOM 3126 C CA . TYR A 1 391 ? -27.301 -9.208 77.220 1.00 77.88 391 TYR A CA 1
ATOM 3127 C C . TYR A 1 391 ? -28.217 -10.379 77.573 1.00 77.88 391 TYR A C 1
ATOM 3129 O O . TYR A 1 391 ? -29.205 -10.166 78.273 1.00 77.88 391 TYR A O 1
ATOM 3137 N N . ASN A 1 392 ? -27.864 -11.612 77.203 1.00 82.19 392 ASN A N 1
ATOM 3138 C CA . ASN A 1 392 ? -28.614 -12.800 77.621 1.00 82.19 392 ASN A CA 1
ATOM 3139 C C . ASN A 1 392 ? -28.672 -12.926 79.149 1.00 82.19 392 ASN A C 1
ATOM 3141 O O . ASN A 1 392 ? -29.748 -13.142 79.704 1.00 82.19 392 ASN A O 1
ATOM 3145 N N . ASN A 1 393 ? -27.557 -12.678 79.843 1.00 84.25 393 ASN A N 1
ATOM 3146 C CA . ASN A 1 393 ? -27.536 -12.650 81.308 1.00 84.25 393 ASN A CA 1
ATOM 3147 C C . ASN A 1 393 ? -28.456 -11.555 81.881 1.00 84.25 393 ASN A C 1
ATOM 3149 O O . ASN A 1 393 ? -29.101 -11.765 82.907 1.00 84.25 393 ASN A O 1
ATOM 3153 N N . LYS A 1 394 ? -28.547 -10.387 81.227 1.00 79.88 394 LYS A N 1
ATOM 3154 C CA . LYS A 1 394 ? -29.443 -9.293 81.645 1.00 79.88 394 LYS A CA 1
ATOM 3155 C C . LYS A 1 394 ? -30.921 -9.606 81.405 1.00 79.88 394 LYS A C 1
ATOM 3157 O O . LYS A 1 394 ? -31.751 -9.231 82.231 1.00 79.88 394 LYS A O 1
ATOM 3162 N N . ILE A 1 395 ? -31.254 -10.319 80.327 1.00 79.88 395 ILE A N 1
ATOM 3163 C CA . ILE A 1 395 ? -32.612 -10.838 80.080 1.00 79.88 395 ILE A CA 1
ATOM 3164 C C . ILE A 1 395 ? -32.976 -11.885 81.131 1.00 79.88 395 ILE A C 1
ATOM 3166 O O . ILE A 1 395 ? -34.082 -11.860 81.661 1.00 79.88 395 ILE A O 1
ATOM 3170 N N . GLU A 1 396 ? -32.048 -12.774 81.477 1.00 83.94 396 GLU A N 1
ATOM 3171 C CA . GLU A 1 396 ? -32.266 -13.785 82.509 1.00 83.94 396 GLU A CA 1
ATOM 3172 C C . GLU A 1 396 ? -32.477 -13.150 83.897 1.00 83.94 396 GLU A C 1
ATOM 3174 O O . GLU A 1 396 ? -33.377 -13.552 84.635 1.00 83.94 396 GLU A O 1
ATOM 3179 N N . GLU A 1 397 ? -31.695 -12.122 84.243 1.00 80.44 397 GLU A N 1
ATOM 3180 C CA . GLU A 1 397 ? -31.865 -11.330 85.471 1.00 80.44 397 GLU A CA 1
ATOM 3181 C C . GLU A 1 397 ? -33.247 -10.658 85.517 1.00 80.44 397 GLU A C 1
ATOM 3183 O O . GLU A 1 397 ? -33.943 -10.720 86.534 1.00 80.44 397 GLU A O 1
ATOM 3188 N N . LEU A 1 398 ? -33.690 -10.089 84.393 1.00 81.50 398 LEU A N 1
ATOM 3189 C CA . LEU A 1 398 ? -35.021 -9.506 84.252 1.00 81.50 398 LEU A CA 1
ATOM 3190 C C . LEU A 1 398 ? -36.130 -10.565 84.373 1.00 81.50 398 LEU A C 1
ATOM 3192 O O . LEU A 1 398 ? -37.113 -10.346 85.078 1.00 81.50 398 LEU A O 1
ATOM 3196 N N . GLY A 1 399 ? -35.961 -11.729 83.745 1.00 80.81 399 GLY A N 1
ATOM 3197 C CA . GLY A 1 399 ? -36.902 -12.847 83.831 1.00 80.81 399 GLY A CA 1
ATOM 3198 C C . GLY A 1 399 ? -37.059 -13.367 85.262 1.00 80.81 399 GLY A C 1
ATOM 3199 O O . GLY A 1 399 ? -38.180 -13.573 85.730 1.00 80.81 399 GLY A O 1
ATOM 3200 N N . LYS A 1 400 ? -35.948 -13.495 86.000 1.00 83.44 400 LYS A N 1
ATOM 3201 C CA . LYS A 1 400 ? -35.954 -13.840 87.433 1.00 83.44 400 LYS A CA 1
ATOM 3202 C C . LYS A 1 400 ? -36.664 -12.774 88.270 1.00 83.44 400 LYS A C 1
ATOM 3204 O O . LYS A 1 400 ? -37.444 -13.123 89.156 1.00 83.44 400 LYS A O 1
ATOM 3209 N N . CYS A 1 401 ? -36.438 -11.494 87.968 1.00 80.12 401 CYS A N 1
ATOM 3210 C CA . CYS A 1 401 ? -37.106 -10.370 88.623 1.00 80.12 401 CYS A CA 1
ATOM 3211 C C . CYS A 1 401 ? -38.634 -10.428 88.433 1.00 80.12 401 CYS A C 1
ATOM 3213 O O . CYS A 1 401 ? -39.377 -10.409 89.416 1.00 80.12 401 CYS A O 1
ATOM 3215 N N . PHE A 1 402 ? -39.108 -10.623 87.197 1.00 79.69 402 PHE A N 1
ATOM 3216 C CA . PHE A 1 402 ? -40.537 -10.767 86.896 1.00 79.69 402 PHE A CA 1
ATOM 3217 C C . PHE A 1 402 ? -41.168 -11.992 87.566 1.00 79.69 402 PHE A C 1
ATOM 3219 O O . PHE A 1 402 ? -42.228 -11.877 88.180 1.00 79.69 402 PHE A O 1
ATOM 3226 N N . ALA A 1 403 ? -40.510 -13.153 87.524 1.00 83.31 403 ALA A N 1
ATOM 3227 C CA . ALA A 1 403 ? -41.006 -14.358 88.190 1.00 83.31 403 ALA A CA 1
ATOM 3228 C C . ALA A 1 403 ? -41.138 -14.162 89.714 1.00 83.31 403 ALA A C 1
ATOM 3230 O O . ALA A 1 403 ? -42.137 -14.558 90.331 1.00 83.31 403 ALA A O 1
ATOM 3231 N N . ALA A 1 404 ? -40.156 -13.492 90.326 1.00 81.69 404 ALA A N 1
ATOM 3232 C CA . ALA A 1 404 ? -40.193 -13.132 91.736 1.00 81.69 404 ALA A CA 1
ATOM 3233 C C . ALA A 1 404 ? -41.295 -12.103 92.042 1.00 81.69 404 ALA A C 1
ATOM 3235 O O . ALA A 1 404 ? -41.908 -12.180 93.107 1.00 81.69 404 ALA A O 1
ATOM 3236 N N . GLN A 1 405 ? -41.570 -11.164 91.134 1.00 79.81 405 GLN A N 1
ATOM 3237 C CA . GLN A 1 405 ? -42.644 -10.178 91.268 1.00 79.81 405 GLN A CA 1
ATOM 3238 C C . GLN A 1 405 ? -44.032 -10.838 91.211 1.00 79.81 405 GLN A C 1
ATOM 3240 O O . GLN A 1 405 ? -44.872 -10.559 92.066 1.00 79.81 405 GLN A O 1
ATOM 3245 N N . CYS A 1 406 ? -44.261 -11.766 90.275 1.00 78.50 406 CYS A N 1
ATOM 3246 C CA . CYS A 1 406 ? -45.502 -12.547 90.197 1.00 78.50 406 CYS A CA 1
ATOM 3247 C C . CYS A 1 406 ? -45.742 -13.358 91.479 1.00 78.50 406 CYS A C 1
ATOM 3249 O O . CYS A 1 406 ? -46.837 -13.346 92.036 1.00 78.50 406 CYS A O 1
ATOM 3251 N N . SER A 1 407 ? -44.694 -14.006 91.995 1.00 82.88 407 SER A N 1
ATOM 3252 C CA . SER A 1 407 ? -44.771 -14.793 93.233 1.00 82.88 407 SER A CA 1
ATOM 3253 C C . SER A 1 407 ? -45.041 -13.926 94.471 1.00 82.88 407 SER A C 1
ATOM 3255 O O . SER A 1 407 ? -45.723 -14.353 95.401 1.00 82.88 407 SER A O 1
ATOM 3257 N N . ARG A 1 408 ? -44.505 -12.700 94.502 1.00 80.75 408 ARG A N 1
ATOM 3258 C CA . ARG A 1 408 ? -44.751 -11.731 95.581 1.00 80.75 408 ARG A CA 1
ATOM 3259 C C . ARG A 1 408 ? -46.156 -11.158 95.539 1.00 80.75 408 ARG A C 1
ATOM 3261 O O . ARG A 1 408 ? -46.768 -11.012 96.590 1.00 80.75 408 ARG A O 1
ATOM 3268 N N . TYR A 1 409 ? -46.692 -10.899 94.349 1.00 82.50 409 TYR A N 1
ATOM 3269 C CA . TYR A 1 409 ? -48.077 -10.461 94.193 1.00 82.50 409 TYR A CA 1
ATOM 3270 C C . TYR A 1 409 ? -49.058 -11.465 94.819 1.00 82.50 409 TYR A C 1
ATOM 3272 O O . TYR A 1 409 ? -49.931 -11.062 95.585 1.00 82.50 409 TYR A O 1
ATOM 3280 N N . MET A 1 410 ? -48.839 -12.766 94.592 1.00 81.56 410 MET A N 1
ATOM 3281 C CA . MET A 1 410 ? -49.628 -13.832 95.222 1.00 81.56 410 MET A CA 1
ATOM 3282 C C . MET A 1 410 ? -49.514 -13.813 96.755 1.00 81.56 410 MET A C 1
ATOM 3284 O O . MET A 1 410 ? -50.532 -13.817 97.441 1.00 81.56 410 MET A O 1
ATOM 3288 N N . ARG A 1 411 ? -48.294 -13.692 97.303 1.00 81.94 411 ARG A N 1
ATOM 3289 C CA . ARG A 1 411 ? -48.065 -13.599 98.760 1.00 81.94 411 ARG A CA 1
ATOM 3290 C C . ARG A 1 411 ? -48.720 -12.372 99.398 1.00 81.94 411 ARG A C 1
ATOM 3292 O O . ARG A 1 411 ? -49.322 -12.470 100.462 1.00 81.94 411 ARG A O 1
ATOM 3299 N N . ILE A 1 412 ? -48.619 -11.208 98.756 1.00 84.19 412 ILE A N 1
ATOM 3300 C CA . ILE A 1 412 ? -49.274 -9.980 99.225 1.00 84.19 412 ILE A CA 1
ATOM 3301 C C . ILE A 1 412 ? -50.793 -10.175 99.241 1.00 84.19 412 ILE A C 1
ATOM 3303 O O . ILE A 1 412 ? -51.445 -9.786 100.207 1.00 84.19 412 ILE A O 1
ATOM 3307 N N . GLN A 1 413 ? -51.359 -10.797 98.203 1.00 84.50 413 GLN A N 1
ATOM 3308 C CA . GLN A 1 413 ? -52.791 -11.073 98.126 1.00 84.50 413 GLN A CA 1
ATOM 3309 C C . GLN A 1 413 ? -53.261 -12.007 99.255 1.00 84.50 413 GLN A C 1
ATOM 3311 O O . GLN A 1 413 ? -54.321 -11.769 99.835 1.00 84.50 413 GLN A O 1
ATOM 3316 N N . GLU A 1 414 ? -52.462 -13.015 99.610 1.00 84.56 414 GLU A N 1
ATOM 3317 C CA . GLU A 1 414 ? -52.711 -13.901 100.755 1.00 84.56 414 GLU A CA 1
ATOM 3318 C C . GLU A 1 414 ? -52.689 -13.132 102.086 1.00 84.56 414 GLU A C 1
ATOM 3320 O O . GLU A 1 414 ? -53.667 -13.183 102.831 1.00 84.56 414 GLU A O 1
ATOM 3325 N N . PHE A 1 415 ? -51.645 -12.336 102.356 1.00 83.31 415 PHE A N 1
ATOM 3326 C CA . PHE A 1 415 ? -51.559 -11.541 103.592 1.00 83.31 415 PHE A CA 1
ATOM 3327 C C . PHE A 1 415 ? -52.682 -10.511 103.717 1.00 83.31 415 PHE A C 1
ATOM 3329 O O . PHE A 1 415 ? -53.189 -10.278 104.815 1.00 83.31 415 PHE A O 1
ATOM 3336 N N . LEU A 1 416 ? -53.074 -9.879 102.608 1.00 85.00 416 LEU A N 1
ATOM 3337 C CA . LEU A 1 416 ? -54.181 -8.925 102.591 1.00 85.00 416 LEU A CA 1
ATOM 3338 C C . LEU A 1 416 ? -55.513 -9.614 102.886 1.00 85.00 416 LEU A C 1
ATOM 3340 O O . LEU A 1 416 ? -56.318 -9.057 103.630 1.00 85.00 416 LEU A O 1
ATOM 3344 N N . LYS A 1 417 ? -55.727 -10.824 102.359 1.00 88.06 417 LYS A N 1
ATOM 3345 C CA . LYS A 1 417 ? -56.918 -11.626 102.647 1.00 88.06 417 LYS A CA 1
ATOM 3346 C C . LYS A 1 417 ? -56.967 -12.045 104.116 1.00 88.06 417 LYS A C 1
ATOM 3348 O O . LYS A 1 417 ? -57.962 -11.786 104.777 1.00 88.06 417 LYS A O 1
ATOM 3353 N N . GLU A 1 418 ? -55.875 -12.586 104.650 1.00 85.25 418 GLU A N 1
ATOM 3354 C CA . GLU A 1 418 ? -55.782 -12.970 106.066 1.00 85.25 418 GLU A CA 1
ATOM 3355 C C . GLU A 1 418 ? -55.946 -11.763 107.004 1.00 85.25 418 GLU A C 1
ATOM 3357 O O . GLU A 1 418 ? -56.596 -11.853 108.045 1.00 85.25 418 GLU A O 1
ATOM 3362 N N . SER A 1 419 ? -55.404 -10.602 106.624 1.00 85.12 419 SER A N 1
ATOM 3363 C CA . SER A 1 419 ? -55.598 -9.353 107.368 1.00 85.12 419 SER A CA 1
ATOM 3364 C C . SER A 1 419 ? -57.057 -8.892 107.333 1.00 85.12 419 SER A C 1
ATOM 3366 O O . SER A 1 419 ? -57.577 -8.469 108.364 1.00 85.12 419 SER A O 1
ATOM 3368 N N . ALA A 1 420 ? -57.722 -8.988 106.176 1.00 86.25 420 ALA A N 1
ATOM 3369 C CA . ALA A 1 420 ? -59.137 -8.659 106.025 1.00 86.25 420 ALA A CA 1
ATOM 3370 C C . ALA A 1 420 ? -60.028 -9.595 106.856 1.00 86.25 420 ALA A C 1
ATOM 3372 O O . ALA A 1 420 ? -60.912 -9.111 107.558 1.00 86.25 420 ALA A O 1
ATOM 3373 N N . ASP A 1 421 ? -59.739 -10.899 106.859 1.00 85.94 421 ASP A N 1
ATOM 3374 C CA . ASP A 1 421 ? -60.459 -11.893 107.661 1.00 85.94 421 ASP A CA 1
ATOM 3375 C C . ASP A 1 421 ? -60.331 -11.591 109.168 1.00 85.94 421 ASP A C 1
ATOM 3377 O O . ASP A 1 421 ? -61.319 -11.621 109.903 1.00 85.94 421 ASP A O 1
ATOM 3381 N N . ILE A 1 422 ? -59.129 -11.230 109.646 1.00 84.94 422 ILE A N 1
ATOM 3382 C CA . ILE A 1 422 ? -58.907 -10.831 111.047 1.00 84.94 422 ILE A CA 1
ATOM 3383 C C . ILE A 1 422 ? -59.674 -9.546 111.391 1.00 84.94 422 ILE A C 1
ATOM 3385 O O . ILE A 1 422 ? -60.295 -9.475 112.453 1.00 84.94 422 ILE A O 1
ATOM 3389 N N . ILE A 1 423 ? -59.642 -8.534 110.518 1.00 83.06 423 ILE A N 1
ATOM 3390 C CA . ILE A 1 423 ? -60.381 -7.275 110.717 1.00 83.06 423 ILE A CA 1
ATOM 3391 C C . ILE A 1 423 ? -61.888 -7.552 110.784 1.00 83.06 423 ILE A C 1
ATOM 3393 O O . ILE A 1 423 ? -62.547 -7.087 111.710 1.00 83.06 423 ILE A O 1
ATOM 3397 N N . GLN A 1 424 ? -62.410 -8.393 109.891 1.00 83.25 424 GLN A N 1
ATOM 3398 C CA . GLN A 1 424 ? -63.819 -8.777 109.864 1.00 83.25 424 GLN A CA 1
ATOM 3399 C C . GLN A 1 424 ? -64.247 -9.527 111.140 1.00 83.25 424 GLN A C 1
ATOM 3401 O O . GLN A 1 424 ? -65.364 -9.349 111.625 1.00 83.25 424 GLN A O 1
ATOM 3406 N N . ILE A 1 425 ? -63.365 -10.342 111.735 1.00 81.44 425 ILE A N 1
ATOM 3407 C CA . ILE A 1 425 ? -63.612 -10.984 113.040 1.00 81.44 425 ILE A CA 1
ATOM 3408 C C . ILE A 1 425 ? -63.738 -9.939 114.158 1.00 81.44 425 ILE A C 1
ATOM 3410 O O . ILE A 1 425 ? -64.616 -10.071 115.013 1.00 81.44 425 ILE A O 1
ATOM 3414 N N . PHE A 1 426 ? -62.892 -8.904 114.160 1.00 75.88 426 PHE A N 1
ATOM 3415 C CA . PHE A 1 426 ? -62.984 -7.812 115.133 1.00 75.88 426 PHE A CA 1
ATOM 3416 C C . PHE A 1 426 ? -64.258 -6.981 114.951 1.00 75.88 426 PHE A C 1
ATOM 3418 O O . PHE A 1 426 ? -64.956 -6.744 115.935 1.00 75.88 426 PHE A O 1
ATOM 3425 N N . GLU A 1 427 ? -64.605 -6.622 113.712 1.00 75.38 427 GLU A N 1
ATOM 3426 C CA . GLU A 1 427 ? -65.832 -5.881 113.387 1.00 75.38 427 GLU A CA 1
ATOM 3427 C C . GLU A 1 427 ? -67.091 -6.655 113.811 1.00 75.38 427 GLU A C 1
ATOM 3429 O O . GLU A 1 427 ? -67.990 -6.101 114.440 1.00 75.38 427 GLU A O 1
ATOM 3434 N N . ASN A 1 428 ? -67.140 -7.967 113.559 1.00 72.94 428 ASN A N 1
ATOM 3435 C CA . ASN A 1 428 ? -68.270 -8.813 113.957 1.00 72.94 428 ASN A CA 1
ATOM 3436 C C . ASN A 1 428 ? -68.349 -9.044 115.480 1.00 72.94 428 ASN A C 1
ATOM 3438 O O . ASN A 1 428 ? -69.441 -9.213 116.025 1.00 72.94 428 ASN A O 1
ATOM 3442 N N . SER A 1 429 ? -67.208 -9.049 116.180 1.00 64.56 429 SER A N 1
ATOM 3443 C CA . SER A 1 429 ? -67.141 -9.187 117.642 1.00 64.56 429 SER A CA 1
ATOM 3444 C C . SER A 1 429 ? -67.588 -7.927 118.388 1.00 64.56 429 SER A C 1
ATOM 3446 O O . SER A 1 429 ? -68.059 -8.044 119.517 1.00 64.56 429 SER A O 1
ATOM 3448 N N . GLU A 1 430 ? -67.428 -6.740 117.801 1.00 57.94 430 GLU A N 1
ATOM 3449 C CA . GLU A 1 430 ? -67.907 -5.474 118.376 1.00 57.94 430 GLU A CA 1
ATOM 3450 C C . GLU A 1 430 ? -69.440 -5.346 118.297 1.00 57.94 430 GLU A C 1
ATOM 3452 O O . GLU A 1 430 ? -70.059 -4.714 119.153 1.00 57.94 430 GLU A O 1
ATOM 3457 N N . VAL A 1 431 ? -70.066 -5.995 117.308 1.00 55.16 431 VAL A N 1
ATOM 3458 C CA . VAL A 1 431 ? -71.515 -5.934 117.041 1.00 55.16 431 VAL A CA 1
ATOM 3459 C C . VAL A 1 431 ? -72.325 -6.948 117.874 1.00 55.16 431 VAL A C 1
ATOM 3461 O O . VAL A 1 431 ? -73.495 -6.709 118.175 1.00 55.16 431 VAL A O 1
ATOM 3464 N N . LEU A 1 432 ? -71.725 -8.067 118.298 1.00 54.84 432 LEU A N 1
ATOM 3465 C CA . LEU A 1 432 ? -72.369 -9.130 119.086 1.00 54.84 432 LEU A CA 1
ATOM 3466 C C . LEU A 1 432 ? -71.928 -9.072 120.562 1.00 54.84 432 LEU A C 1
ATOM 3468 O O . LEU A 1 432 ? -71.011 -9.773 120.981 1.00 54.84 432 LEU A O 1
ATOM 3472 N N . SER A 1 433 ? -72.605 -8.272 121.388 1.00 52.28 433 SER A N 1
ATOM 3473 C CA . SER A 1 433 ? -72.217 -7.957 122.780 1.00 52.28 433 SER A CA 1
ATOM 3474 C C . SER A 1 433 ? -72.222 -9.115 123.809 1.00 52.28 433 SER A C 1
ATOM 3476 O O . SER A 1 433 ? -72.153 -8.839 125.002 1.00 52.28 433 SER A O 1
ATOM 3478 N N . ASN A 1 434 ? -72.286 -10.393 123.405 1.00 51.22 434 ASN A N 1
ATOM 3479 C CA . ASN A 1 434 ? -72.434 -11.543 124.320 1.00 51.22 434 ASN A CA 1
ATOM 3480 C C . ASN A 1 434 ? -71.367 -12.655 124.193 1.00 51.22 434 ASN A C 1
ATOM 3482 O O . ASN A 1 434 ? -71.514 -13.707 124.813 1.00 51.22 434 ASN A O 1
ATOM 3486 N N . SER A 1 435 ? -70.269 -12.446 123.462 1.00 55.22 435 SER A N 1
ATOM 3487 C CA . SER A 1 435 ? -69.090 -13.324 123.548 1.00 55.22 435 SER A CA 1
ATOM 3488 C C . SER A 1 435 ? -67.819 -12.488 123.652 1.00 55.22 435 SER A C 1
ATOM 3490 O O . SER A 1 435 ? -67.351 -11.953 122.649 1.00 55.22 435 SER A O 1
ATOM 3492 N N . SER A 1 436 ? -67.244 -12.361 124.849 1.00 57.50 436 SER A N 1
ATOM 3493 C CA . SER A 1 436 ? -65.909 -11.779 124.972 1.00 57.50 436 SER A CA 1
ATOM 3494 C C . SER A 1 436 ? -64.912 -12.699 124.265 1.00 57.50 436 SER A C 1
ATOM 3496 O O . SER A 1 436 ? -64.758 -13.870 124.620 1.00 57.50 436 SER A O 1
ATOM 3498 N N . LEU A 1 437 ? -64.250 -12.193 123.219 1.00 61.31 437 LEU A N 1
ATOM 3499 C CA . LEU A 1 437 ? -63.113 -12.900 122.641 1.00 61.31 437 LEU A CA 1
ATOM 3500 C C . LEU A 1 437 ? -62.055 -13.075 123.746 1.00 61.31 437 LEU A C 1
ATOM 3502 O O . LEU A 1 437 ? -61.751 -12.097 124.433 1.00 61.31 437 LEU A O 1
ATOM 3506 N N . PRO A 1 438 ? -61.471 -14.275 123.924 1.00 66.94 438 PRO A N 1
ATOM 3507 C CA . PRO A 1 438 ? -60.398 -14.478 124.889 1.00 66.94 438 PRO A CA 1
ATOM 3508 C C . PRO A 1 438 ? -59.276 -13.464 124.654 1.00 66.94 438 PRO A C 1
ATOM 3510 O O . PRO A 1 438 ? -58.812 -13.304 123.522 1.00 66.94 438 PRO A O 1
ATOM 3513 N N . GLU A 1 439 ? -58.842 -12.785 125.712 1.00 65.44 439 GLU A N 1
ATOM 3514 C CA . GLU A 1 439 ? -57.872 -11.683 125.647 1.00 65.44 439 GLU A CA 1
ATOM 3515 C C . GLU A 1 439 ? -56.537 -12.123 125.007 1.00 65.44 439 GLU A C 1
ATOM 3517 O O . GLU A 1 439 ? -55.912 -11.373 124.251 1.00 65.44 439 GLU A O 1
ATOM 3522 N N . ASP A 1 440 ? -56.188 -13.404 125.170 1.00 70.56 440 ASP A N 1
ATOM 3523 C CA . ASP A 1 440 ? -55.056 -14.065 124.511 1.00 70.56 440 ASP A CA 1
ATOM 3524 C C . ASP A 1 440 ? -55.190 -14.133 122.977 1.00 70.56 440 ASP A C 1
ATOM 3526 O O . ASP A 1 440 ? -54.211 -13.919 122.261 1.00 70.56 440 ASP A O 1
ATOM 3530 N N . LYS A 1 441 ? -56.398 -14.358 122.436 1.00 75.88 441 LYS A N 1
ATOM 3531 C CA . LYS A 1 441 ? -56.640 -14.387 120.978 1.00 75.88 441 LYS A CA 1
ATOM 3532 C C . LYS A 1 441 ? -56.601 -12.992 120.363 1.00 75.88 441 LYS A C 1
ATOM 3534 O O . LYS A 1 441 ? -56.104 -12.818 119.255 1.00 75.88 441 LYS A O 1
ATOM 3539 N N . VAL A 1 442 ? -57.092 -11.985 121.086 1.00 76.25 442 VAL A N 1
ATOM 3540 C CA . VAL A 1 442 ? -57.010 -10.577 120.660 1.00 76.25 442 VAL A CA 1
ATOM 3541 C C . VAL A 1 442 ? -55.552 -10.129 120.566 1.00 76.25 442 VAL A C 1
ATOM 3543 O O . VAL A 1 442 ? -55.176 -9.417 119.630 1.00 76.25 442 VAL A O 1
ATOM 3546 N N . LYS A 1 443 ? -54.716 -10.561 121.516 1.00 81.88 443 LYS A N 1
ATOM 3547 C CA . LYS A 1 443 ? -53.276 -10.298 121.501 1.00 81.88 443 LYS A CA 1
ATOM 3548 C C . LYS A 1 443 ? -52.582 -10.988 120.319 1.00 81.88 443 LYS A C 1
ATOM 3550 O O . LYS A 1 443 ? -51.842 -10.306 119.611 1.00 81.88 443 LYS A O 1
ATOM 3555 N N . ASP A 1 444 ? -52.889 -12.263 120.060 1.00 83.25 444 ASP A N 1
ATOM 3556 C CA . ASP A 1 444 ? -52.368 -13.033 118.915 1.00 83.25 444 ASP A CA 1
ATOM 3557 C C . ASP A 1 444 ? -52.735 -12.389 117.566 1.00 83.25 444 ASP A C 1
ATOM 3559 O O . ASP A 1 444 ? -51.872 -12.164 116.717 1.00 83.25 444 ASP A O 1
ATOM 3563 N N . TYR A 1 445 ? -53.993 -11.974 117.381 1.00 84.44 445 TYR A N 1
ATOM 3564 C CA . TYR A 1 445 ? -54.417 -11.291 116.155 1.00 84.44 445 TYR A CA 1
ATOM 3565 C C . TYR A 1 445 ? -53.763 -9.916 115.965 1.00 84.44 445 TYR A C 1
ATOM 3567 O O . TYR A 1 445 ? -53.374 -9.569 114.849 1.00 84.44 445 TYR A O 1
ATOM 3575 N N . LYS A 1 446 ? -53.585 -9.131 117.037 1.00 83.81 446 LYS A N 1
ATOM 3576 C CA . LYS A 1 446 ? -52.853 -7.852 116.967 1.00 83.81 446 LYS A CA 1
ATOM 3577 C C . LYS A 1 446 ? -51.375 -8.051 116.629 1.00 83.81 446 LYS A C 1
ATOM 3579 O O . LYS A 1 446 ? -50.784 -7.201 115.965 1.00 83.81 446 LYS A O 1
ATOM 3584 N N . GLU A 1 447 ? -50.766 -9.137 117.093 1.00 87.38 447 GLU A N 1
ATOM 3585 C CA . GLU A 1 447 ? -49.384 -9.492 116.767 1.00 87.38 447 GLU A CA 1
ATOM 3586 C C . GLU A 1 447 ? -49.246 -9.955 115.312 1.00 87.38 447 GLU A C 1
ATOM 3588 O O . GLU A 1 447 ? -48.396 -9.423 114.598 1.00 87.38 447 GLU A O 1
ATOM 3593 N N . LYS A 1 448 ? -50.166 -10.798 114.825 1.00 87.19 448 LYS A N 1
ATOM 3594 C CA . LYS A 1 448 ? -50.268 -11.177 113.404 1.00 87.19 448 LYS A CA 1
ATOM 3595 C C . LYS A 1 448 ? -50.458 -9.974 112.483 1.00 87.19 448 LYS A C 1
ATOM 3597 O O . LYS A 1 448 ? -49.736 -9.849 111.503 1.00 87.19 448 LYS A O 1
ATOM 3602 N N . LEU A 1 449 ? -51.347 -9.037 112.818 1.00 85.50 449 LEU A N 1
ATOM 3603 C CA . LEU A 1 449 ? -51.540 -7.813 112.026 1.00 85.50 449 LEU A CA 1
ATOM 3604 C C . LEU A 1 449 ? -50.293 -6.913 112.007 1.00 85.50 449 LEU A C 1
ATOM 3606 O O . LEU A 1 449 ? -49.984 -6.311 110.977 1.00 85.50 449 LEU A O 1
ATOM 3610 N N . ARG A 1 450 ? -49.549 -6.817 113.119 1.00 86.62 450 ARG A N 1
ATOM 3611 C CA . ARG A 1 450 ? -48.264 -6.093 113.144 1.00 86.62 450 ARG A CA 1
ATOM 3612 C C . ARG A 1 450 ? -47.215 -6.772 112.267 1.00 86.62 450 ARG A C 1
ATOM 3614 O O . ARG A 1 450 ? -46.497 -6.075 111.552 1.00 86.62 450 ARG A O 1
ATOM 3621 N N . GLU A 1 451 ? -47.160 -8.098 112.291 1.00 88.88 451 GLU A N 1
ATOM 3622 C CA . GLU A 1 451 ? -46.265 -8.889 111.446 1.00 88.88 451 GLU A CA 1
ATOM 3623 C C . GLU A 1 451 ? -46.629 -8.763 109.957 1.00 88.88 451 GLU A C 1
ATOM 3625 O O . GLU A 1 451 ? -45.753 -8.481 109.140 1.00 88.88 451 GLU A O 1
ATOM 3630 N N . TYR A 1 452 ? -47.914 -8.849 109.589 1.00 88.31 452 TYR A N 1
ATOM 3631 C CA . TYR A 1 452 ? -48.362 -8.619 108.209 1.00 88.31 452 TYR A CA 1
ATOM 3632 C C . TYR A 1 452 ? -48.060 -7.200 107.732 1.00 88.31 452 TYR A C 1
ATOM 3634 O O . TYR A 1 452 ? -47.590 -7.021 106.611 1.00 88.31 452 TYR A O 1
ATOM 3642 N N . ARG A 1 453 ? -48.247 -6.183 108.584 1.00 86.38 453 ARG A N 1
ATOM 3643 C CA . ARG A 1 453 ? -47.882 -4.798 108.254 1.00 86.38 453 ARG A CA 1
ATOM 3644 C C . ARG A 1 453 ? -46.385 -4.653 107.982 1.00 86.38 453 ARG A C 1
ATOM 3646 O O . ARG A 1 453 ? -46.016 -3.956 107.042 1.00 86.38 453 ARG A O 1
ATOM 3653 N N . LYS A 1 454 ? -45.534 -5.292 108.788 1.00 90.00 454 LYS A N 1
ATOM 3654 C CA . LYS A 1 454 ? -44.080 -5.284 108.585 1.00 90.00 454 LYS A CA 1
ATOM 3655 C C . LYS A 1 454 ? -43.709 -5.956 107.260 1.00 90.00 454 LYS A C 1
ATOM 3657 O O . LYS A 1 454 ? -43.040 -5.335 106.442 1.00 90.00 454 LYS A O 1
ATOM 3662 N N . ARG A 1 455 ? -44.235 -7.157 107.000 1.00 86.81 455 ARG A N 1
ATOM 3663 C CA . ARG A 1 455 ? -44.008 -7.883 105.739 1.00 86.81 455 ARG A CA 1
ATOM 3664 C C . ARG A 1 455 ? -44.497 -7.112 104.517 1.00 86.81 455 ARG A C 1
ATOM 3666 O O . ARG A 1 455 ? -43.827 -7.119 103.496 1.00 86.81 455 ARG A O 1
ATOM 3673 N N . LEU A 1 456 ? -45.629 -6.414 104.614 1.00 86.31 456 LEU A N 1
ATOM 3674 C CA . LEU A 1 456 ? -46.148 -5.595 103.517 1.00 86.31 456 LEU A CA 1
ATOM 3675 C C . LEU A 1 456 ? -45.215 -4.420 103.183 1.00 86.31 456 LEU A C 1
ATOM 3677 O O . LEU A 1 456 ? -45.042 -4.103 102.010 1.00 86.31 456 LEU A O 1
ATOM 3681 N N . ILE A 1 457 ? -44.602 -3.792 104.193 1.00 86.94 457 ILE A N 1
ATOM 3682 C CA . ILE A 1 457 ? -43.602 -2.731 103.993 1.00 86.94 457 ILE A CA 1
ATOM 3683 C C . ILE A 1 457 ? -42.346 -3.306 103.328 1.00 86.94 457 ILE A C 1
ATOM 3685 O O . ILE A 1 457 ? -41.870 -2.735 102.347 1.00 86.94 457 ILE A O 1
ATOM 3689 N N . ASP A 1 458 ? -41.849 -4.446 103.811 1.00 87.50 458 ASP A N 1
ATOM 3690 C CA . ASP A 1 458 ? -40.675 -5.113 103.236 1.00 87.50 458 ASP A CA 1
ATOM 3691 C C . ASP A 1 458 ? -40.922 -5.496 101.761 1.00 87.50 458 ASP A C 1
ATOM 3693 O O . ASP A 1 458 ? -40.096 -5.220 100.893 1.00 87.50 458 ASP A O 1
ATOM 3697 N N . GLU A 1 459 ? -42.103 -6.035 101.440 1.00 86.00 459 GLU A N 1
ATOM 3698 C CA . GLU A 1 459 ? -42.498 -6.379 100.066 1.00 86.00 459 GLU A CA 1
ATOM 3699 C C . GLU A 1 459 ? -42.691 -5.141 99.166 1.00 86.00 459 GLU A C 1
ATOM 3701 O O . GLU A 1 459 ? -42.377 -5.180 97.973 1.00 86.00 459 GLU A O 1
ATOM 3706 N N . GLN A 1 460 ? -43.155 -4.009 99.713 1.00 84.88 460 GLN A N 1
ATOM 3707 C CA . GLN A 1 460 ? -43.225 -2.739 98.979 1.00 84.88 460 GLN A CA 1
ATOM 3708 C C . GLN A 1 460 ? -41.835 -2.190 98.636 1.00 84.88 460 GLN A C 1
ATOM 3710 O O . GLN A 1 460 ? -41.636 -1.726 97.512 1.00 84.88 460 GLN A O 1
ATOM 3715 N N . ILE A 1 461 ? -40.873 -2.270 99.561 1.00 88.00 461 ILE A N 1
ATOM 3716 C CA . ILE A 1 461 ? -39.475 -1.886 99.309 1.00 88.00 461 ILE A CA 1
ATOM 3717 C C . ILE A 1 461 ? -38.887 -2.775 98.206 1.00 88.00 461 ILE A C 1
ATOM 3719 O O . ILE A 1 461 ? -38.377 -2.269 97.207 1.00 88.00 461 ILE A O 1
ATOM 3723 N N . GLN A 1 462 ? -39.079 -4.091 98.315 1.00 85.69 462 GLN A N 1
ATOM 3724 C CA . GLN A 1 462 ? -38.608 -5.069 97.331 1.00 85.69 462 GLN A CA 1
ATOM 3725 C C . GLN A 1 462 ? -39.253 -4.842 95.946 1.00 85.69 462 GLN A C 1
ATOM 3727 O O . GLN A 1 462 ? -38.603 -5.032 94.921 1.00 85.69 462 GLN A O 1
ATOM 3732 N N . SER A 1 463 ? -40.512 -4.383 95.889 1.00 83.56 463 SER A N 1
ATOM 3733 C CA . SER A 1 463 ? -41.189 -3.996 94.639 1.00 83.56 463 SER A CA 1
ATOM 3734 C C . SER A 1 463 ? -40.622 -2.717 94.007 1.00 83.56 463 SER A C 1
ATOM 3736 O O . SER A 1 463 ? -40.608 -2.591 92.779 1.00 83.56 463 SER A O 1
ATOM 3738 N N . ILE A 1 464 ? -40.160 -1.756 94.810 1.00 86.56 464 ILE A N 1
ATOM 3739 C CA . ILE A 1 464 ? -39.479 -0.555 94.310 1.00 86.56 464 ILE A CA 1
ATOM 3740 C C . ILE A 1 464 ? -38.117 -0.938 93.716 1.00 86.56 464 ILE A C 1
ATOM 3742 O O . ILE A 1 464 ? -37.792 -0.480 92.617 1.00 86.56 464 ILE A O 1
ATOM 3746 N N . ASP A 1 465 ? -37.367 -1.816 94.382 1.00 86.81 465 ASP A N 1
ATOM 3747 C CA . ASP A 1 465 ? -36.061 -2.286 93.906 1.00 86.81 465 ASP A CA 1
ATOM 3748 C C . ASP A 1 465 ? -36.167 -3.045 92.573 1.00 86.81 465 ASP A C 1
ATOM 3750 O O . ASP A 1 465 ? -35.425 -2.753 91.630 1.00 86.81 465 ASP A O 1
ATOM 3754 N N . ASP A 1 466 ? -37.157 -3.930 92.422 1.00 84.25 466 ASP A N 1
ATOM 3755 C CA . ASP A 1 466 ? -37.420 -4.625 91.152 1.00 84.25 466 ASP A CA 1
ATOM 3756 C C . ASP A 1 466 ? -37.716 -3.661 89.997 1.00 84.25 466 ASP A C 1
ATOM 3758 O O . ASP A 1 466 ? -37.242 -3.841 88.868 1.00 84.25 466 ASP A O 1
ATOM 3762 N N . LYS A 1 467 ? -38.508 -2.613 90.265 1.00 85.50 467 LYS A N 1
ATOM 3763 C CA . LYS A 1 467 ? -38.828 -1.580 89.272 1.00 85.50 467 LYS A CA 1
ATOM 3764 C C . LYS A 1 467 ? -37.572 -0.827 88.855 1.00 85.50 467 LYS A C 1
ATOM 3766 O O . LYS A 1 467 ? -37.403 -0.539 87.671 1.00 85.50 467 LYS A O 1
ATOM 3771 N N . GLN A 1 468 ? -36.666 -0.540 89.789 1.00 88.06 468 GLN A N 1
ATOM 3772 C CA . GLN A 1 468 ? -35.388 0.089 89.460 1.00 88.06 468 GLN A CA 1
ATOM 3773 C C . GLN A 1 468 ? -34.498 -0.820 88.603 1.00 88.06 468 GLN A C 1
ATOM 3775 O O . GLN A 1 468 ? -33.887 -0.331 87.650 1.00 88.06 468 GLN A O 1
ATOM 3780 N N . ILE A 1 469 ? -34.441 -2.124 88.897 1.00 85.38 469 ILE A N 1
ATOM 3781 C CA . ILE A 1 469 ? -33.720 -3.113 88.075 1.00 85.38 469 ILE A CA 1
ATOM 3782 C C . ILE A 1 469 ? -34.314 -3.150 86.663 1.00 85.38 469 ILE A C 1
ATOM 3784 O O . ILE A 1 469 ? -33.582 -3.022 85.682 1.00 85.38 469 ILE A O 1
ATOM 3788 N N . THR A 1 470 ? -35.641 -3.209 86.557 1.00 84.44 470 THR A N 1
ATOM 3789 C CA . THR A 1 470 ? -36.364 -3.217 85.277 1.00 84.44 470 THR A CA 1
ATOM 3790 C C . THR A 1 470 ? -36.059 -1.971 84.443 1.00 84.44 470 THR A C 1
ATOM 3792 O O . THR A 1 470 ? -35.696 -2.086 83.275 1.00 84.44 470 THR A O 1
ATOM 3795 N N . ILE A 1 471 ? -36.107 -0.776 85.045 1.00 87.44 471 ILE A N 1
ATOM 3796 C CA . ILE A 1 471 ? -35.784 0.488 84.361 1.00 87.44 471 ILE A CA 1
ATOM 3797 C C . ILE A 1 471 ? -34.318 0.518 83.901 1.00 87.44 471 ILE A C 1
ATOM 3799 O O . ILE A 1 471 ? -34.027 1.005 82.806 1.00 87.44 471 ILE A O 1
ATOM 3803 N N . LYS A 1 472 ? -33.377 0.015 84.713 1.00 88.06 472 LYS A N 1
ATOM 3804 C CA . LYS A 1 472 ? -31.953 -0.055 84.338 1.00 88.06 472 LYS A CA 1
ATOM 3805 C C . LYS A 1 472 ? -31.741 -0.968 83.133 1.00 88.06 472 LYS A C 1
ATOM 3807 O O . LYS A 1 472 ? -31.080 -0.554 82.182 1.00 88.06 472 LYS A O 1
ATOM 3812 N N . VAL A 1 473 ? -32.326 -2.164 83.154 1.00 84.00 473 VAL A N 1
ATOM 3813 C CA . VAL A 1 473 ? -32.243 -3.126 82.047 1.00 84.00 473 VAL A CA 1
ATOM 3814 C C . VAL A 1 473 ? -32.903 -2.554 80.784 1.00 84.00 473 VAL A C 1
ATOM 3816 O O . VAL A 1 473 ? -32.299 -2.573 79.715 1.00 84.00 473 VAL A O 1
ATOM 3819 N N . GLN A 1 474 ? -34.079 -1.932 80.906 1.00 85.38 474 GLN A N 1
ATOM 3820 C CA . GLN A 1 474 ? -34.778 -1.288 79.789 1.00 85.38 474 GLN A CA 1
ATOM 3821 C C . GLN A 1 474 ? -33.942 -0.180 79.127 1.00 85.38 474 GLN A C 1
ATOM 3823 O O . GLN A 1 474 ? -33.832 -0.144 77.903 1.00 85.38 474 GLN A O 1
ATOM 3828 N N . LYS A 1 475 ? -33.313 0.704 79.915 1.00 88.94 475 LYS A N 1
ATOM 3829 C CA . LYS A 1 475 ? -32.441 1.766 79.380 1.00 88.94 475 LYS A CA 1
ATOM 3830 C C . LYS A 1 475 ? -31.241 1.205 78.617 1.00 88.94 475 LYS A C 1
ATOM 3832 O O . LYS A 1 475 ? -30.839 1.783 77.610 1.00 88.94 475 LYS A O 1
ATOM 3837 N N . GLN A 1 476 ? -30.673 0.091 79.080 1.00 85.25 476 GLN A N 1
ATOM 3838 C CA . GLN A 1 476 ? -29.560 -0.568 78.392 1.00 85.25 476 GLN A CA 1
ATOM 3839 C C . GLN A 1 476 ? -29.990 -1.153 77.043 1.00 85.25 476 GLN A C 1
ATOM 3841 O O . GLN A 1 476 ? -29.286 -0.952 76.055 1.00 85.25 476 GLN A O 1
ATOM 3846 N N . PHE A 1 477 ? -31.160 -1.795 76.975 1.00 84.19 477 PHE A N 1
ATOM 3847 C CA . PHE A 1 477 ? -31.713 -2.283 75.709 1.00 84.19 477 PHE A CA 1
ATOM 3848 C C . PHE A 1 477 ? -32.058 -1.156 74.743 1.00 84.19 477 PHE A C 1
ATOM 3850 O O . PHE A 1 477 ? -31.753 -1.249 73.560 1.00 84.19 477 PHE A O 1
ATOM 3857 N N . GLN A 1 478 ? -32.634 -0.061 75.237 1.00 87.69 478 GLN A N 1
ATOM 3858 C CA . GLN A 1 478 ? -32.957 1.087 74.396 1.00 87.69 478 GLN A CA 1
ATOM 3859 C C . GLN A 1 478 ? -31.702 1.727 73.789 1.00 87.69 478 GLN A C 1
ATOM 3861 O O . GLN A 1 478 ? -31.707 2.082 72.613 1.00 87.69 478 GLN A O 1
ATOM 3866 N N . LYS A 1 479 ? -30.617 1.835 74.569 1.00 89.62 479 LYS A N 1
ATOM 3867 C CA . LYS A 1 479 ? -29.323 2.294 74.055 1.00 89.62 479 LYS A CA 1
ATOM 3868 C C . LYS A 1 479 ? -28.794 1.349 72.973 1.00 89.62 479 LYS A C 1
ATOM 3870 O O . LYS A 1 479 ? -28.460 1.806 71.891 1.00 89.62 479 LYS A O 1
ATOM 3875 N N . MET A 1 480 ? -28.791 0.046 73.244 1.00 83.56 480 MET A N 1
ATOM 3876 C CA . MET A 1 480 ? -28.324 -0.965 72.295 1.00 83.56 480 MET A CA 1
ATOM 3877 C C . MET A 1 480 ? -29.098 -0.914 70.967 1.00 83.56 480 MET A C 1
ATOM 3879 O O . MET A 1 480 ? -28.484 -0.888 69.908 1.00 83.56 480 MET A O 1
ATOM 3883 N N . LEU A 1 481 ? -30.429 -0.817 71.007 1.00 85.62 481 LEU A N 1
ATOM 3884 C CA . LEU A 1 481 ? -31.247 -0.703 69.795 1.00 85.62 481 LEU A CA 1
ATOM 3885 C C . LEU A 1 481 ? -30.942 0.579 69.008 1.00 85.62 481 LEU A C 1
ATOM 3887 O O . LEU A 1 481 ? -30.957 0.564 67.781 1.00 85.62 481 LEU A O 1
ATOM 3891 N N . SER A 1 482 ? -30.643 1.683 69.699 1.00 90.12 482 SER A N 1
ATOM 3892 C CA . SER A 1 482 ? -30.209 2.924 69.053 1.00 90.12 482 SER A CA 1
ATOM 3893 C C . SER A 1 482 ? -28.857 2.762 68.356 1.00 90.12 482 SER A C 1
ATOM 3895 O O . SER A 1 482 ? -28.709 3.220 67.226 1.00 90.12 482 SER A O 1
ATOM 3897 N N . ASP A 1 483 ? -27.898 2.103 69.011 1.00 87.00 483 ASP A N 1
ATOM 3898 C CA . ASP A 1 483 ? -26.566 1.851 68.456 1.00 87.00 483 ASP A CA 1
ATOM 3899 C C . ASP A 1 483 ? -26.663 0.929 67.219 1.00 87.00 483 ASP A C 1
ATOM 3901 O O . ASP A 1 483 ? -26.068 1.220 66.184 1.00 87.00 483 ASP A O 1
ATOM 3905 N N . TYR A 1 484 ? -27.495 -0.122 67.260 1.00 86.94 484 TYR A N 1
ATOM 3906 C CA . TYR A 1 484 ? -27.748 -0.975 66.090 1.00 86.94 484 TYR A CA 1
ATOM 3907 C C . TYR A 1 484 ? -28.436 -0.234 64.943 1.00 86.94 484 TYR A C 1
ATOM 3909 O O . TYR A 1 484 ? -28.051 -0.417 63.791 1.00 86.94 484 TYR A O 1
ATOM 3917 N N . ASN A 1 485 ? -29.422 0.619 65.232 1.00 88.50 485 ASN A N 1
ATOM 3918 C CA . ASN A 1 485 ? -30.058 1.432 64.195 1.00 88.50 485 ASN A CA 1
ATOM 3919 C C . ASN A 1 485 ? -29.046 2.365 63.513 1.00 88.50 485 ASN A C 1
ATOM 3921 O O . ASN A 1 485 ? -29.105 2.520 62.298 1.00 88.50 485 ASN A O 1
ATOM 3925 N N . ALA A 1 486 ? -28.100 2.945 64.261 1.00 92.38 486 ALA A N 1
ATOM 3926 C CA . ALA A 1 486 ? -27.030 3.761 63.684 1.00 92.38 486 ALA A CA 1
ATOM 3927 C C . ALA A 1 486 ? -26.144 2.949 62.723 1.00 92.38 486 ALA A C 1
ATOM 3929 O O . ALA A 1 486 ? -25.923 3.377 61.593 1.00 92.38 486 ALA A O 1
ATOM 3930 N N . VAL A 1 487 ? -25.730 1.742 63.124 1.00 88.38 487 VAL A N 1
ATOM 3931 C CA . VAL A 1 487 ? -24.944 0.839 62.264 1.00 88.38 487 VAL A CA 1
ATOM 3932 C C . VAL A 1 487 ? -25.722 0.425 61.013 1.00 88.38 487 VAL A C 1
ATOM 3934 O O . VAL A 1 487 ? -25.150 0.356 59.930 1.00 88.38 487 VAL A O 1
ATOM 3937 N N . ILE A 1 488 ? -27.031 0.178 61.123 1.00 88.25 488 ILE A N 1
ATOM 3938 C CA . ILE A 1 488 ? -27.875 -0.134 59.960 1.00 88.25 488 ILE A CA 1
ATOM 3939 C C . ILE A 1 488 ? -27.864 1.025 58.956 1.00 88.25 488 ILE A C 1
ATOM 3941 O O . ILE A 1 488 ? -27.692 0.776 57.766 1.00 88.25 488 ILE A O 1
ATOM 3945 N N . TYR A 1 489 ? -27.983 2.275 59.417 1.00 94.00 489 TYR A N 1
ATOM 3946 C CA . TYR A 1 489 ? -27.893 3.437 58.528 1.00 94.00 489 TYR A CA 1
ATOM 3947 C C . TYR A 1 489 ? -26.521 3.556 57.858 1.00 94.00 489 TYR A C 1
ATOM 3949 O O . TYR A 1 489 ? -26.449 3.848 56.667 1.00 94.00 489 TYR A O 1
ATOM 3957 N N . GLU A 1 490 ? -25.434 3.303 58.588 1.00 93.81 490 GLU A N 1
ATOM 3958 C CA . GLU A 1 490 ? -24.087 3.297 58.007 1.00 93.81 490 GLU A CA 1
ATOM 3959 C C . GLU A 1 490 ? -23.934 2.204 56.938 1.00 93.81 490 GLU A C 1
ATOM 3961 O O . GLU A 1 490 ? -23.433 2.471 55.846 1.00 93.81 490 GLU A O 1
ATOM 3966 N N . LEU A 1 491 ? -24.427 0.990 57.203 1.00 89.69 491 LEU A N 1
ATOM 3967 C CA . LEU A 1 491 ? -24.417 -0.111 56.236 1.00 89.69 491 LEU A CA 1
ATOM 3968 C C . LEU A 1 491 ? -25.275 0.183 55.002 1.00 89.69 491 LEU A C 1
ATOM 3970 O O . LEU A 1 491 ? -24.916 -0.208 53.892 1.00 89.69 491 LEU A O 1
ATOM 3974 N N . GLU A 1 492 ? -26.395 0.875 55.181 1.00 93.50 492 GLU A N 1
ATOM 3975 C CA . GLU A 1 492 ? -27.272 1.301 54.094 1.00 93.50 492 GLU A CA 1
ATOM 3976 C C . GLU A 1 492 ? -26.574 2.321 53.179 1.00 93.50 492 GLU A C 1
ATOM 3978 O O . GLU A 1 492 ? -26.583 2.154 51.959 1.00 93.50 492 GLU A O 1
ATOM 3983 N N . ILE A 1 493 ? -25.868 3.298 53.758 1.00 92.94 493 ILE A N 1
ATOM 3984 C CA . ILE A 1 493 ? -25.037 4.249 53.003 1.00 92.94 493 ILE A CA 1
ATOM 3985 C C . ILE A 1 493 ? -23.930 3.511 52.241 1.00 92.94 493 ILE A C 1
ATOM 3987 O O . ILE A 1 493 ? -23.764 3.723 51.039 1.00 92.94 493 ILE A O 1
ATOM 3991 N N . LEU A 1 494 ? -23.208 2.603 52.906 1.00 92.81 494 LEU A N 1
ATOM 3992 C CA . LEU A 1 494 ? -22.131 1.826 52.283 1.00 92.81 494 LEU A CA 1
ATOM 3993 C C . LEU A 1 494 ? -22.635 0.941 51.138 1.00 92.81 494 LEU A C 1
ATOM 3995 O O . LEU A 1 494 ? -21.970 0.805 50.111 1.00 92.81 494 LEU A O 1
ATOM 3999 N N . ARG A 1 495 ? -23.822 0.345 51.282 1.00 92.19 495 ARG A N 1
ATOM 4000 C CA . ARG A 1 495 ? -24.471 -0.426 50.214 1.00 92.19 495 ARG A CA 1
ATOM 4001 C C . ARG A 1 495 ? -24.747 0.454 48.996 1.00 92.19 495 ARG A C 1
ATOM 4003 O O . ARG A 1 495 ? -24.451 0.047 47.872 1.00 92.19 495 ARG A O 1
ATOM 4010 N N . ASP A 1 496 ? -25.290 1.648 49.208 1.00 93.44 496 ASP A N 1
ATOM 4011 C CA . ASP A 1 496 ? -25.620 2.573 48.126 1.00 93.44 496 ASP A CA 1
ATOM 4012 C C . ASP A 1 496 ? -24.351 3.102 47.425 1.00 93.44 496 ASP A C 1
ATOM 4014 O O . ASP A 1 496 ? -24.317 3.227 46.197 1.00 93.44 496 ASP A O 1
ATOM 4018 N N . GLU A 1 497 ? -23.276 3.360 48.173 1.00 93.88 497 GLU A N 1
ATOM 4019 C CA . GLU A 1 497 ? -21.961 3.715 47.621 1.00 93.88 497 GLU A CA 1
ATOM 4020 C C . GLU A 1 497 ? -21.335 2.569 46.819 1.00 93.88 497 GLU A C 1
ATOM 4022 O O . GLU A 1 497 ? -20.875 2.788 45.695 1.00 93.88 497 GLU A O 1
ATOM 4027 N N . ASN A 1 498 ? -21.396 1.336 47.324 1.00 90.81 498 ASN A N 1
ATOM 4028 C CA . ASN A 1 498 ? -20.944 0.153 46.590 1.00 90.81 498 ASN A CA 1
ATOM 4029 C C . ASN A 1 498 ? -21.740 -0.057 45.299 1.00 90.81 498 ASN A C 1
ATOM 4031 O O . ASN A 1 498 ? -21.159 -0.380 44.262 1.00 90.81 498 ASN A O 1
ATOM 4035 N N . SER A 1 499 ? -23.054 0.186 45.318 1.00 92.88 499 SER A N 1
ATOM 4036 C CA . SER A 1 499 ? -23.870 0.140 44.103 1.00 92.88 499 SER A CA 1
ATOM 4037 C C . SER A 1 499 ? -23.413 1.185 43.080 1.00 92.88 499 SER A C 1
ATOM 4039 O O . SER A 1 499 ? -23.356 0.884 41.887 1.00 92.88 499 SER A O 1
ATOM 4041 N N . LYS A 1 500 ? -23.053 2.400 43.514 1.00 95.00 500 LYS A N 1
ATOM 4042 C CA . LYS A 1 500 ? -22.507 3.435 42.618 1.00 95.00 500 LYS A CA 1
ATOM 4043 C C . LYS A 1 500 ? -21.157 3.016 42.039 1.00 95.00 500 LYS A C 1
ATOM 4045 O O . LYS A 1 500 ? -20.970 3.129 40.827 1.00 95.00 500 LYS A O 1
ATOM 4050 N N . LEU A 1 501 ? -20.253 2.486 42.863 1.00 93.38 501 LEU A N 1
ATOM 4051 C CA . LEU A 1 501 ? -18.951 1.988 42.411 1.00 93.38 501 LEU A CA 1
ATOM 4052 C C . LEU A 1 501 ? -19.096 0.873 41.373 1.00 93.38 501 LEU A C 1
ATOM 4054 O O . LEU A 1 501 ? -18.442 0.933 40.333 1.00 93.38 501 LEU A O 1
ATOM 4058 N N . ALA A 1 502 ? -20.008 -0.077 41.593 1.00 91.81 502 ALA A N 1
ATOM 4059 C CA . ALA A 1 502 ? -20.300 -1.128 40.624 1.00 91.81 502 ALA A CA 1
ATOM 4060 C C . ALA A 1 502 ? -20.736 -0.540 39.271 1.00 91.81 502 ALA A C 1
ATOM 4062 O O . ALA A 1 502 ? -20.174 -0.899 38.241 1.00 91.81 502 ALA A O 1
ATOM 4063 N N . THR A 1 503 ? -21.655 0.436 39.263 1.00 93.19 503 THR A N 1
ATOM 4064 C CA . THR A 1 503 ? -22.087 1.080 38.006 1.00 93.19 503 THR A CA 1
ATOM 4065 C C . THR A 1 503 ? -20.971 1.857 37.306 1.00 93.19 503 THR A C 1
ATOM 4067 O O . THR A 1 503 ? -20.903 1.852 36.077 1.00 93.19 503 THR A O 1
ATOM 4070 N N . MET A 1 504 ? -20.079 2.512 38.057 1.00 92.06 504 MET A N 1
ATOM 4071 C CA . MET A 1 504 ? -18.907 3.184 37.488 1.00 92.06 504 MET A CA 1
ATOM 4072 C C . MET A 1 504 ? -17.934 2.181 36.870 1.00 92.06 504 MET A C 1
ATOM 4074 O O . MET A 1 504 ? -17.420 2.428 35.782 1.00 92.06 504 MET A O 1
ATOM 4078 N N . GLN A 1 505 ? -17.716 1.041 37.526 1.00 93.38 505 GLN A N 1
ATOM 4079 C CA . GLN A 1 505 ? -16.858 -0.021 37.014 1.00 93.38 505 GLN A CA 1
ATOM 4080 C C . GLN A 1 505 ? -17.430 -0.644 35.735 1.00 93.38 505 GLN A C 1
ATOM 4082 O O . GLN A 1 505 ? -16.679 -0.866 34.786 1.00 93.38 505 GLN A O 1
ATOM 4087 N N . THR A 1 506 ? -18.748 -0.861 35.666 1.00 92.31 506 THR A N 1
ATOM 4088 C CA . THR A 1 506 ? -19.414 -1.331 34.441 1.00 92.31 506 THR A CA 1
ATOM 4089 C C . THR A 1 506 ? -19.247 -0.330 33.302 1.00 92.31 506 THR A C 1
ATOM 4091 O O . THR A 1 506 ? -18.773 -0.714 32.238 1.00 92.31 506 THR A O 1
ATOM 4094 N N . LYS A 1 507 ? -19.518 0.962 33.539 1.00 93.81 507 LYS A N 1
ATOM 4095 C CA . LYS A 1 507 ? -19.326 2.014 32.524 1.00 93.81 507 LYS A CA 1
ATOM 4096 C C . LYS A 1 507 ? -17.877 2.116 32.051 1.00 93.81 507 LYS A C 1
ATOM 4098 O O . LYS A 1 507 ? -17.630 2.194 30.856 1.00 93.81 507 LYS A O 1
ATOM 4103 N N . ALA A 1 508 ? -16.911 2.063 32.969 1.00 91.69 508 ALA A N 1
ATOM 4104 C CA . ALA A 1 508 ? -15.493 2.071 32.613 1.00 91.69 508 ALA A CA 1
ATOM 4105 C C . ALA A 1 508 ? -15.104 0.838 31.777 1.00 91.69 508 ALA A C 1
ATOM 4107 O O . ALA A 1 508 ? -14.313 0.946 30.840 1.00 91.69 508 ALA A O 1
ATOM 4108 N N . SER A 1 509 ? -15.671 -0.333 32.087 1.00 91.06 509 SER A N 1
ATOM 4109 C CA . SER A 1 509 ? -15.473 -1.552 31.299 1.00 91.06 509 SER A CA 1
ATOM 4110 C C . SER A 1 509 ? -16.093 -1.440 29.905 1.00 91.06 509 SER A C 1
ATOM 4112 O O . SER A 1 509 ? -15.465 -1.856 28.936 1.00 91.06 509 SER A O 1
ATOM 4114 N N . GLU A 1 510 ? -17.291 -0.866 29.786 1.00 92.94 510 GLU A N 1
ATOM 4115 C CA . GLU A 1 510 ? -17.964 -0.615 28.505 1.00 92.94 510 GLU A CA 1
ATOM 4116 C C . GLU A 1 510 ? -17.178 0.383 27.646 1.00 92.94 510 GLU A C 1
ATOM 4118 O O . GLU A 1 510 ? -16.916 0.106 26.479 1.00 92.94 510 GLU A O 1
ATOM 4123 N N . GLU A 1 511 ? -16.715 1.496 28.224 1.00 92.44 511 GLU A N 1
ATOM 4124 C CA . GLU A 1 511 ? -15.865 2.473 27.533 1.00 92.44 511 GLU A CA 1
ATOM 4125 C C . GLU A 1 511 ? -14.545 1.858 27.060 1.00 92.44 511 GLU A C 1
ATOM 4127 O O . GLU A 1 511 ? -14.093 2.135 25.950 1.00 92.44 511 GLU A O 1
ATOM 4132 N N . ASN A 1 512 ? -13.911 1.023 27.887 1.00 92.56 512 ASN A N 1
ATOM 4133 C CA . ASN A 1 512 ? -12.687 0.326 27.498 1.00 92.56 512 ASN A CA 1
ATOM 4134 C C . ASN A 1 512 ? -12.950 -0.695 26.387 1.00 92.56 512 ASN A C 1
ATOM 4136 O O . ASN A 1 512 ? -12.156 -0.778 25.454 1.00 92.56 512 ASN A O 1
ATOM 4140 N N . SER A 1 513 ? -14.067 -1.423 26.453 1.00 91.75 513 SER A N 1
ATOM 4141 C CA . SER A 1 513 ? -14.499 -2.344 25.398 1.00 91.75 513 SER A CA 1
ATOM 4142 C C . SER A 1 513 ? -14.745 -1.602 24.081 1.00 91.75 513 SER A C 1
ATOM 4144 O O . SER A 1 513 ? -14.275 -2.034 23.031 1.00 91.75 513 SER A O 1
ATOM 4146 N N . GLN A 1 514 ? -15.398 -0.436 24.135 1.00 93.81 514 GLN A N 1
ATOM 4147 C CA . GLN A 1 514 ? -15.628 0.407 22.963 1.00 93.81 514 GLN A CA 1
ATOM 4148 C C . GLN A 1 514 ? -14.315 0.932 22.371 1.00 93.81 514 GLN A C 1
ATOM 4150 O O . GLN A 1 514 ? -14.100 0.812 21.170 1.00 93.81 514 GLN A O 1
ATOM 4155 N N . LYS A 1 515 ? -13.400 1.446 23.207 1.00 94.62 515 LYS A N 1
ATOM 4156 C CA . LYS A 1 515 ? -12.067 1.884 22.756 1.00 94.62 515 LYS A CA 1
ATOM 4157 C C . LYS A 1 515 ? -11.288 0.744 22.104 1.00 94.62 515 LYS A C 1
ATOM 4159 O O . LYS A 1 515 ? -10.598 0.975 21.117 1.00 94.62 515 LYS A O 1
ATOM 4164 N N . LEU A 1 516 ? -11.387 -0.472 22.643 1.00 94.38 516 LEU A N 1
ATOM 4165 C CA . LEU A 1 516 ? -10.731 -1.645 22.072 1.00 94.38 516 LEU A CA 1
ATOM 4166 C C . LEU A 1 516 ? -11.305 -1.982 20.688 1.00 94.38 516 LEU A C 1
ATOM 4168 O O . LEU A 1 516 ? -10.535 -2.196 19.757 1.00 94.38 516 LEU A O 1
ATOM 4172 N N . ALA A 1 517 ? -12.633 -1.945 20.536 1.00 94.38 517 ALA A N 1
ATOM 4173 C CA . ALA A 1 517 ? -13.305 -2.162 19.255 1.00 94.38 517 ALA A CA 1
ATOM 4174 C C . ALA A 1 517 ? -12.951 -1.084 18.212 1.00 94.38 517 ALA A C 1
ATOM 4176 O O . ALA A 1 517 ? -12.738 -1.399 17.041 1.00 94.38 517 ALA A O 1
ATOM 4177 N N . ASP A 1 518 ? -12.836 0.180 18.629 1.00 94.44 518 ASP A N 1
ATOM 4178 C CA . ASP A 1 518 ? -12.428 1.278 17.746 1.00 94.44 518 ASP A CA 1
ATOM 4179 C C . ASP A 1 518 ? -10.968 1.113 17.275 1.00 94.44 518 ASP A C 1
ATOM 4181 O O . ASP A 1 518 ? -10.667 1.340 16.101 1.00 94.44 518 ASP A O 1
ATOM 4185 N N . ILE A 1 519 ? -10.066 0.670 18.164 1.00 95.50 519 ILE A N 1
ATOM 4186 C CA . ILE A 1 519 ? -8.670 0.348 17.817 1.00 95.50 519 ILE A CA 1
ATOM 4187 C C . ILE A 1 519 ? -8.610 -0.831 16.842 1.00 95.50 519 ILE A C 1
ATOM 4189 O O . ILE A 1 519 ? -7.883 -0.766 15.853 1.00 95.50 519 ILE A O 1
ATOM 4193 N N . GLU A 1 520 ? -9.370 -1.897 17.094 1.00 95.12 520 GLU A N 1
ATOM 4194 C CA . GLU A 1 520 ? -9.414 -3.078 16.225 1.00 95.12 520 GLU A CA 1
ATOM 4195 C C . GLU A 1 520 ? -9.905 -2.714 14.818 1.00 95.12 520 GLU A C 1
ATOM 4197 O O . GLU A 1 520 ? -9.279 -3.077 13.822 1.00 95.12 520 GLU A O 1
ATOM 4202 N N . LYS A 1 521 ? -10.942 -1.875 14.728 1.00 95.94 521 LYS A N 1
ATOM 4203 C CA . LYS A 1 521 ? -11.424 -1.337 13.454 1.00 95.94 521 LYS A CA 1
ATOM 4204 C C . LYS A 1 521 ? -10.359 -0.508 12.725 1.00 95.94 521 LYS A C 1
ATOM 4206 O O . LYS A 1 521 ? -10.195 -0.665 11.517 1.00 95.94 521 LYS A O 1
ATOM 4211 N N . HIS A 1 522 ? -9.629 0.356 13.434 1.00 95.25 522 HIS A N 1
ATOM 4212 C CA . HIS A 1 522 ? -8.549 1.146 12.833 1.00 95.25 522 HIS A CA 1
ATOM 4213 C C . HIS A 1 522 ? -7.415 0.254 12.306 1.00 95.25 522 HIS A C 1
ATOM 4215 O O . HIS A 1 522 ? -6.898 0.489 11.216 1.00 95.25 522 HIS A O 1
ATOM 4221 N N . LEU A 1 523 ? -7.055 -0.801 13.044 1.00 96.06 523 LEU A N 1
ATOM 4222 C CA . LEU A 1 523 ? -6.054 -1.780 12.608 1.00 96.06 523 LEU A CA 1
ATOM 4223 C C . LEU A 1 523 ? -6.496 -2.536 11.347 1.00 96.06 523 LEU A C 1
ATOM 4225 O O . LEU A 1 523 ? -5.680 -2.756 10.451 1.00 96.06 523 LEU A O 1
ATOM 4229 N N . ASP A 1 524 ? -7.773 -2.904 11.242 1.00 95.38 524 ASP A N 1
ATOM 4230 C CA . ASP A 1 524 ? -8.320 -3.534 10.037 1.00 95.38 524 ASP A CA 1
ATOM 4231 C C . ASP A 1 524 ? -8.306 -2.587 8.825 1.00 95.38 524 ASP A C 1
ATOM 4233 O O . ASP A 1 524 ? -7.991 -3.003 7.703 1.00 95.38 524 ASP A O 1
ATOM 4237 N N . GLU A 1 525 ? -8.604 -1.303 9.037 1.00 95.69 525 GLU A N 1
ATOM 4238 C CA . GLU A 1 525 ? -8.516 -0.270 8.001 1.00 95.69 525 GLU A CA 1
ATOM 4239 C C . GLU A 1 525 ? -7.066 -0.061 7.531 1.00 95.69 525 GLU A C 1
ATOM 4241 O O . GLU A 1 525 ? -6.811 -0.081 6.323 1.00 95.69 525 GLU A O 1
ATOM 4246 N N . GLU A 1 526 ? -6.103 0.049 8.451 1.00 95.88 526 GLU A N 1
ATOM 4247 C CA . GLU A 1 526 ? -4.672 0.138 8.125 1.00 95.88 526 GLU A CA 1
ATOM 4248 C C . GLU A 1 526 ? -4.174 -1.099 7.378 1.00 95.88 526 GLU A C 1
ATOM 4250 O O . GLU A 1 526 ? -3.481 -0.982 6.365 1.00 95.88 526 GLU A O 1
ATOM 4255 N N . LYS A 1 527 ? -4.564 -2.298 7.822 1.00 96.19 527 LYS A N 1
ATOM 4256 C CA . LYS A 1 527 ? -4.206 -3.551 7.153 1.00 96.19 527 LYS A CA 1
ATOM 4257 C C . LYS A 1 527 ? -4.723 -3.586 5.717 1.00 96.19 527 LYS A C 1
ATOM 4259 O O . LYS A 1 527 ? -3.993 -3.987 4.814 1.00 96.19 527 LYS A O 1
ATOM 4264 N N . LYS A 1 528 ? -5.951 -3.114 5.487 1.00 96.62 528 LYS A N 1
ATOM 4265 C CA . LYS A 1 528 ? -6.531 -3.007 4.144 1.00 96.62 528 LYS A CA 1
ATOM 4266 C C . LYS A 1 528 ? -5.774 -2.007 3.266 1.00 96.62 528 LYS A C 1
ATOM 4268 O O . LYS A 1 528 ? -5.575 -2.278 2.084 1.00 96.62 528 LYS A O 1
ATOM 4273 N N . ILE A 1 529 ? -5.349 -0.868 3.819 1.00 96.56 529 ILE A N 1
ATOM 4274 C CA . ILE A 1 529 ? -4.507 0.104 3.102 1.00 96.56 529 ILE A CA 1
ATOM 4275 C C . ILE A 1 529 ? -3.176 -0.546 2.714 1.00 96.56 529 ILE A C 1
ATOM 4277 O O . ILE A 1 529 ? -2.783 -0.484 1.552 1.00 96.56 529 ILE A O 1
ATOM 4281 N N . LEU A 1 530 ? -2.531 -1.240 3.650 1.00 96.50 530 LEU A N 1
ATOM 4282 C CA . LEU A 1 530 ? -1.237 -1.881 3.431 1.00 96.50 530 LEU A CA 1
ATOM 4283 C C . LEU A 1 530 ? -1.313 -3.025 2.406 1.00 96.50 530 LEU A C 1
ATOM 4285 O O . LEU A 1 530 ? -0.418 -3.178 1.573 1.00 96.50 530 LEU A O 1
ATOM 4289 N N . ASP A 1 531 ? -2.399 -3.801 2.412 1.00 95.94 531 ASP A N 1
ATOM 4290 C CA . ASP A 1 531 ? -2.659 -4.811 1.383 1.00 95.94 531 ASP A CA 1
ATOM 4291 C C . ASP A 1 531 ? -2.866 -4.170 -0.000 1.00 95.94 531 ASP A C 1
ATOM 4293 O O . ASP A 1 531 ? -2.316 -4.666 -0.987 1.00 95.94 531 ASP A O 1
ATOM 4297 N N . ASN A 1 532 ? -3.572 -3.037 -0.084 1.00 96.00 532 ASN A N 1
ATOM 4298 C CA . ASN A 1 532 ? -3.723 -2.295 -1.339 1.00 96.00 532 ASN A CA 1
ATOM 4299 C C . ASN A 1 532 ? -2.370 -1.768 -1.850 1.00 96.00 532 ASN A C 1
ATOM 4301 O O . ASN A 1 532 ? -2.023 -2.009 -3.007 1.00 96.00 532 ASN A O 1
ATOM 4305 N N . GLU A 1 533 ? -1.566 -1.129 -0.997 1.00 96.81 533 GLU A N 1
ATOM 4306 C CA . GLU A 1 533 ? -0.220 -0.655 -1.358 1.00 96.81 533 GLU A CA 1
ATOM 4307 C C . GLU A 1 533 ? 0.673 -1.808 -1.832 1.00 96.81 533 GLU A C 1
ATOM 4309 O O . GLU A 1 533 ? 1.382 -1.700 -2.835 1.00 96.81 533 GLU A O 1
ATOM 4314 N N . LYS A 1 534 ? 0.601 -2.962 -1.159 1.00 96.81 534 LYS A N 1
ATOM 4315 C CA . LYS A 1 534 ? 1.321 -4.170 -1.570 1.00 96.81 534 LYS A CA 1
ATOM 4316 C C . LYS A 1 534 ? 0.891 -4.642 -2.957 1.00 96.81 534 LYS A C 1
ATOM 4318 O O . LYS A 1 534 ? 1.753 -5.059 -3.732 1.00 96.81 534 LYS A O 1
ATOM 4323 N N . THR A 1 535 ? -0.404 -4.602 -3.279 1.00 96.31 535 THR A N 1
ATOM 4324 C CA . THR A 1 535 ? -0.883 -4.959 -4.624 1.00 96.31 535 THR A CA 1
ATOM 4325 C C . THR A 1 535 ? -0.404 -3.974 -5.687 1.00 96.31 535 THR A C 1
ATOM 4327 O O . THR A 1 535 ? 0.093 -4.417 -6.722 1.00 96.31 535 THR A O 1
ATOM 4330 N N . GLU A 1 536 ? -0.439 -2.670 -5.404 1.00 97.44 536 GLU A N 1
ATOM 4331 C CA . GLU A 1 536 ? 0.026 -1.627 -6.322 1.00 97.44 536 GLU A CA 1
ATOM 4332 C C . GLU A 1 536 ? 1.533 -1.748 -6.595 1.00 97.44 536 GLU A C 1
ATOM 4334 O O . GLU A 1 536 ? 1.969 -1.734 -7.747 1.00 97.44 536 GLU A O 1
ATOM 4339 N N . LEU A 1 537 ? 2.345 -1.983 -5.559 1.00 97.38 537 LEU A N 1
ATOM 4340 C CA . LEU A 1 537 ? 3.782 -2.238 -5.714 1.00 97.38 537 LEU A CA 1
ATOM 4341 C C . LEU A 1 537 ? 4.067 -3.494 -6.550 1.00 97.38 537 LEU A C 1
ATOM 4343 O O . LEU A 1 537 ? 5.049 -3.546 -7.298 1.00 97.38 537 LEU A O 1
ATOM 4347 N N . LEU A 1 538 ? 3.226 -4.523 -6.435 1.00 97.06 538 LEU A N 1
ATOM 4348 C CA . LEU A 1 538 ? 3.372 -5.757 -7.204 1.00 97.06 538 LEU A CA 1
ATOM 4349 C C . LEU A 1 538 ? 3.052 -5.522 -8.688 1.00 97.06 538 LEU A C 1
ATOM 4351 O O . LEU A 1 538 ? 3.778 -6.025 -9.548 1.00 97.06 538 LEU A O 1
ATOM 4355 N N . GLU A 1 539 ? 2.037 -4.710 -8.982 1.00 96.88 539 GLU A N 1
ATOM 4356 C CA . GLU A 1 539 ? 1.693 -4.269 -10.335 1.00 96.88 539 GLU A CA 1
ATOM 4357 C C . GLU A 1 539 ? 2.794 -3.389 -10.948 1.00 96.88 539 GLU A C 1
ATOM 4359 O O . GLU A 1 539 ? 3.265 -3.671 -12.053 1.00 96.88 539 GLU A O 1
ATOM 4364 N N . GLN A 1 540 ? 3.309 -2.406 -10.201 1.00 96.94 540 GLN A N 1
ATOM 4365 C CA . GLN A 1 540 ? 4.446 -1.582 -10.629 1.00 96.94 540 GLN A CA 1
ATOM 4366 C C . GLN A 1 540 ? 5.680 -2.439 -10.943 1.00 96.94 540 GLN A C 1
ATOM 4368 O O . GLN A 1 540 ? 6.336 -2.247 -11.970 1.00 96.94 540 GLN A O 1
ATOM 4373 N N . ARG A 1 541 ? 5.981 -3.441 -10.106 1.00 96.62 541 ARG A N 1
ATOM 4374 C CA . ARG A 1 541 ? 7.085 -4.381 -10.348 1.00 96.62 541 ARG A CA 1
ATOM 4375 C C . ARG A 1 541 ? 6.893 -5.176 -11.641 1.00 96.62 541 ARG A C 1
ATOM 4377 O O . ARG A 1 541 ? 7.867 -5.385 -12.363 1.00 96.62 541 ARG A O 1
ATOM 4384 N N . LEU A 1 542 ? 5.671 -5.625 -11.933 1.00 97.06 542 LEU A N 1
ATOM 4385 C CA . LEU A 1 542 ? 5.360 -6.328 -13.181 1.00 97.06 542 LEU A CA 1
ATOM 4386 C C . LEU A 1 542 ? 5.514 -5.405 -14.398 1.00 97.06 542 LEU A C 1
ATOM 4388 O O . LEU A 1 542 ? 6.114 -5.820 -15.390 1.00 97.06 542 LEU A O 1
ATOM 4392 N N . SER A 1 543 ? 5.064 -4.151 -14.302 1.00 97.62 543 SER A N 1
ATOM 4393 C CA . SER A 1 543 ? 5.245 -3.146 -15.359 1.00 97.62 543 SER A CA 1
ATOM 4394 C C . SER A 1 543 ? 6.727 -2.888 -15.645 1.00 97.62 543 SER A C 1
ATOM 4396 O O . SER A 1 543 ? 7.168 -2.982 -16.789 1.00 97.62 543 SER A O 1
ATOM 4398 N N . LEU A 1 544 ? 7.536 -2.672 -14.604 1.00 96.88 544 LEU A N 1
ATOM 4399 C CA . LEU A 1 544 ? 8.984 -2.485 -14.745 1.00 96.88 544 LEU A CA 1
ATOM 4400 C C . LEU A 1 544 ? 9.680 -3.723 -15.326 1.00 96.88 544 LEU A C 1
ATOM 4402 O O . LEU A 1 544 ? 10.635 -3.606 -16.093 1.00 96.88 544 LEU A O 1
ATOM 4406 N N . GLN A 1 545 ? 9.220 -4.928 -14.981 1.00 96.44 545 GLN A N 1
ATOM 4407 C CA . GLN A 1 545 ? 9.749 -6.160 -15.565 1.00 96.44 545 GLN A CA 1
ATOM 4408 C C . GLN A 1 545 ? 9.434 -6.255 -17.065 1.00 96.44 545 GLN A C 1
ATOM 4410 O O . GLN A 1 545 ? 10.277 -6.722 -17.836 1.00 96.44 545 GLN A O 1
ATOM 4415 N N . PHE A 1 546 ? 8.253 -5.796 -17.479 1.00 97.31 546 PHE A N 1
ATOM 4416 C CA . PHE A 1 546 ? 7.869 -5.721 -18.883 1.00 97.31 546 PHE A CA 1
ATOM 4417 C C . PHE A 1 546 ? 8.703 -4.683 -19.647 1.00 97.31 546 PHE A C 1
ATOM 4419 O O . PHE A 1 546 ? 9.282 -5.015 -20.680 1.00 97.31 546 PHE A O 1
ATOM 4426 N N . GLU A 1 547 ? 8.870 -3.474 -19.105 1.00 96.56 547 GLU A N 1
ATOM 4427 C CA . GLU A 1 547 ? 9.748 -2.449 -19.688 1.00 96.56 547 GLU A CA 1
ATOM 4428 C C . GLU A 1 547 ? 11.195 -2.935 -19.807 1.00 96.56 547 GLU A C 1
ATOM 4430 O O . GLU A 1 547 ? 11.818 -2.799 -20.858 1.00 96.56 547 GLU A O 1
ATOM 4435 N N . LYS A 1 548 ? 11.724 -3.593 -18.767 1.00 96.50 548 LYS A N 1
ATOM 4436 C CA . LYS A 1 548 ? 13.056 -4.208 -18.809 1.00 96.50 548 LYS A CA 1
ATOM 4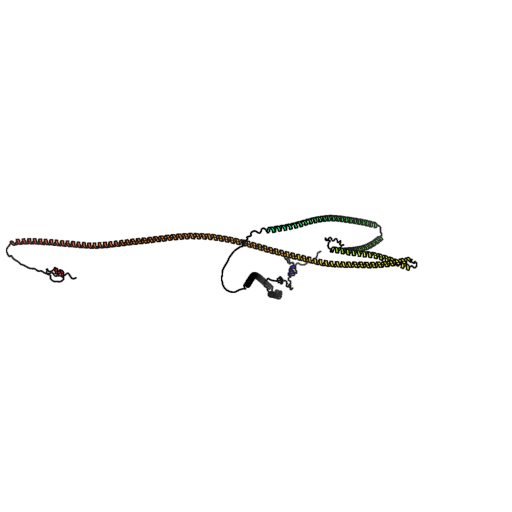437 C C . LYS A 1 548 ? 13.181 -5.207 -19.960 1.00 96.50 548 LYS A C 1
ATOM 4439 O O . LYS A 1 548 ? 14.237 -5.270 -20.585 1.00 96.50 548 LYS A O 1
ATOM 4444 N N . LYS A 1 549 ? 12.134 -5.991 -20.236 1.00 97.19 549 LYS A N 1
ATOM 4445 C CA . LYS A 1 549 ? 12.125 -6.939 -21.355 1.00 97.19 549 LYS A CA 1
ATOM 4446 C C . LYS A 1 549 ? 12.188 -6.210 -22.701 1.00 97.19 549 LYS A C 1
ATOM 4448 O O . LYS A 1 549 ? 13.021 -6.576 -23.521 1.00 97.19 549 LYS A O 1
ATOM 4453 N N . LEU A 1 550 ? 11.402 -5.147 -22.885 1.00 97.50 550 LEU A N 1
ATOM 4454 C CA . LEU A 1 550 ? 11.443 -4.321 -24.099 1.00 97.50 550 LEU A CA 1
ATOM 4455 C C . LEU A 1 550 ? 12.824 -3.690 -24.324 1.00 97.50 550 LEU A C 1
ATOM 4457 O O . LEU A 1 550 ? 13.346 -3.724 -25.433 1.00 97.50 550 LEU A O 1
ATOM 4461 N N . VAL A 1 551 ? 13.454 -3.174 -23.264 1.00 97.19 551 VAL A N 1
ATOM 4462 C CA . VAL A 1 551 ? 14.811 -2.608 -23.344 1.00 97.19 551 VAL A CA 1
ATOM 4463 C C . VAL A 1 551 ? 15.846 -3.673 -23.725 1.00 97.19 551 VAL A C 1
ATOM 4465 O O . VAL A 1 551 ? 16.781 -3.385 -24.471 1.00 97.19 551 VAL A O 1
ATOM 4468 N N . ILE A 1 552 ? 15.703 -4.909 -23.232 1.00 96.75 552 ILE A N 1
ATOM 4469 C CA . ILE A 1 552 ? 16.574 -6.025 -23.634 1.00 96.75 552 ILE A CA 1
ATOM 4470 C C . ILE A 1 552 ? 16.389 -6.338 -25.125 1.00 96.75 552 ILE A C 1
ATOM 4472 O O . ILE A 1 552 ? 17.387 -6.443 -25.833 1.00 96.75 552 ILE A O 1
ATOM 4476 N N . GLU A 1 553 ? 15.147 -6.419 -25.607 1.00 96.88 553 GLU A N 1
ATOM 4477 C CA . GLU A 1 553 ? 14.841 -6.663 -27.025 1.00 96.88 553 GLU A CA 1
ATOM 4478 C C . GLU A 1 553 ? 15.409 -5.552 -27.932 1.00 96.88 553 GLU A C 1
ATOM 4480 O O . GLU A 1 553 ? 16.017 -5.828 -28.969 1.00 96.88 553 GLU A O 1
ATOM 4485 N N . GLU A 1 554 ? 15.295 -4.284 -27.526 1.00 96.94 554 GLU A N 1
ATOM 4486 C CA . GLU A 1 554 ? 15.882 -3.158 -28.262 1.00 96.94 554 GLU A CA 1
ATOM 4487 C C . GLU A 1 554 ? 17.417 -3.209 -28.264 1.00 96.94 554 GLU A C 1
ATOM 4489 O O . GLU A 1 554 ? 18.051 -2.996 -29.301 1.00 96.94 554 GLU A O 1
ATOM 4494 N N . LYS A 1 555 ? 18.033 -3.554 -27.127 1.00 96.38 555 LYS A N 1
ATOM 4495 C CA . LYS A 1 555 ? 19.485 -3.740 -27.034 1.00 96.38 555 LYS A CA 1
ATOM 4496 C C . LYS A 1 555 ? 19.968 -4.840 -27.981 1.00 96.38 555 LYS A C 1
ATOM 4498 O O . LYS A 1 555 ? 20.981 -4.649 -28.649 1.00 96.38 555 LYS A O 1
ATOM 4503 N N . GLU A 1 556 ? 19.264 -5.967 -28.048 1.00 97.00 556 GLU A N 1
ATOM 4504 C CA . GLU A 1 556 ? 19.585 -7.063 -28.970 1.00 97.00 556 GLU A CA 1
ATOM 4505 C C . GLU A 1 556 ? 19.490 -6.615 -30.433 1.00 97.00 556 GLU A C 1
ATOM 4507 O O . GLU A 1 556 ? 20.376 -6.925 -31.233 1.00 97.00 556 GLU A O 1
ATOM 4512 N N . LYS A 1 557 ? 18.477 -5.810 -30.776 1.00 97.44 557 LYS A N 1
ATOM 4513 C CA . LYS A 1 557 ? 18.343 -5.227 -32.116 1.00 97.44 557 LYS A CA 1
ATOM 4514 C C . LYS A 1 557 ? 19.512 -4.301 -32.465 1.00 97.44 557 LYS A C 1
ATOM 4516 O O . LYS A 1 557 ? 20.099 -4.438 -33.537 1.00 97.44 557 LYS A O 1
ATOM 4521 N N . ILE A 1 558 ? 19.887 -3.398 -31.558 1.00 97.12 558 ILE A N 1
ATOM 4522 C CA . ILE A 1 558 ? 21.030 -2.492 -31.752 1.00 97.12 558 ILE A CA 1
ATOM 4523 C C . ILE A 1 558 ? 22.334 -3.287 -31.904 1.00 97.12 558 ILE A C 1
ATOM 4525 O O . ILE A 1 558 ? 23.180 -2.937 -32.727 1.00 97.12 558 ILE A O 1
ATOM 4529 N N . GLU A 1 559 ? 22.516 -4.363 -31.138 1.00 97.12 559 GLU A N 1
ATOM 4530 C CA . GLU A 1 559 ? 23.705 -5.215 -31.237 1.00 97.12 559 GLU A CA 1
ATOM 4531 C C . GLU A 1 559 ? 23.781 -5.946 -32.590 1.00 97.12 559 GLU A C 1
ATOM 4533 O O . GLU A 1 559 ? 24.854 -6.040 -33.196 1.00 97.12 559 GLU A O 1
ATOM 4538 N N . ALA A 1 560 ? 22.639 -6.394 -33.120 1.00 96.50 560 ALA A N 1
ATOM 4539 C CA . ALA A 1 560 ? 22.555 -6.971 -34.459 1.00 96.50 560 ALA A CA 1
ATOM 4540 C C . ALA A 1 560 ? 22.896 -5.940 -35.554 1.00 96.50 560 ALA A C 1
ATOM 4542 O O . ALA A 1 560 ? 23.678 -6.235 -36.462 1.00 96.50 560 ALA A O 1
ATOM 4543 N N . GLU A 1 561 ? 22.379 -4.712 -35.445 1.00 97.00 561 GLU A N 1
ATOM 4544 C CA . GLU A 1 561 ? 22.706 -3.611 -36.363 1.00 97.00 561 GLU A CA 1
ATOM 4545 C C . GLU A 1 561 ? 24.198 -3.248 -36.309 1.00 97.00 561 GLU A C 1
ATOM 4547 O O . GLU A 1 561 ? 24.842 -3.106 -37.351 1.00 97.00 561 GLU A O 1
ATOM 4552 N N . ARG A 1 562 ? 24.787 -3.175 -35.107 1.00 95.88 562 ARG A N 1
ATOM 4553 C CA . ARG A 1 562 ? 26.233 -2.962 -34.919 1.00 95.88 562 ARG A CA 1
ATOM 4554 C C . ARG A 1 562 ? 27.066 -4.059 -35.569 1.00 95.88 562 ARG A C 1
ATOM 4556 O O . ARG A 1 562 ? 28.056 -3.752 -36.233 1.00 95.88 562 ARG A O 1
ATOM 4563 N N . SER A 1 563 ? 26.661 -5.317 -35.412 1.00 96.50 563 SER A N 1
ATOM 4564 C CA . SER A 1 563 ? 27.336 -6.459 -36.035 1.00 96.50 563 SER A CA 1
ATOM 4565 C C . SER A 1 563 ? 27.278 -6.379 -37.566 1.00 96.50 563 SER A C 1
ATOM 4567 O O . SER A 1 563 ? 28.296 -6.564 -38.234 1.00 96.50 563 SER A O 1
ATOM 4569 N N . SER A 1 564 ? 26.120 -6.013 -38.128 1.00 97.25 564 SER A N 1
ATOM 4570 C CA . SER A 1 564 ? 25.952 -5.801 -39.573 1.00 97.25 564 SER A CA 1
ATOM 4571 C C . SER A 1 564 ? 26.830 -4.661 -40.100 1.00 97.25 564 SER A C 1
ATOM 4573 O O . SER A 1 564 ? 27.538 -4.834 -41.092 1.00 97.25 564 SER A O 1
ATOM 4575 N N . LEU A 1 565 ? 26.835 -3.510 -39.419 1.00 96.75 565 LEU A N 1
ATOM 4576 C CA . LEU A 1 565 ? 27.674 -2.361 -39.781 1.00 96.75 565 LEU A CA 1
ATOM 4577 C C . LEU A 1 565 ? 29.168 -2.683 -39.681 1.00 96.75 565 LEU A C 1
ATOM 4579 O O . LEU A 1 565 ? 29.955 -2.226 -40.509 1.00 96.75 565 LEU A O 1
ATOM 4583 N N . SER A 1 566 ? 29.576 -3.479 -38.690 1.00 96.62 566 SER A N 1
ATOM 4584 C CA . SER A 1 566 ? 30.961 -3.939 -38.570 1.00 96.62 566 SER A CA 1
ATOM 4585 C C . SER A 1 566 ? 31.380 -4.768 -39.785 1.00 96.62 566 SER A C 1
ATOM 4587 O O . SER A 1 566 ? 32.463 -4.554 -40.328 1.00 96.62 566 SER A O 1
ATOM 4589 N N . LEU A 1 567 ? 30.509 -5.665 -40.248 1.00 97.00 567 LEU A N 1
ATOM 4590 C CA . LEU A 1 567 ? 30.762 -6.501 -41.421 1.00 97.00 567 LEU A CA 1
ATOM 4591 C C . LEU A 1 567 ? 30.789 -5.683 -42.722 1.00 97.00 567 LEU A C 1
ATOM 4593 O O . LEU A 1 567 ? 31.611 -5.931 -43.601 1.00 97.00 567 LEU A O 1
ATOM 4597 N N . GLU A 1 568 ? 29.928 -4.674 -42.853 1.00 97.00 568 GLU A N 1
ATOM 4598 C CA . GLU A 1 568 ? 29.978 -3.736 -43.980 1.00 97.00 568 GLU A CA 1
ATOM 4599 C C . GLU A 1 568 ? 31.272 -2.909 -43.980 1.00 97.00 568 GLU A C 1
ATOM 4601 O O . GLU A 1 568 ? 31.923 -2.762 -45.016 1.00 97.00 568 GLU A O 1
ATOM 4606 N N . LYS A 1 569 ? 31.698 -2.425 -42.809 1.00 97.31 569 LYS A N 1
ATOM 4607 C CA . LYS A 1 569 ? 32.970 -1.713 -42.650 1.00 97.31 569 LYS A CA 1
ATOM 4608 C C . LYS A 1 569 ? 34.158 -2.582 -43.064 1.00 97.31 569 LYS A C 1
ATOM 4610 O O . LYS A 1 569 ? 35.070 -2.073 -43.710 1.00 97.31 569 LYS A O 1
ATOM 4615 N N . GLU A 1 570 ? 34.155 -3.864 -42.712 1.00 97.38 570 GLU A N 1
ATOM 4616 C CA . GLU A 1 570 ? 35.205 -4.808 -43.105 1.00 97.38 570 GLU A CA 1
ATOM 4617 C C . GLU A 1 570 ? 35.265 -4.984 -44.630 1.00 97.38 570 GLU A C 1
ATOM 4619 O O . GLU A 1 570 ? 36.334 -4.814 -45.216 1.00 97.38 570 GLU A O 1
ATOM 4624 N N . LYS A 1 571 ? 34.114 -5.161 -45.293 1.00 97.25 571 LYS A N 1
ATOM 4625 C CA . LYS A 1 571 ? 34.028 -5.201 -46.767 1.00 97.25 571 LYS A CA 1
ATOM 4626 C C . LYS A 1 571 ? 34.551 -3.924 -47.428 1.00 97.25 571 LYS A C 1
ATOM 4628 O O . LYS A 1 571 ? 35.224 -3.983 -48.453 1.00 97.25 571 LYS A O 1
ATOM 4633 N N . LEU A 1 572 ? 34.255 -2.754 -46.858 1.00 96.62 572 LEU A N 1
ATOM 4634 C CA . LEU A 1 572 ? 34.767 -1.479 -47.370 1.00 96.62 572 LEU A CA 1
ATOM 4635 C C . LEU A 1 572 ? 36.283 -1.347 -47.190 1.00 96.62 572 LEU A C 1
ATOM 4637 O O . LEU A 1 572 ? 36.957 -0.792 -48.060 1.00 96.62 572 LEU A O 1
ATOM 4641 N N . ILE A 1 573 ? 36.829 -1.843 -46.075 1.00 97.00 573 ILE A N 1
ATOM 4642 C CA . ILE A 1 573 ? 38.279 -1.899 -45.857 1.00 97.00 573 ILE A CA 1
ATOM 4643 C C . ILE A 1 573 ? 38.925 -2.805 -46.908 1.00 97.00 573 ILE A C 1
ATOM 4645 O O . ILE A 1 573 ? 39.899 -2.383 -47.527 1.00 97.00 573 ILE A O 1
ATOM 4649 N N . GLU A 1 574 ? 38.353 -3.983 -47.159 1.00 96.88 574 GLU A N 1
ATOM 4650 C CA . GLU A 1 574 ? 38.833 -4.922 -48.176 1.00 96.88 574 GLU A CA 1
ATOM 4651 C C . GLU A 1 574 ? 38.812 -4.298 -49.582 1.00 96.88 574 GLU A C 1
ATOM 4653 O O . GLU A 1 574 ? 39.836 -4.255 -50.268 1.00 96.88 574 GLU A O 1
ATOM 4658 N N . ALA A 1 575 ? 37.692 -3.688 -49.979 1.00 96.38 575 ALA A N 1
ATOM 4659 C CA . ALA A 1 575 ? 37.583 -2.986 -51.257 1.00 96.38 575 ALA A CA 1
ATOM 4660 C C . ALA A 1 575 ? 38.613 -1.849 -51.383 1.00 96.38 575 ALA A C 1
ATOM 4662 O O . ALA A 1 575 ? 39.237 -1.673 -52.431 1.00 96.38 575 ALA A O 1
ATOM 4663 N N . ARG A 1 576 ? 38.842 -1.088 -50.303 1.00 97.25 576 ARG A N 1
ATOM 4664 C CA . ARG A 1 576 ? 39.871 -0.041 -50.269 1.00 97.25 576 ARG A CA 1
ATOM 4665 C C . ARG A 1 576 ? 41.274 -0.620 -50.444 1.00 97.25 576 ARG A C 1
ATOM 4667 O O . ARG A 1 576 ? 42.085 0.003 -51.128 1.00 97.25 576 ARG A O 1
ATOM 4674 N N . THR A 1 577 ? 41.579 -1.760 -49.825 1.00 97.00 577 THR A N 1
ATOM 4675 C CA . THR A 1 577 ? 42.878 -2.421 -50.001 1.00 97.00 577 THR A CA 1
ATOM 4676 C C . THR A 1 577 ? 43.072 -2.903 -51.435 1.00 97.00 577 THR A C 1
ATOM 4678 O O . THR A 1 577 ? 44.104 -2.585 -52.020 1.00 97.00 577 THR A O 1
ATOM 4681 N N . SER A 1 578 ? 42.062 -3.524 -52.056 1.00 97.31 578 SER A N 1
ATOM 4682 C CA . SER A 1 578 ? 42.135 -3.947 -53.463 1.00 97.31 578 SER A CA 1
ATOM 4683 C C . SER A 1 578 ? 42.328 -2.768 -54.422 1.00 97.31 578 SER A C 1
ATOM 4685 O O . SER A 1 578 ? 43.166 -2.830 -55.318 1.00 97.31 578 SER A O 1
ATOM 4687 N N . LEU A 1 579 ? 41.621 -1.652 -54.208 1.00 97.12 579 LEU A N 1
ATOM 4688 C CA . LEU A 1 579 ? 41.806 -0.437 -55.012 1.00 97.12 579 LEU A CA 1
ATOM 4689 C C . LEU A 1 579 ? 43.198 0.182 -54.831 1.00 97.12 579 LEU A C 1
ATOM 4691 O O . LEU A 1 579 ? 43.760 0.742 -55.772 1.00 97.12 579 LEU A O 1
ATOM 4695 N N . LEU A 1 580 ? 43.770 0.110 -53.625 1.00 97.56 580 LEU A N 1
ATOM 4696 C CA . LEU A 1 580 ? 45.134 0.575 -53.387 1.00 97.56 580 LEU A CA 1
ATOM 4697 C C . LEU A 1 580 ? 46.145 -0.289 -54.151 1.00 97.56 580 LEU A C 1
ATOM 4699 O O . LEU A 1 580 ? 47.050 0.261 -54.776 1.00 97.56 580 LEU A O 1
ATOM 4703 N N . GLU A 1 581 ? 45.976 -1.611 -54.134 1.00 96.75 581 GLU A N 1
ATOM 4704 C CA . GLU A 1 581 ? 46.802 -2.546 -54.905 1.00 96.75 581 GLU A CA 1
ATOM 4705 C C . GLU A 1 581 ? 46.707 -2.265 -56.409 1.00 96.75 581 GLU A C 1
ATOM 4707 O O . GLU A 1 581 ? 47.737 -2.106 -57.070 1.00 96.75 581 GLU A O 1
ATOM 4712 N N . GLU A 1 582 ? 45.493 -2.091 -56.939 1.00 96.25 582 GLU A N 1
ATOM 4713 C CA . GLU A 1 582 ? 45.269 -1.701 -58.335 1.00 96.25 582 GLU A CA 1
ATOM 4714 C C . GLU A 1 582 ? 45.985 -0.387 -58.668 1.00 96.25 582 GLU A C 1
ATOM 4716 O O . GLU A 1 582 ? 46.741 -0.324 -59.641 1.00 96.25 582 GLU A O 1
ATOM 4721 N N . ARG A 1 583 ? 45.840 0.644 -57.822 1.00 96.75 583 ARG A N 1
ATOM 4722 C CA . ARG A 1 583 ? 46.534 1.926 -58.007 1.00 96.75 583 ARG A CA 1
ATOM 4723 C C . ARG A 1 583 ? 48.047 1.741 -58.053 1.00 96.75 583 ARG A C 1
ATOM 4725 O O . ARG A 1 583 ? 48.694 2.277 -58.944 1.00 96.75 583 ARG A O 1
ATOM 4732 N N . THR A 1 584 ? 48.621 0.968 -57.129 1.00 95.69 584 THR A N 1
ATOM 4733 C CA . THR A 1 584 ? 50.072 0.720 -57.121 1.00 95.69 584 THR A CA 1
ATOM 4734 C C . THR A 1 584 ? 50.548 -0.037 -58.362 1.00 95.69 584 THR A C 1
ATOM 4736 O O . THR A 1 584 ? 51.648 0.221 -58.856 1.00 95.69 584 THR A O 1
ATOM 4739 N N . SER A 1 585 ? 49.721 -0.937 -58.901 1.00 96.94 585 SER A N 1
ATOM 4740 C CA . SER A 1 585 ? 49.991 -1.634 -60.161 1.00 96.94 585 SER A CA 1
ATOM 4741 C C . SER A 1 585 ? 49.978 -0.667 -61.349 1.00 96.94 585 SER A C 1
ATOM 4743 O O . SER A 1 585 ? 50.921 -0.658 -62.145 1.00 96.94 585 SER A O 1
ATOM 4745 N N . LEU A 1 586 ? 48.970 0.209 -61.429 1.00 96.38 586 LEU A N 1
ATOM 4746 C CA . LEU A 1 586 ? 48.876 1.249 -62.457 1.00 96.38 586 LEU A CA 1
ATOM 4747 C C . LEU A 1 586 ? 50.036 2.248 -62.372 1.00 96.38 586 LEU A C 1
ATOM 4749 O O . LEU A 1 586 ? 50.631 2.573 -63.398 1.00 96.38 586 LEU A O 1
ATOM 4753 N N . ASP A 1 587 ? 50.419 2.678 -61.167 1.00 96.50 587 ASP A N 1
ATOM 4754 C CA . ASP A 1 587 ? 51.578 3.551 -60.942 1.00 96.50 587 ASP A CA 1
ATOM 4755 C C . ASP A 1 587 ? 52.862 2.890 -61.480 1.00 96.50 587 ASP A C 1
ATOM 4757 O O . ASP A 1 587 ? 53.647 3.507 -62.208 1.00 96.50 587 ASP A O 1
ATOM 4761 N N . ARG A 1 588 ? 53.056 1.593 -61.196 1.00 96.00 588 ARG A N 1
ATOM 4762 C CA . ARG A 1 588 ? 54.178 0.809 -61.732 1.00 96.00 588 ARG A CA 1
ATOM 4763 C C . ARG A 1 588 ? 54.130 0.711 -63.257 1.00 96.00 588 ARG A C 1
ATOM 4765 O O . ARG A 1 588 ? 55.171 0.846 -63.900 1.00 96.00 588 ARG A O 1
ATOM 4772 N N . GLN A 1 589 ? 52.956 0.489 -63.840 1.00 97.06 589 GLN A N 1
ATOM 4773 C CA . GLN A 1 589 ? 52.785 0.441 -65.291 1.00 97.06 589 GLN A CA 1
ATOM 4774 C C . GLN A 1 589 ? 53.093 1.800 -65.940 1.00 97.06 589 GLN A C 1
ATOM 4776 O O . GLN A 1 589 ? 53.813 1.853 -66.935 1.00 97.06 589 GLN A O 1
ATOM 4781 N N . SER A 1 590 ? 52.627 2.904 -65.351 1.00 95.19 590 SER A N 1
ATOM 4782 C CA . SER A 1 590 ? 52.925 4.261 -65.818 1.00 95.19 590 SER A CA 1
ATOM 4783 C C . SER A 1 590 ? 54.427 4.554 -65.804 1.00 95.19 590 SER A C 1
ATOM 4785 O O . SER A 1 590 ? 54.943 5.156 -66.746 1.00 95.19 590 SER A O 1
ATOM 4787 N N . LEU A 1 591 ? 55.148 4.110 -64.768 1.00 96.62 591 LEU A N 1
ATOM 4788 C CA . LEU A 1 591 ? 56.607 4.245 -64.700 1.00 96.62 591 LEU A CA 1
ATOM 4789 C C . LEU A 1 591 ? 57.315 3.474 -65.823 1.00 96.62 591 LEU A C 1
ATOM 4791 O O . LEU A 1 591 ? 58.279 3.984 -66.395 1.00 96.62 591 LEU A O 1
ATOM 4795 N N . LEU A 1 592 ? 56.835 2.273 -66.162 1.00 96.12 592 LEU A N 1
ATOM 4796 C CA . LEU A 1 592 ? 57.374 1.496 -67.282 1.00 96.12 592 LEU A CA 1
ATOM 4797 C C . LEU A 1 592 ? 57.138 2.201 -68.623 1.00 96.12 592 LEU A C 1
ATOM 4799 O O . LEU A 1 592 ? 58.076 2.309 -69.411 1.00 96.12 592 LEU A O 1
ATOM 4803 N N . TYR A 1 593 ? 55.939 2.743 -68.858 1.00 95.38 593 TYR A N 1
ATOM 4804 C CA . TYR A 1 593 ? 55.647 3.495 -70.082 1.00 95.38 593 TYR A CA 1
ATOM 4805 C C . TYR A 1 593 ? 56.489 4.768 -70.216 1.00 95.38 593 TYR A C 1
ATOM 4807 O O . TYR A 1 593 ? 56.996 5.053 -71.301 1.00 95.38 593 TYR A O 1
ATOM 4815 N N . GLU A 1 594 ? 56.687 5.534 -69.140 1.00 95.44 594 GLU A N 1
ATOM 4816 C CA . GLU A 1 594 ? 57.567 6.711 -69.190 1.00 95.44 594 GLU A CA 1
ATOM 4817 C C . GLU A 1 594 ? 59.035 6.319 -69.427 1.00 95.44 594 GLU A C 1
ATOM 4819 O O . GLU A 1 594 ? 59.742 6.993 -70.184 1.00 95.44 594 GLU A O 1
ATOM 4824 N N . ALA A 1 595 ? 59.497 5.195 -68.867 1.00 94.81 595 ALA A N 1
ATOM 4825 C CA . ALA A 1 595 ? 60.824 4.661 -69.167 1.00 94.81 595 ALA A CA 1
ATOM 4826 C C . ALA A 1 595 ? 60.961 4.262 -70.649 1.00 94.81 595 ALA A C 1
ATOM 4828 O O . ALA A 1 595 ? 61.933 4.658 -71.298 1.00 94.81 595 ALA A O 1
ATOM 4829 N N . GLU A 1 596 ? 59.977 3.546 -71.202 1.00 96.06 596 GLU A N 1
ATOM 4830 C CA . GLU A 1 596 ? 59.938 3.143 -72.613 1.00 96.06 596 GLU A CA 1
ATOM 4831 C C . GLU A 1 596 ? 59.924 4.365 -73.542 1.00 96.06 596 GLU A C 1
ATOM 4833 O O . GLU A 1 596 ? 60.768 4.492 -74.431 1.00 96.06 596 GLU A O 1
ATOM 4838 N N . LYS A 1 597 ? 59.054 5.341 -73.281 1.00 94.69 597 LYS A N 1
ATOM 4839 C CA . LYS A 1 597 ? 59.025 6.625 -73.994 1.00 94.69 597 LYS A CA 1
ATOM 4840 C C . LYS A 1 597 ? 60.377 7.339 -73.942 1.00 94.69 597 LYS A C 1
ATOM 4842 O O . LYS A 1 597 ? 60.839 7.861 -74.960 1.00 94.69 597 LYS A O 1
ATOM 4847 N N . GLY A 1 598 ? 61.053 7.315 -72.793 1.00 94.12 598 GLY A N 1
ATOM 4848 C CA . GLY A 1 598 ? 62.416 7.819 -72.642 1.00 94.12 598 GLY A CA 1
ATOM 4849 C C . GLY A 1 598 ? 63.433 7.081 -73.522 1.00 94.12 598 GLY A C 1
ATOM 4850 O O . GLY A 1 598 ? 64.287 7.725 -74.139 1.00 94.12 598 GLY A O 1
ATOM 4851 N N . THR A 1 599 ? 63.347 5.749 -73.622 1.00 95.44 599 THR A N 1
ATOM 4852 C CA . THR A 1 599 ? 64.198 4.952 -74.526 1.00 95.44 599 THR A CA 1
ATOM 4853 C C . THR A 1 599 ? 63.919 5.255 -75.996 1.00 95.44 599 THR A C 1
ATOM 4855 O O . THR A 1 599 ? 64.850 5.608 -76.720 1.00 95.44 599 THR A O 1
ATOM 4858 N N . LEU A 1 600 ? 62.650 5.276 -76.412 1.00 95.12 600 LEU A N 1
ATOM 4859 C CA . LEU A 1 600 ? 62.238 5.623 -77.773 1.00 95.12 600 LEU A CA 1
ATOM 4860 C C . LEU A 1 600 ? 62.681 7.036 -78.160 1.00 95.12 600 LEU A C 1
ATOM 4862 O O . LEU A 1 600 ? 63.110 7.278 -79.285 1.00 95.12 600 LEU A O 1
ATOM 4866 N N . GLN A 1 601 ? 62.643 7.997 -77.233 1.00 95.69 601 GLN A N 1
ATOM 4867 C CA . GLN A 1 601 ? 63.131 9.346 -77.508 1.00 95.69 601 GLN A CA 1
ATOM 4868 C C . GLN A 1 601 ? 64.655 9.390 -77.700 1.00 95.69 601 GLN A C 1
ATOM 4870 O O . GLN A 1 601 ? 65.143 10.178 -78.518 1.00 95.69 601 GLN A O 1
ATOM 4875 N N . LYS A 1 602 ? 65.418 8.553 -76.985 1.00 94.62 602 LYS A N 1
ATOM 4876 C CA . LYS A 1 602 ? 66.863 8.390 -77.221 1.00 94.62 602 LYS A CA 1
ATOM 4877 C C . LYS A 1 602 ? 67.125 7.754 -78.587 1.00 94.62 602 LYS A C 1
ATOM 4879 O O . LYS A 1 602 ? 67.959 8.276 -79.325 1.00 94.62 602 LYS A O 1
ATOM 4884 N N . GLU A 1 603 ? 66.390 6.705 -78.950 1.00 94.56 603 GLU A N 1
ATOM 4885 C CA . GLU A 1 603 ? 66.481 6.070 -80.272 1.00 94.56 603 GLU A CA 1
ATOM 4886 C C . GLU A 1 603 ? 66.120 7.039 -81.397 1.00 94.56 603 GLU A C 1
ATOM 4888 O O . GLU A 1 603 ? 66.873 7.169 -82.357 1.00 94.56 603 GLU A O 1
ATOM 4893 N N . LYS A 1 604 ? 65.036 7.812 -81.247 1.00 94.94 604 LYS A N 1
ATOM 4894 C CA . LYS A 1 604 ? 64.656 8.869 -82.193 1.00 94.94 604 LYS A CA 1
ATOM 4895 C C . LYS A 1 604 ? 65.782 9.886 -82.378 1.00 94.94 604 LYS A C 1
ATOM 4897 O O . LYS A 1 604 ? 66.091 10.246 -83.510 1.00 94.94 604 LYS A O 1
ATOM 4902 N N . LYS A 1 605 ? 66.411 10.349 -81.290 1.00 95.50 605 LYS A N 1
ATOM 4903 C CA . LYS A 1 605 ? 67.565 11.265 -81.364 1.00 95.50 605 LYS A CA 1
ATOM 4904 C C . LYS A 1 605 ? 68.763 10.619 -82.067 1.00 95.50 605 LYS A C 1
ATOM 4906 O O . LYS A 1 605 ? 69.440 11.298 -82.832 1.00 95.50 605 LYS A O 1
ATOM 4911 N N . LEU A 1 606 ? 69.031 9.337 -81.820 1.00 95.94 606 LEU A N 1
ATOM 4912 C CA . LEU A 1 606 ? 70.110 8.594 -82.477 1.00 95.94 606 LEU A CA 1
ATOM 4913 C C . LEU A 1 606 ? 69.852 8.431 -83.982 1.00 95.94 606 LEU A C 1
ATOM 4915 O O . LEU A 1 606 ? 70.740 8.700 -84.786 1.00 95.94 606 LEU A O 1
ATOM 4919 N N . LEU A 1 607 ? 68.635 8.035 -84.359 1.00 94.19 607 LEU A N 1
ATOM 4920 C CA . LEU A 1 607 ? 68.208 7.929 -85.753 1.00 94.19 607 LEU A CA 1
ATOM 4921 C C . LEU A 1 607 ? 68.285 9.279 -86.461 1.00 94.19 607 LEU A C 1
ATOM 4923 O O . LEU A 1 607 ? 68.810 9.337 -87.564 1.00 94.19 607 LEU A O 1
ATOM 4927 N N . HIS A 1 608 ? 67.837 10.362 -85.820 1.00 95.06 608 HIS A N 1
ATOM 4928 C CA . HIS A 1 608 ? 67.946 11.708 -86.380 1.00 95.06 608 HIS A CA 1
ATOM 4929 C C . HIS A 1 608 ? 69.403 12.081 -86.675 1.00 95.06 608 HIS A C 1
ATOM 4931 O O . HIS A 1 608 ? 69.708 12.419 -87.811 1.00 95.06 608 HIS A O 1
ATOM 4937 N N . LYS A 1 609 ? 70.320 11.871 -85.715 1.00 95.00 609 LYS A N 1
ATOM 4938 C CA . LYS A 1 609 ? 71.764 12.062 -85.941 1.00 95.00 609 LYS A CA 1
ATOM 4939 C C . LYS A 1 609 ? 72.291 11.231 -87.113 1.00 95.00 609 LYS A C 1
ATOM 4941 O O . LYS A 1 609 ? 73.119 11.710 -87.876 1.00 95.00 609 LYS A O 1
ATOM 4946 N N . LYS A 1 610 ? 71.832 9.983 -87.260 1.00 95.12 610 LYS A N 1
ATOM 4947 C CA . LYS A 1 610 ? 72.227 9.117 -88.380 1.00 95.12 610 LYS A CA 1
ATOM 4948 C C . LYS A 1 610 ? 71.677 9.623 -89.718 1.00 95.12 610 LYS A C 1
ATOM 4950 O O . LYS A 1 610 ? 72.377 9.537 -90.720 1.00 95.12 610 LYS A O 1
ATOM 4955 N N . CYS A 1 611 ? 70.453 10.149 -89.742 1.00 93.94 611 CYS A N 1
ATOM 4956 C CA . CYS A 1 611 ? 69.890 10.801 -90.922 1.00 93.94 611 CYS A CA 1
ATOM 4957 C C . CYS A 1 611 ? 70.674 12.063 -91.293 1.00 93.94 611 CYS A C 1
ATOM 4959 O O . CYS A 1 611 ? 70.967 12.238 -92.469 1.00 93.94 611 CYS A O 1
ATOM 4961 N N . ASP A 1 612 ? 71.048 12.896 -90.319 1.00 94.94 612 ASP A N 1
ATOM 4962 C CA . ASP A 1 612 ? 71.862 14.096 -90.552 1.00 94.94 612 ASP A CA 1
ATOM 4963 C C . ASP A 1 612 ? 73.240 13.727 -91.120 1.00 94.94 612 ASP A C 1
ATOM 4965 O O . ASP A 1 612 ? 73.694 14.317 -92.096 1.00 94.94 612 ASP A O 1
ATOM 4969 N N . GLU A 1 613 ? 73.879 12.693 -90.565 1.00 95.06 613 GLU A N 1
ATOM 4970 C CA . GLU A 1 613 ? 75.147 12.158 -91.071 1.00 95.06 613 GLU A CA 1
ATOM 4971 C C . GLU A 1 613 ? 75.022 11.666 -92.522 1.00 95.06 613 GLU A C 1
ATOM 4973 O O . GLU A 1 613 ? 75.825 12.027 -93.380 1.00 95.06 613 GLU A O 1
ATOM 4978 N N . LEU A 1 614 ? 73.981 10.886 -92.832 1.00 93.94 614 LEU A N 1
ATOM 4979 C CA . LEU A 1 614 ? 73.719 10.434 -94.201 1.00 93.94 614 LEU A CA 1
ATOM 4980 C C . LEU A 1 614 ? 73.402 11.600 -95.146 1.00 93.94 614 LEU A C 1
ATOM 4982 O O . LEU A 1 614 ? 73.840 11.583 -96.293 1.00 93.94 614 LEU A O 1
ATOM 4986 N N . MET A 1 615 ? 72.668 12.614 -94.687 1.00 95.00 615 MET A N 1
ATOM 4987 C CA . MET A 1 615 ? 72.392 13.826 -95.462 1.00 95.00 615 MET A CA 1
ATOM 4988 C C . MET A 1 615 ? 73.679 14.583 -95.786 1.00 95.00 615 MET A C 1
ATOM 4990 O O . MET A 1 615 ? 73.881 14.936 -96.946 1.00 95.00 615 MET A O 1
ATOM 4994 N N . ASN A 1 616 ? 74.576 14.749 -94.810 1.00 94.00 616 ASN A N 1
ATOM 4995 C CA . ASN A 1 616 ? 75.896 15.341 -95.031 1.00 94.00 616 ASN A CA 1
ATOM 4996 C C . ASN A 1 616 ? 76.702 14.533 -96.056 1.00 94.00 616 ASN A C 1
ATOM 4998 O O . ASN A 1 616 ? 77.290 15.109 -96.968 1.00 94.00 616 ASN A O 1
ATOM 5002 N N . GLN A 1 617 ? 76.695 13.199 -95.967 1.00 94.94 617 GLN A N 1
ATOM 5003 C CA . GLN A 1 617 ? 77.359 12.341 -96.957 1.00 94.94 617 GLN A CA 1
ATOM 5004 C C . GLN A 1 617 ? 76.754 12.500 -98.358 1.00 94.94 617 GLN A C 1
ATOM 5006 O O . GLN A 1 617 ? 77.491 12.617 -99.335 1.00 94.94 617 GLN A O 1
ATOM 5011 N N . ILE A 1 618 ? 75.423 12.556 -98.475 1.00 93.75 618 ILE A N 1
ATOM 5012 C CA . ILE A 1 618 ? 74.739 12.829 -99.747 1.00 93.75 618 ILE A CA 1
ATOM 5013 C C . ILE A 1 618 ? 75.129 14.210 -100.284 1.00 93.75 618 ILE A C 1
ATOM 5015 O O . ILE A 1 618 ? 75.324 14.357 -101.489 1.00 93.75 618 ILE A O 1
ATOM 5019 N N . GLU A 1 619 ? 75.244 15.222 -99.428 1.00 94.56 619 GLU A N 1
ATOM 5020 C CA . GLU A 1 619 ? 75.626 16.577 -99.823 1.00 94.56 619 GLU A CA 1
ATOM 5021 C C . GLU A 1 619 ? 77.079 16.645 -100.311 1.00 94.56 619 GLU A C 1
ATOM 5023 O O . GLU A 1 619 ? 77.334 17.227 -101.369 1.00 94.56 619 GLU A O 1
ATOM 5028 N N . ILE A 1 620 ? 78.006 15.958 -99.633 1.00 94.50 620 ILE A N 1
ATOM 5029 C CA . ILE A 1 620 ? 79.393 15.776 -100.091 1.00 94.50 620 ILE A CA 1
ATOM 5030 C C . ILE A 1 620 ? 79.410 15.106 -101.470 1.00 94.50 620 ILE A C 1
ATOM 5032 O O . ILE A 1 620 ? 79.983 15.655 -102.411 1.00 94.50 620 ILE A O 1
ATOM 5036 N N . LEU A 1 621 ? 78.719 13.973 -101.631 1.00 93.31 621 LEU A N 1
ATOM 5037 C CA . LEU A 1 621 ? 78.650 13.253 -102.909 1.00 93.31 621 LEU A CA 1
ATOM 5038 C C . LEU A 1 621 ? 78.014 14.102 -104.022 1.00 93.31 621 LEU A C 1
ATOM 5040 O O . LEU A 1 621 ? 78.461 14.068 -105.169 1.00 93.31 621 LEU A O 1
ATOM 5044 N N . ARG A 1 622 ? 76.987 14.903 -103.710 1.00 94.50 622 ARG A N 1
ATOM 5045 C CA . ARG A 1 622 ? 76.397 15.863 -104.659 1.00 94.50 622 ARG A CA 1
ATOM 5046 C C . ARG A 1 622 ? 77.398 16.939 -105.065 1.00 94.50 622 ARG A C 1
ATOM 5048 O O . ARG A 1 622 ? 77.451 17.286 -106.245 1.00 94.50 622 ARG A O 1
ATOM 5055 N N . HIS A 1 623 ? 78.182 17.465 -104.126 1.00 93.06 623 HIS A N 1
ATOM 5056 C CA . HIS A 1 623 ? 79.220 18.449 -104.420 1.00 93.06 623 HIS A CA 1
ATOM 5057 C C . HIS A 1 623 ? 80.315 17.859 -105.320 1.00 93.06 623 HIS A C 1
ATOM 5059 O O . HIS A 1 623 ? 80.678 18.469 -106.328 1.00 93.06 623 HIS A O 1
ATOM 5065 N N . GLU A 1 624 ? 80.779 16.645 -105.021 1.00 93.75 624 GLU A N 1
ATOM 5066 C CA . GLU A 1 624 ? 81.733 15.907 -105.856 1.00 93.75 624 GLU A CA 1
ATOM 5067 C C . GLU A 1 624 ? 81.180 15.648 -107.263 1.00 93.75 624 GLU A C 1
ATOM 5069 O O . GLU A 1 624 ? 81.859 15.919 -108.255 1.00 93.75 624 GLU A O 1
ATOM 5074 N N . SER A 1 625 ? 79.924 15.204 -107.369 1.00 90.19 625 SER A N 1
ATOM 5075 C CA . SER A 1 625 ? 79.242 14.999 -108.651 1.00 90.19 625 SER A CA 1
ATOM 5076 C C . SER A 1 625 ? 79.095 16.304 -109.446 1.00 90.19 625 SER A C 1
ATOM 5078 O O . SER A 1 625 ? 79.348 16.326 -110.650 1.00 90.19 625 SER A O 1
ATOM 5080 N N . SER A 1 626 ? 78.764 17.418 -108.785 1.00 93.56 626 SER A N 1
ATOM 5081 C CA . SER A 1 626 ? 78.708 18.749 -109.407 1.00 93.56 626 SER A CA 1
ATOM 5082 C C . SER A 1 626 ? 80.075 19.182 -109.945 1.00 93.56 626 SER A C 1
ATOM 5084 O O . SER A 1 626 ? 80.183 19.624 -111.089 1.00 93.56 626 SER A O 1
ATOM 5086 N N . LYS A 1 627 ? 81.145 18.976 -109.167 1.00 92.81 627 LYS A N 1
ATOM 5087 C CA . LYS A 1 627 ? 82.524 19.248 -109.595 1.00 92.81 627 LYS A CA 1
ATOM 5088 C C . LYS A 1 627 ? 82.950 18.368 -110.778 1.00 92.81 627 LYS A C 1
ATOM 5090 O O . LYS A 1 627 ? 83.614 18.843 -111.700 1.00 92.81 627 LYS A O 1
ATOM 5095 N N . ALA A 1 628 ? 82.560 17.095 -110.786 1.00 91.69 628 ALA A N 1
ATOM 5096 C CA . ALA A 1 628 ? 82.779 16.219 -111.934 1.00 91.69 628 ALA A CA 1
ATOM 5097 C C . ALA A 1 628 ? 82.017 16.728 -113.172 1.00 91.69 628 ALA A C 1
ATOM 5099 O O . ALA A 1 628 ? 82.601 16.819 -114.250 1.00 91.69 628 ALA A O 1
ATOM 5100 N N . ASN A 1 629 ? 80.759 17.154 -113.017 1.00 92.94 629 ASN A N 1
ATOM 5101 C CA . ASN A 1 629 ? 79.959 17.727 -114.102 1.00 92.94 629 ASN A CA 1
ATOM 5102 C C . ASN A 1 629 ? 80.562 19.016 -114.677 1.00 92.94 629 ASN A C 1
ATOM 5104 O O . ASN A 1 629 ? 80.608 19.160 -115.897 1.00 92.94 629 ASN A O 1
ATOM 5108 N N . THR A 1 630 ? 81.061 19.939 -113.848 1.00 91.50 630 THR A N 1
ATOM 5109 C CA . THR A 1 630 ? 81.736 21.151 -114.351 1.00 91.50 630 THR A CA 1
ATOM 5110 C C . THR A 1 630 ? 83.024 20.811 -115.095 1.00 91.50 630 THR A C 1
ATOM 5112 O O . THR A 1 630 ? 83.303 21.400 -116.139 1.00 91.50 630 THR A O 1
ATOM 5115 N N . THR A 1 631 ? 83.772 19.810 -114.624 1.00 91.50 631 THR A N 1
ATOM 5116 C CA . THR A 1 631 ? 84.958 19.293 -115.324 1.00 91.50 631 THR A CA 1
ATOM 5117 C C . THR A 1 631 ? 84.579 18.699 -116.685 1.00 91.50 631 THR A C 1
ATOM 5119 O O . THR A 1 631 ? 85.204 19.020 -117.694 1.00 91.50 631 THR A O 1
ATOM 5122 N N . ILE A 1 632 ? 83.514 17.892 -116.748 1.00 91.00 632 ILE A N 1
ATOM 5123 C CA . ILE A 1 632 ? 82.977 17.349 -118.007 1.00 91.00 632 ILE A CA 1
ATOM 5124 C C . ILE A 1 632 ? 82.550 18.484 -118.950 1.00 91.00 632 ILE A C 1
ATOM 5126 O O . ILE A 1 632 ? 82.885 18.454 -120.131 1.00 91.00 632 ILE A O 1
ATOM 5130 N N . GLN A 1 633 ? 81.857 19.514 -118.451 1.00 90.38 633 GLN A N 1
ATOM 5131 C CA . GLN A 1 633 ? 81.474 20.682 -119.254 1.00 90.38 633 GLN A CA 1
ATOM 5132 C C . GLN A 1 633 ? 82.694 21.426 -119.817 1.00 90.38 633 GLN A C 1
ATOM 5134 O O . GLN A 1 633 ? 82.693 21.786 -120.994 1.00 90.38 633 GLN A O 1
ATOM 5139 N N . GLN A 1 634 ? 83.747 21.621 -119.017 1.00 91.00 634 GLN A N 1
ATOM 5140 C CA . GLN A 1 634 ? 85.001 22.225 -119.479 1.00 91.00 634 GLN A CA 1
ATOM 5141 C C . GLN A 1 634 ? 85.677 21.382 -120.567 1.00 91.00 634 GLN A C 1
ATOM 5143 O O . GLN A 1 634 ? 86.099 21.923 -121.589 1.00 91.00 634 GLN A O 1
ATOM 5148 N N . LEU A 1 635 ? 85.746 20.060 -120.382 1.00 89.81 635 LEU A N 1
ATOM 5149 C CA . LEU A 1 635 ? 86.281 19.142 -121.390 1.00 89.81 635 LEU A CA 1
ATOM 5150 C C . LEU A 1 635 ? 85.464 19.188 -122.687 1.00 89.81 635 LEU A C 1
ATOM 5152 O O . LEU A 1 635 ? 86.049 19.241 -123.766 1.00 89.81 635 LEU A O 1
ATOM 5156 N N . ASN A 1 636 ? 84.133 19.248 -122.599 1.00 91.12 636 ASN A N 1
ATOM 5157 C CA . ASN A 1 636 ? 83.262 19.396 -123.766 1.00 91.12 636 ASN A CA 1
ATOM 5158 C C . ASN A 1 636 ? 83.499 20.721 -124.505 1.00 91.12 636 ASN A C 1
ATOM 5160 O O . ASN A 1 636 ? 83.588 20.718 -125.729 1.00 91.12 636 ASN A O 1
ATOM 5164 N N . LEU A 1 637 ? 83.660 21.840 -123.789 1.00 90.62 637 LEU A N 1
ATOM 5165 C CA . LEU A 1 637 ? 83.991 23.131 -124.402 1.00 90.62 637 LEU A CA 1
ATOM 5166 C C . LEU A 1 637 ? 85.341 23.077 -125.132 1.00 90.62 637 LEU A C 1
ATOM 5168 O O . LEU A 1 637 ? 85.466 23.581 -126.248 1.00 90.62 637 LEU A O 1
ATOM 5172 N N . ASN A 1 638 ? 86.344 22.451 -124.515 1.00 90.06 638 ASN A N 1
ATOM 5173 C CA . ASN A 1 638 ? 87.649 22.251 -125.138 1.00 90.06 638 ASN A CA 1
ATOM 5174 C C . ASN A 1 638 ? 87.548 21.360 -126.382 1.00 90.06 638 ASN A C 1
ATOM 5176 O O . ASN A 1 638 ? 88.151 21.689 -127.399 1.00 90.06 638 ASN A O 1
ATOM 5180 N N . ASN A 1 639 ? 86.745 20.292 -126.344 1.00 89.50 639 ASN A N 1
ATOM 5181 C CA . ASN A 1 639 ? 86.465 19.463 -127.518 1.00 89.50 639 ASN A CA 1
ATOM 5182 C C . ASN A 1 639 ? 85.795 20.258 -128.647 1.00 89.50 639 ASN A C 1
ATOM 5184 O O . ASN A 1 639 ? 86.192 20.105 -129.796 1.00 89.50 639 ASN A O 1
ATOM 5188 N N . SER A 1 640 ? 84.838 21.145 -128.351 1.00 88.81 640 SER A N 1
ATOM 5189 C CA . SER A 1 640 ? 84.240 22.019 -129.374 1.00 88.81 640 SER A CA 1
ATOM 5190 C C . SER A 1 640 ? 85.268 22.956 -130.012 1.00 88.81 640 SER A C 1
ATOM 5192 O O . SER A 1 640 ? 85.284 23.088 -131.231 1.00 88.81 640 SER A O 1
ATOM 5194 N N . LYS A 1 641 ? 86.169 23.552 -129.216 1.00 89.62 641 LYS A N 1
ATOM 5195 C CA . LYS A 1 641 ? 87.277 24.372 -129.743 1.00 89.62 641 LYS A CA 1
ATOM 5196 C C . LYS A 1 641 ? 88.237 23.557 -130.609 1.00 89.62 641 LYS A C 1
ATOM 5198 O O . LYS A 1 641 ? 88.701 24.030 -131.639 1.00 89.62 641 LYS A O 1
ATOM 5203 N N . LEU A 1 642 ? 88.552 22.329 -130.196 1.00 87.44 642 LEU A N 1
ATOM 5204 C CA . LEU A 1 642 ? 89.381 21.425 -130.993 1.00 87.44 642 LEU A CA 1
ATOM 5205 C C . LEU A 1 642 ? 88.697 21.058 -132.313 1.00 87.44 642 LEU A C 1
ATOM 5207 O O . LEU A 1 642 ? 89.369 21.028 -133.337 1.00 87.44 642 LEU A O 1
ATOM 5211 N N . LYS A 1 643 ? 87.377 20.851 -132.306 1.00 88.69 643 LYS A N 1
ATOM 5212 C CA . LYS A 1 643 ? 86.592 20.602 -133.518 1.00 88.69 643 LYS A CA 1
ATOM 5213 C C . LYS A 1 643 ? 86.587 21.808 -134.465 1.00 88.69 643 LYS A C 1
ATOM 5215 O O . LYS A 1 643 ? 86.767 21.634 -135.662 1.00 88.69 643 LYS A O 1
ATOM 5220 N N . GLU A 1 644 ? 86.454 23.027 -133.944 1.00 86.44 644 GLU A N 1
ATOM 5221 C CA . GLU A 1 644 ? 86.587 24.258 -134.739 1.00 86.44 644 GLU A CA 1
ATOM 5222 C C . GLU A 1 644 ? 87.985 24.366 -135.373 1.00 86.44 644 GLU A C 1
ATOM 5224 O O . GLU A 1 644 ? 88.119 24.639 -136.564 1.00 86.44 644 GLU A O 1
ATOM 5229 N N . ASN A 1 645 ? 89.039 24.055 -134.613 1.00 86.56 645 ASN A N 1
ATOM 5230 C CA . ASN A 1 645 ? 90.396 23.984 -135.156 1.00 86.56 645 ASN A CA 1
ATOM 5231 C C . ASN A 1 645 ? 90.540 22.896 -136.238 1.00 86.56 645 ASN A C 1
ATOM 5233 O O . ASN A 1 645 ? 91.250 23.111 -137.217 1.00 86.56 645 ASN A O 1
ATOM 5237 N N . GLU A 1 646 ? 89.883 21.743 -136.088 1.00 87.69 646 GLU A N 1
ATOM 5238 C CA . GLU A 1 646 ? 89.858 20.679 -137.101 1.00 87.69 646 GLU A CA 1
ATOM 5239 C C . GLU A 1 646 ? 89.180 21.149 -138.402 1.00 87.69 646 GLU A C 1
ATOM 5241 O O . GLU A 1 646 ? 89.701 20.909 -139.494 1.00 87.69 646 GLU A O 1
ATOM 5246 N N . GLU A 1 647 ? 88.075 21.894 -138.301 1.00 85.56 647 GLU A N 1
ATOM 5247 C CA . GLU A 1 647 ? 87.407 22.528 -139.445 1.00 85.56 647 GLU A CA 1
ATOM 5248 C C . GLU A 1 647 ? 88.313 23.574 -140.123 1.00 85.56 647 GLU A C 1
ATOM 5250 O O . GLU A 1 647 ? 88.446 23.571 -141.349 1.00 85.56 647 GLU A O 1
ATOM 5255 N N . ILE A 1 648 ? 89.024 24.402 -139.348 1.00 87.75 648 ILE A N 1
ATOM 5256 C CA . ILE A 1 648 ? 90.025 25.353 -139.868 1.00 87.75 648 ILE A CA 1
ATOM 5257 C C . ILE A 1 648 ? 91.151 24.619 -140.615 1.00 87.75 648 ILE A C 1
ATOM 5259 O O . ILE A 1 648 ? 91.539 25.027 -141.712 1.00 87.75 648 ILE A O 1
ATOM 5263 N N . ILE A 1 649 ? 91.665 23.517 -140.062 1.00 85.75 649 ILE A N 1
ATOM 5264 C CA . ILE A 1 649 ? 92.677 22.681 -140.728 1.00 85.75 649 ILE A CA 1
ATOM 5265 C C . ILE A 1 649 ? 92.132 22.126 -142.053 1.00 85.75 649 ILE A C 1
ATOM 5267 O O . ILE A 1 649 ? 92.862 22.104 -143.046 1.00 85.75 649 ILE A O 1
ATOM 5271 N N . SER A 1 650 ? 90.858 21.721 -142.104 1.00 87.62 650 SER A N 1
ATOM 5272 C CA . SER A 1 650 ? 90.204 21.270 -143.340 1.00 87.62 650 SER A CA 1
ATOM 5273 C C . SER A 1 650 ? 90.174 22.366 -144.413 1.00 87.62 650 SER A C 1
ATOM 5275 O O . SER A 1 650 ? 90.548 22.111 -145.559 1.00 87.62 650 SER A O 1
ATOM 5277 N N . VAL A 1 651 ? 89.833 23.607 -144.041 1.00 85.94 651 VAL A N 1
ATOM 5278 C CA . VAL A 1 651 ? 89.855 24.766 -144.955 1.00 85.94 651 VAL A CA 1
ATOM 5279 C C . VAL A 1 651 ? 91.264 25.026 -145.488 1.00 85.94 651 VAL A C 1
ATOM 5281 O O . VAL A 1 651 ? 91.442 25.152 -146.700 1.00 85.94 651 VAL A O 1
ATOM 5284 N N . TYR A 1 652 ? 92.280 25.046 -144.619 1.00 87.06 652 TYR A N 1
ATOM 5285 C CA . TYR A 1 652 ? 93.670 25.217 -145.055 1.00 87.06 652 TYR A CA 1
ATOM 5286 C C . TYR A 1 652 ? 94.133 24.093 -145.987 1.00 87.06 652 TYR A C 1
ATOM 5288 O O . TYR A 1 652 ? 94.866 24.341 -146.949 1.00 87.06 652 TYR A O 1
ATOM 5296 N N . LYS A 1 653 ? 93.682 22.857 -145.750 1.00 87.38 653 LYS A N 1
ATOM 5297 C CA . LYS A 1 653 ? 93.970 21.724 -146.632 1.00 87.38 653 LYS A CA 1
ATOM 5298 C C . LYS A 1 653 ? 93.361 21.926 -148.027 1.00 87.38 653 LYS A C 1
ATOM 5300 O O . LYS A 1 653 ? 94.090 21.808 -149.009 1.00 87.38 653 LYS A O 1
ATOM 5305 N N . ILE A 1 654 ? 92.086 22.322 -148.115 1.00 86.44 654 ILE A N 1
ATOM 5306 C CA . ILE A 1 654 ? 91.408 22.648 -149.388 1.00 86.44 654 ILE A CA 1
ATOM 5307 C C . ILE A 1 654 ? 92.109 23.807 -150.109 1.00 86.44 654 ILE A C 1
ATOM 5309 O O . ILE A 1 654 ? 92.332 23.743 -151.316 1.00 86.44 654 ILE A O 1
ATOM 5313 N N . GLN A 1 655 ? 92.493 24.859 -149.382 1.00 86.00 655 GLN A N 1
ATOM 5314 C CA . GLN A 1 655 ? 93.207 26.000 -149.957 1.00 86.00 655 GLN A CA 1
ATOM 5315 C C . GLN A 1 655 ? 94.546 25.580 -150.579 1.00 86.00 655 GLN A C 1
ATOM 5317 O O . GLN A 1 655 ? 94.890 26.016 -151.677 1.00 86.00 655 GLN A O 1
ATOM 5322 N N . THR A 1 656 ? 95.283 24.696 -149.905 1.00 83.38 656 THR A N 1
ATOM 5323 C CA . THR A 1 656 ? 96.549 24.159 -150.420 1.00 83.38 656 THR A CA 1
ATOM 5324 C C . THR A 1 656 ? 96.324 23.322 -151.685 1.00 83.38 656 THR A C 1
ATOM 5326 O O . THR A 1 656 ? 97.073 23.457 -152.651 1.00 83.38 656 THR A O 1
ATOM 5329 N N . GLU A 1 657 ? 95.264 22.507 -151.726 1.00 87.50 657 GLU A N 1
ATOM 5330 C CA . GLU A 1 657 ? 94.877 21.733 -152.915 1.00 87.50 657 GLU A CA 1
ATOM 5331 C C . GLU A 1 657 ? 94.474 22.630 -154.101 1.00 87.50 657 GLU A C 1
ATOM 5333 O O . GLU A 1 657 ? 94.850 22.340 -155.239 1.00 87.50 657 GLU A O 1
ATOM 5338 N N . MET A 1 658 ? 93.767 23.743 -153.861 1.00 85.69 658 MET A N 1
ATOM 5339 C CA . MET A 1 658 ? 93.447 24.711 -154.920 1.00 85.69 658 MET A CA 1
ATOM 5340 C C . MET A 1 658 ? 94.701 25.365 -155.501 1.00 85.69 658 MET A C 1
ATOM 5342 O O . MET A 1 658 ? 94.867 25.358 -156.719 1.00 85.69 658 MET A O 1
ATOM 5346 N N . HIS A 1 659 ? 95.606 25.867 -154.655 1.00 86.75 659 HIS A N 1
ATOM 5347 C CA . HIS A 1 659 ? 96.864 26.460 -155.123 1.00 86.75 659 HIS A CA 1
ATOM 5348 C C . HIS A 1 659 ? 97.720 25.456 -155.904 1.00 86.75 659 HIS A C 1
ATOM 5350 O O . HIS A 1 659 ? 98.325 25.810 -156.916 1.00 86.75 659 HIS A O 1
ATOM 5356 N N . GLN A 1 660 ? 97.727 24.184 -155.493 1.00 87.75 660 GLN A N 1
ATOM 5357 C CA . GLN A 1 660 ? 98.384 23.111 -156.239 1.00 87.75 660 GLN A CA 1
ATOM 5358 C C . GLN A 1 660 ? 97.778 22.943 -157.646 1.00 87.75 660 GLN A C 1
ATOM 5360 O O . GLN A 1 660 ? 98.510 22.754 -158.618 1.00 87.75 660 GLN A O 1
ATOM 5365 N N . LYS A 1 661 ? 96.446 23.018 -157.770 1.00 86.38 661 LYS A N 1
ATOM 5366 C CA . LYS A 1 661 ? 95.738 22.875 -159.049 1.00 86.38 661 LYS A CA 1
ATOM 5367 C C . LYS A 1 661 ? 95.952 24.075 -159.976 1.00 86.38 661 LYS A C 1
ATOM 5369 O O . LYS A 1 661 ? 96.213 23.871 -161.157 1.00 86.38 661 LYS A O 1
ATOM 5374 N N . GLU A 1 662 ? 95.901 25.298 -159.448 1.00 85.81 662 GLU A N 1
ATOM 5375 C CA . GLU A 1 662 ? 96.226 26.526 -160.195 1.00 85.81 662 GLU A CA 1
ATOM 5376 C C . GLU A 1 662 ? 97.655 26.478 -160.746 1.00 85.81 662 GLU A C 1
ATOM 5378 O O . GLU A 1 662 ? 97.903 26.818 -161.904 1.00 85.81 662 GLU A O 1
ATOM 5383 N N . PHE A 1 663 ? 98.600 25.998 -159.933 1.00 85.12 663 PHE A N 1
ATOM 5384 C CA . PHE A 1 663 ? 99.985 25.820 -160.351 1.00 85.12 663 PHE A CA 1
ATOM 5385 C C . PHE A 1 663 ? 100.116 24.798 -161.494 1.00 85.12 663 PHE A C 1
ATOM 5387 O O . PHE A 1 663 ? 100.874 25.012 -162.442 1.00 85.12 663 PHE A O 1
ATOM 5394 N N . GLU A 1 664 ? 99.350 23.706 -161.452 1.00 85.12 664 GLU A N 1
ATOM 5395 C CA . GLU A 1 664 ? 99.344 22.692 -162.510 1.00 85.12 664 GLU A CA 1
ATOM 5396 C C . GLU A 1 664 ? 98.694 23.203 -163.811 1.00 85.12 664 GLU A C 1
ATOM 5398 O O . GLU A 1 664 ? 99.242 22.989 -164.894 1.00 85.12 664 GLU A O 1
ATOM 5403 N N . GLU A 1 665 ? 97.583 23.944 -163.735 1.00 83.81 665 GLU A N 1
ATOM 5404 C CA . GLU A 1 665 ? 96.968 24.602 -164.901 1.00 83.81 665 GLU A CA 1
ATOM 5405 C C . GLU A 1 665 ? 97.908 25.640 -165.539 1.00 83.81 665 GLU A C 1
ATOM 5407 O O . GLU A 1 665 ? 98.041 25.695 -166.769 1.00 83.81 665 GLU A O 1
ATOM 5412 N N . MET A 1 666 ? 98.634 26.416 -164.726 1.00 80.19 666 MET A N 1
ATOM 5413 C CA . MET A 1 666 ? 99.673 27.336 -165.203 1.00 80.19 666 MET A CA 1
ATOM 5414 C C . MET A 1 666 ? 100.797 26.587 -165.934 1.00 80.19 666 MET A C 1
ATOM 5416 O O . MET A 1 666 ? 101.248 27.006 -167.001 1.00 80.19 666 MET A O 1
ATOM 5420 N N . ARG A 1 667 ? 101.212 25.428 -165.416 1.00 83.06 667 ARG A N 1
ATOM 5421 C CA . ARG A 1 667 ? 102.231 24.584 -166.052 1.00 83.06 667 ARG A CA 1
ATOM 5422 C C . ARG A 1 667 ? 101.768 24.034 -167.406 1.00 83.06 667 ARG A C 1
ATOM 5424 O O . ARG A 1 667 ? 102.542 24.018 -168.365 1.00 83.06 667 ARG A O 1
ATOM 5431 N N . VAL A 1 668 ? 100.510 23.599 -167.507 1.00 84.94 668 VAL A N 1
ATOM 5432 C CA . VAL A 1 668 ? 99.921 23.084 -168.757 1.00 84.94 668 VAL A CA 1
ATOM 5433 C C . VAL A 1 668 ? 99.774 24.190 -169.803 1.00 84.94 668 VAL A C 1
ATOM 5435 O O . VAL A 1 668 ? 100.151 23.989 -170.958 1.00 84.94 668 VAL A O 1
ATOM 5438 N N . THR A 1 669 ? 99.275 25.366 -169.418 1.00 79.75 669 THR A N 1
ATOM 5439 C CA . THR A 1 669 ? 99.139 26.518 -170.330 1.00 79.75 669 THR A CA 1
ATOM 5440 C C . THR A 1 669 ? 100.495 27.011 -170.833 1.00 79.75 669 THR A C 1
ATOM 5442 O O . THR A 1 669 ? 100.643 27.256 -172.032 1.00 79.75 669 THR A O 1
ATOM 5445 N N . GLN A 1 670 ? 101.510 27.061 -169.965 1.00 81.38 670 GLN A N 1
ATOM 5446 C CA . GLN A 1 670 ? 102.881 27.389 -170.356 1.00 81.38 670 GLN A CA 1
ATOM 5447 C C . GLN A 1 670 ? 103.447 26.390 -171.377 1.00 81.38 670 GLN A C 1
ATOM 5449 O O . GLN A 1 670 ? 104.050 26.802 -172.368 1.00 81.38 670 GLN A O 1
ATOM 5454 N N . LYS A 1 671 ? 103.209 25.086 -171.184 1.00 83.25 671 LYS A N 1
ATOM 5455 C CA . LYS A 1 671 ? 103.627 24.049 -172.138 1.00 83.25 671 LYS A CA 1
ATOM 5456 C C . LYS A 1 671 ? 102.936 24.199 -173.498 1.00 83.25 671 LYS A C 1
ATOM 5458 O O . LYS A 1 671 ? 103.591 24.122 -174.529 1.00 83.25 671 LYS A O 1
ATOM 5463 N N . ASN A 1 672 ? 101.637 24.492 -173.502 1.00 82.25 672 ASN A N 1
ATOM 5464 C CA . ASN A 1 672 ? 100.858 24.661 -174.731 1.00 82.25 672 ASN A CA 1
ATOM 5465 C C . ASN A 1 672 ? 101.321 25.888 -175.548 1.00 82.25 672 ASN A C 1
ATOM 5467 O O . ASN A 1 672 ? 101.431 25.828 -176.772 1.00 82.25 672 ASN A O 1
ATOM 5471 N N . LEU A 1 673 ? 101.653 26.991 -174.867 1.00 80.44 673 LEU A N 1
ATOM 5472 C CA . LEU A 1 673 ? 102.281 28.171 -175.476 1.00 80.44 673 LEU A CA 1
ATOM 5473 C C . LEU A 1 673 ? 103.653 27.843 -176.080 1.00 80.44 673 LEU A C 1
ATOM 5475 O O . LEU A 1 673 ? 103.969 28.311 -177.172 1.00 80.44 673 LEU A O 1
ATOM 5479 N N . GLN A 1 674 ? 104.454 27.020 -175.400 1.00 80.31 674 GLN A N 1
ATOM 5480 C CA . GLN A 1 674 ? 105.762 26.592 -175.894 1.00 80.31 674 GLN A CA 1
ATOM 5481 C C . GLN A 1 674 ? 105.649 25.735 -177.168 1.00 80.31 674 GLN A C 1
ATOM 5483 O O . GLN A 1 674 ? 106.391 25.970 -178.125 1.00 80.31 674 GLN A O 1
ATOM 5488 N N . ASP A 1 675 ? 104.676 24.822 -177.227 1.00 81.06 675 ASP A N 1
ATOM 5489 C CA . ASP A 1 675 ? 104.412 23.984 -178.404 1.00 81.06 675 ASP A CA 1
ATOM 5490 C C . ASP A 1 675 ? 103.940 24.824 -179.614 1.00 81.06 675 ASP A C 1
ATOM 5492 O O . ASP A 1 675 ? 104.398 24.621 -180.745 1.00 81.06 675 ASP A O 1
ATOM 5496 N N . GLN A 1 676 ? 103.091 25.838 -179.391 1.00 79.50 676 GLN A N 1
ATOM 5497 C CA . GLN A 1 676 ? 102.680 26.790 -180.437 1.00 79.50 676 GLN A CA 1
ATOM 5498 C C . GLN A 1 676 ? 103.863 27.600 -180.990 1.00 79.50 676 GLN A C 1
ATOM 5500 O O . GLN A 1 676 ? 103.972 27.802 -182.203 1.00 79.50 676 GLN A O 1
ATOM 5505 N N . LEU A 1 677 ? 104.776 28.025 -180.116 1.00 78.50 677 LEU A N 1
ATOM 5506 C CA . LEU A 1 677 ? 105.973 28.785 -180.482 1.00 78.50 677 LEU A CA 1
ATOM 5507 C C . LEU A 1 677 ? 106.928 27.944 -181.346 1.00 78.50 677 LEU A C 1
ATOM 5509 O O . LEU A 1 677 ? 107.493 28.435 -182.326 1.00 78.50 677 LEU A O 1
ATOM 5513 N N . GLN A 1 678 ? 107.043 26.649 -181.045 1.00 76.56 678 GLN A N 1
ATOM 5514 C CA . GLN A 1 678 ? 107.837 25.708 -181.832 1.00 76.56 678 GLN A CA 1
ATOM 5515 C C . GLN A 1 678 ? 107.217 25.440 -183.218 1.00 76.56 678 GLN A C 1
ATOM 5517 O O . GLN A 1 678 ? 107.939 25.388 -184.217 1.00 76.56 678 GLN A O 1
ATOM 5522 N N . SER A 1 679 ? 105.885 25.362 -183.313 1.00 78.88 679 SER A N 1
ATOM 5523 C CA . SER A 1 679 ? 105.171 25.210 -184.591 1.00 78.88 679 SER A CA 1
ATOM 5524 C C . SER A 1 679 ? 105.302 26.442 -185.502 1.00 78.88 679 SER A C 1
ATOM 5526 O O . SER A 1 679 ? 105.504 26.303 -186.710 1.00 78.88 679 SER A O 1
ATOM 5528 N N . LEU A 1 680 ? 105.225 27.654 -184.943 1.00 75.50 680 LEU A N 1
ATOM 5529 C CA . LEU A 1 680 ? 105.418 28.916 -185.677 1.00 75.50 680 LEU A CA 1
ATOM 5530 C C . LEU A 1 680 ? 106.867 29.110 -186.152 1.00 75.50 680 LEU A C 1
ATOM 5532 O O . LEU A 1 680 ? 107.102 29.686 -187.218 1.00 75.50 680 LEU A O 1
ATOM 5536 N N . SER A 1 681 ? 107.835 28.597 -185.390 1.00 76.62 681 SER A N 1
ATOM 5537 C CA . SER A 1 681 ? 109.250 28.571 -185.776 1.00 76.62 681 SER A CA 1
ATOM 5538 C C . SER A 1 681 ? 109.494 27.662 -186.992 1.00 76.62 681 SER A C 1
ATOM 5540 O O . SER A 1 681 ? 110.143 28.069 -187.957 1.00 76.62 681 SER A O 1
ATOM 5542 N N . MET A 1 682 ? 108.882 26.472 -187.013 1.00 75.62 682 MET A N 1
ATOM 5543 C CA . MET A 1 682 ? 108.934 25.532 -188.144 1.00 75.62 682 MET A CA 1
ATOM 5544 C C . MET A 1 682 ? 108.305 26.101 -189.430 1.00 75.62 682 MET A C 1
ATOM 5546 O O . MET A 1 682 ? 108.869 25.944 -190.514 1.00 75.62 682 MET A O 1
ATOM 5550 N N . ALA A 1 683 ? 107.173 26.805 -189.317 1.00 72.88 683 ALA A N 1
ATOM 5551 C CA . ALA A 1 683 ? 106.506 27.448 -190.454 1.00 72.88 683 ALA A CA 1
ATOM 5552 C C . ALA A 1 683 ? 107.331 28.608 -191.048 1.00 72.88 683 ALA A C 1
ATOM 5554 O O . ALA A 1 683 ? 107.414 28.760 -192.267 1.00 72.88 683 ALA A O 1
ATOM 5555 N N . ASN A 1 684 ? 108.008 29.394 -190.201 1.00 69.31 684 ASN A N 1
ATOM 5556 C CA . ASN A 1 684 ? 108.924 30.446 -190.653 1.00 69.31 684 ASN A CA 1
ATOM 5557 C C . ASN A 1 684 ? 110.158 29.892 -191.381 1.00 69.31 684 ASN A C 1
ATOM 5559 O O . ASN A 1 684 ? 110.675 30.541 -192.289 1.00 69.31 684 ASN A O 1
ATOM 5563 N N . LEU A 1 685 ? 110.628 28.694 -191.024 1.00 73.19 685 LEU A N 1
ATOM 5564 C CA . LEU A 1 685 ? 111.763 28.058 -191.694 1.00 73.19 685 LEU A CA 1
ATOM 5565 C C . LEU A 1 685 ? 111.405 27.592 -193.118 1.00 73.19 685 LEU A C 1
ATOM 5567 O O . LEU A 1 685 ? 112.208 27.759 -194.031 1.00 73.19 685 LEU A O 1
ATOM 5571 N N . GLN A 1 686 ? 110.180 27.093 -193.323 1.00 66.81 686 GLN A N 1
ATOM 5572 C CA . GLN A 1 686 ? 109.670 26.696 -194.645 1.00 66.81 686 GLN A CA 1
ATOM 5573 C C . GLN A 1 686 ? 109.437 27.899 -195.572 1.00 66.81 686 GLN A C 1
ATOM 5575 O O . GLN A 1 686 ? 109.756 27.837 -196.760 1.00 66.81 686 GLN A O 1
ATOM 5580 N N . LEU A 1 687 ? 108.953 29.019 -195.022 1.00 67.06 687 LEU A N 1
ATOM 5581 C CA . LEU A 1 687 ? 108.814 30.277 -195.763 1.00 67.06 687 LEU A CA 1
ATOM 5582 C C . LEU A 1 687 ? 110.172 30.893 -196.140 1.00 67.06 687 LEU A C 1
ATOM 5584 O O . LEU A 1 687 ? 110.277 31.553 -197.171 1.00 67.06 687 LEU A O 1
ATOM 5588 N N . ARG A 1 688 ? 111.229 30.647 -195.352 1.00 59.66 688 ARG A N 1
ATOM 5589 C CA . ARG A 1 688 ? 112.597 31.080 -195.682 1.00 59.66 688 ARG A CA 1
ATOM 5590 C C . ARG A 1 688 ? 113.220 30.272 -196.826 1.00 59.66 688 ARG A C 1
ATOM 5592 O O . ARG A 1 688 ? 113.886 30.866 -197.660 1.00 59.66 688 ARG A O 1
ATOM 5599 N N . THR A 1 689 ? 112.954 28.969 -196.932 1.00 60.62 689 THR A N 1
ATOM 5600 C CA . THR A 1 689 ? 113.486 28.129 -198.027 1.00 60.62 689 THR A CA 1
ATOM 5601 C C . THR A 1 689 ? 112.840 28.381 -199.394 1.00 60.62 689 THR A C 1
ATOM 5603 O O . THR A 1 689 ? 113.485 28.149 -200.413 1.00 60.62 689 THR A O 1
ATOM 5606 N N . GLU A 1 690 ? 111.599 28.878 -199.438 1.00 58.25 690 GLU A N 1
ATOM 5607 C CA . GLU A 1 690 ? 110.913 29.214 -200.700 1.00 58.25 690 GLU A CA 1
ATOM 5608 C C . GLU A 1 690 ? 111.323 30.606 -201.230 1.00 58.25 690 GLU A C 1
ATOM 5610 O O . GLU A 1 690 ? 111.352 30.829 -202.441 1.00 58.25 690 GLU A O 1
ATOM 5615 N N . ASN A 1 691 ? 111.726 31.524 -200.340 1.00 54.09 691 ASN A N 1
ATOM 5616 C CA . ASN A 1 691 ? 112.169 32.878 -200.702 1.00 54.09 691 ASN A CA 1
ATOM 5617 C C . ASN A 1 691 ? 113.584 32.942 -201.324 1.00 54.09 691 ASN A C 1
ATOM 5619 O O . ASN A 1 691 ? 113.897 33.923 -201.991 1.00 54.09 691 ASN A O 1
ATOM 5623 N N . ASP A 1 692 ? 114.413 31.898 -201.204 1.00 50.47 692 ASP A N 1
ATOM 5624 C CA . ASP A 1 692 ? 115.764 31.848 -201.800 1.00 50.47 692 ASP A CA 1
ATOM 5625 C C . ASP A 1 692 ? 115.786 31.418 -203.296 1.00 50.47 692 ASP A C 1
ATOM 5627 O O . ASP A 1 692 ? 116.849 31.400 -203.920 1.00 50.47 692 ASP A O 1
ATOM 5631 N N . ARG A 1 693 ? 114.636 31.094 -203.926 1.00 53.69 693 ARG A N 1
ATOM 5632 C CA . ARG A 1 693 ? 114.557 30.570 -205.318 1.00 53.69 693 ARG A CA 1
ATOM 5633 C C . ARG A 1 693 ? 114.167 31.594 -206.402 1.00 53.69 693 ARG A C 1
ATOM 5635 O O . ARG A 1 693 ? 114.214 31.264 -207.587 1.00 53.69 693 ARG A O 1
ATOM 5642 N N . LEU A 1 694 ? 113.818 32.832 -206.051 1.00 49.53 694 LEU A N 1
ATOM 5643 C CA . LEU A 1 694 ? 113.455 33.890 -207.005 1.00 49.53 694 LEU A CA 1
ATOM 5644 C C . LEU A 1 694 ? 114.007 35.251 -206.553 1.00 49.53 694 LEU A C 1
ATOM 5646 O O . LEU A 1 694 ? 113.435 35.899 -205.691 1.00 49.53 694 LEU A O 1
ATOM 5650 N N . GLY A 1 695 ? 115.093 35.687 -207.199 1.00 36.59 695 GLY A N 1
ATOM 5651 C CA . GLY A 1 695 ? 115.415 37.100 -207.441 1.00 36.59 695 GLY A CA 1
ATOM 5652 C C . GLY A 1 695 ? 115.545 38.047 -206.238 1.00 36.59 695 GLY A C 1
ATOM 5653 O O . GLY A 1 695 ? 114.625 38.792 -205.945 1.00 36.59 695 GLY A O 1
ATOM 5654 N N . GLY A 1 696 ? 116.756 38.118 -205.678 1.00 33.16 696 GLY A N 1
ATOM 5655 C CA . GLY A 1 696 ? 117.598 39.324 -205.687 1.00 33.16 696 GLY A CA 1
ATOM 5656 C C . GLY A 1 696 ? 117.107 40.639 -205.054 1.00 33.16 696 GLY A C 1
ATOM 5657 O O . GLY A 1 696 ? 116.365 41.388 -205.675 1.00 33.16 696 GLY A O 1
ATOM 5658 N N . GLN A 1 697 ? 117.813 40.996 -203.974 1.00 31.70 697 GLN A N 1
ATOM 5659 C CA . GLN A 1 697 ? 118.223 42.347 -203.542 1.00 31.70 697 GLN A CA 1
ATOM 5660 C C . GLN A 1 697 ? 117.344 43.142 -202.562 1.00 31.70 697 GLN A C 1
ATOM 5662 O O . GLN A 1 697 ? 116.125 43.190 -202.655 1.00 31.70 697 GLN A O 1
ATOM 5667 N N . ALA A 1 698 ? 118.087 43.838 -201.683 1.00 33.25 698 ALA A N 1
ATOM 5668 C CA . ALA A 1 698 ? 117.696 44.751 -200.604 1.00 33.25 698 ALA A CA 1
ATOM 5669 C C . ALA A 1 698 ? 117.000 44.041 -199.428 1.00 33.25 698 ALA A C 1
ATOM 5671 O O . ALA A 1 698 ? 115.785 43.912 -199.383 1.00 33.25 698 ALA A O 1
ATOM 5672 N N . ASN A 1 699 ? 117.735 43.413 -198.509 1.00 27.61 699 ASN A N 1
ATOM 5673 C CA . ASN A 1 699 ? 118.759 44.004 -197.642 1.00 27.61 699 ASN A CA 1
ATOM 5674 C C . ASN A 1 699 ? 118.246 45.228 -196.877 1.00 27.61 699 ASN A C 1
ATOM 5676 O O . ASN A 1 699 ? 117.959 46.260 -197.475 1.00 27.61 699 ASN A O 1
ATOM 5680 N N . GLU A 1 700 ? 118.310 45.061 -195.553 1.00 28.94 700 GLU A N 1
ATOM 5681 C CA . GLU A 1 700 ? 118.713 46.096 -194.603 1.00 28.94 700 GLU A CA 1
ATOM 5682 C C . GLU A 1 700 ? 117.646 47.162 -194.283 1.00 28.94 700 GLU A C 1
ATOM 5684 O O . GLU A 1 700 ? 116.962 47.695 -195.139 1.00 28.94 700 GLU A O 1
ATOM 5689 N N . GLN A 1 701 ? 117.428 47.553 -193.037 1.00 31.42 701 GLN A N 1
ATOM 5690 C CA . GLN A 1 701 ? 118.184 47.339 -191.818 1.00 31.42 701 GLN A CA 1
ATOM 5691 C C . GLN A 1 701 ? 117.349 47.969 -190.698 1.00 31.42 701 GLN A C 1
ATOM 5693 O O . GLN A 1 701 ? 116.549 48.871 -190.935 1.00 31.42 701 GLN A O 1
ATOM 5698 N N . ASP A 1 702 ? 117.674 47.548 -189.485 1.00 31.69 702 ASP A N 1
ATOM 5699 C CA . ASP A 1 702 ? 117.912 48.464 -188.379 1.00 31.69 702 ASP A CA 1
ATOM 5700 C C . ASP A 1 702 ? 116.788 49.075 -187.541 1.00 31.69 702 ASP A C 1
ATOM 5702 O O . ASP A 1 702 ? 115.819 49.671 -187.999 1.00 31.69 702 ASP A O 1
ATOM 5706 N N . ASN A 1 703 ? 117.166 49.069 -186.257 1.00 32.78 703 ASN A N 1
ATOM 5707 C CA . ASN A 1 703 ? 117.068 50.166 -185.306 1.00 32.78 703 ASN A CA 1
ATOM 5708 C C . ASN A 1 703 ? 115.656 50.447 -184.821 1.00 32.78 703 ASN A C 1
ATOM 5710 O O . ASN A 1 703 ? 114.819 51.041 -185.484 1.00 32.78 703 ASN A O 1
ATOM 5714 N N . SER A 1 704 ? 115.356 50.151 -183.567 1.00 33.06 704 SER A N 1
ATOM 5715 C CA . SER A 1 704 ? 115.918 50.807 -182.371 1.00 33.06 704 SER A CA 1
ATOM 5716 C C . SER A 1 704 ? 114.733 50.800 -181.377 1.00 33.06 704 SER A C 1
ATOM 5718 O O . SER A 1 704 ? 113.604 50.532 -181.776 1.00 33.06 704 SER A O 1
ATOM 5720 N N . ASP A 1 705 ? 114.794 51.027 -180.081 1.00 30.92 705 ASP A N 1
ATOM 5721 C CA . ASP A 1 705 ? 115.755 51.627 -179.180 1.00 30.92 705 ASP A CA 1
ATOM 5722 C C . ASP A 1 705 ? 115.098 51.513 -177.778 1.00 30.92 705 ASP A C 1
ATOM 5724 O O . ASP A 1 705 ? 113.876 51.395 -177.708 1.00 30.92 705 ASP A O 1
ATOM 5728 N N . VAL A 1 706 ? 115.889 51.643 -176.696 1.00 34.62 706 VAL A N 1
ATOM 5729 C CA . VAL A 1 706 ? 115.586 52.531 -175.528 1.00 34.62 706 VAL A CA 1
ATOM 5730 C C . VAL A 1 706 ? 114.339 52.194 -174.668 1.00 34.62 706 VAL A C 1
ATOM 5732 O O . VAL A 1 706 ? 113.243 51.979 -175.153 1.00 34.62 706 VAL A O 1
ATOM 5735 N N . THR A 1 707 ? 114.304 52.173 -173.331 1.00 31.53 707 THR A N 1
ATOM 5736 C CA . THR A 1 707 ? 115.169 52.518 -172.179 1.00 31.53 707 THR A CA 1
ATOM 5737 C C . THR A 1 707 ? 114.375 52.114 -170.916 1.00 31.53 707 THR A C 1
ATOM 5739 O O . THR A 1 707 ? 113.150 52.134 -170.930 1.00 31.53 707 THR A O 1
ATOM 5742 N N . ILE A 1 708 ? 115.010 51.654 -169.834 1.00 37.12 708 ILE A N 1
ATOM 5743 C CA . ILE A 1 708 ? 115.256 52.370 -168.553 1.00 37.12 708 ILE A CA 1
ATOM 5744 C C . ILE A 1 708 ? 114.120 53.282 -168.018 1.00 37.12 708 ILE A C 1
ATOM 5746 O O . ILE A 1 708 ? 113.892 54.346 -168.579 1.00 37.12 708 ILE A O 1
ATOM 5750 N N . ASN A 1 709 ? 113.547 52.942 -166.847 1.00 32.69 709 ASN A N 1
ATOM 5751 C CA . ASN A 1 709 ? 113.471 53.730 -165.577 1.00 32.69 709 ASN A CA 1
ATOM 5752 C C . ASN A 1 709 ? 112.387 53.113 -164.652 1.00 32.69 709 ASN A C 1
ATOM 5754 O O . ASN A 1 709 ? 111.273 52.895 -165.104 1.00 32.69 709 ASN A O 1
ATOM 5758 N N . ARG A 1 710 ? 112.663 52.618 -163.432 1.00 34.56 710 ARG A N 1
ATOM 5759 C CA . ARG A 1 710 ? 112.995 53.263 -162.130 1.00 34.56 710 ARG A CA 1
ATOM 5760 C C . ARG A 1 710 ? 111.829 53.967 -161.409 1.00 34.56 710 ARG A C 1
ATOM 5762 O O . ARG A 1 710 ? 111.164 54.808 -161.998 1.00 34.56 710 ARG A O 1
ATOM 5769 N N . ASN A 1 711 ? 111.809 53.722 -160.083 1.00 35.34 711 ASN A N 1
ATOM 5770 C CA . ASN A 1 711 ? 111.362 54.585 -158.967 1.00 35.34 711 ASN A CA 1
ATOM 5771 C C . ASN A 1 711 ? 109.857 54.555 -158.601 1.00 35.34 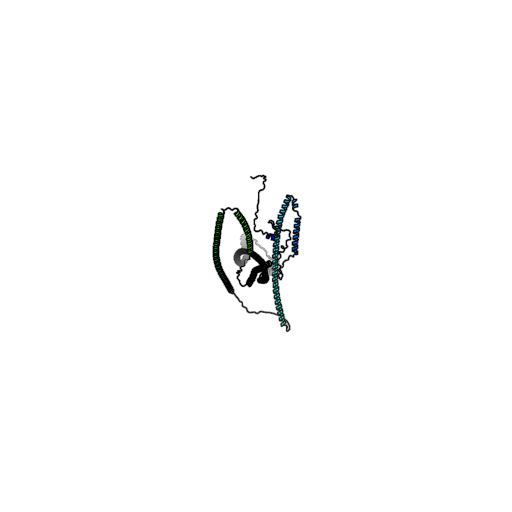711 ASN A C 1
ATOM 5773 O O . ASN A 1 711 ? 109.025 54.573 -159.490 1.00 35.34 711 ASN A O 1
ATOM 5777 N N . HIS A 1 712 ? 109.380 54.550 -157.343 1.00 36.50 712 HIS A N 1
ATOM 5778 C CA . HIS A 1 712 ? 109.932 54.612 -155.973 1.00 36.50 712 HIS A CA 1
ATOM 5779 C C . HIS A 1 712 ? 108.838 54.131 -154.975 1.00 36.50 712 HIS A C 1
ATOM 5781 O O . HIS A 1 712 ? 107.652 54.245 -155.275 1.00 36.50 712 HIS A O 1
ATOM 5787 N N . VAL A 1 713 ? 109.220 53.652 -153.778 1.00 46.78 713 VAL A N 1
ATOM 5788 C CA . VAL A 1 713 ? 108.310 53.274 -152.666 1.00 46.78 713 VAL A CA 1
ATOM 5789 C C . VAL A 1 713 ? 108.321 54.348 -151.568 1.00 46.78 713 VAL A C 1
ATOM 5791 O O . VAL A 1 713 ? 109.379 54.876 -151.226 1.00 46.78 713 VAL A O 1
ATOM 5794 N N . LEU A 1 714 ? 107.144 54.644 -151.004 1.00 46.16 714 LEU A N 1
ATOM 5795 C CA . LEU A 1 714 ? 106.910 55.592 -149.906 1.00 46.16 714 LEU A CA 1
ATOM 5796 C C . LEU A 1 714 ? 106.651 54.856 -148.577 1.00 46.16 714 LEU A C 1
ATOM 5798 O O . LEU A 1 714 ? 105.941 53.853 -148.548 1.00 46.16 714 LEU A O 1
ATOM 5802 N N . CYS A 1 715 ? 107.185 55.381 -147.467 1.00 53.34 715 CYS A N 1
ATOM 5803 C CA . CYS A 1 715 ? 106.906 54.900 -146.107 1.00 53.34 715 CYS A CA 1
ATOM 5804 C C . CYS A 1 715 ? 105.576 55.489 -145.574 1.00 53.34 715 CYS A C 1
ATOM 5806 O O . CYS A 1 715 ? 105.457 56.720 -145.525 1.00 53.34 715 CYS A O 1
ATOM 5808 N N . PRO A 1 716 ? 104.603 54.672 -145.109 1.00 56.78 716 PRO A N 1
ATOM 5809 C CA . PRO A 1 716 ? 103.261 55.139 -144.730 1.00 56.78 716 PRO A CA 1
ATOM 5810 C C . PRO A 1 716 ? 103.179 56.100 -143.531 1.00 56.78 716 PRO A C 1
ATOM 5812 O O . PRO A 1 716 ? 102.124 56.690 -143.323 1.00 56.78 716 PRO A O 1
ATOM 5815 N N . LYS A 1 717 ? 104.244 56.272 -142.730 1.00 52.75 717 LYS A N 1
ATOM 5816 C CA . LYS A 1 717 ? 104.217 57.132 -141.526 1.00 52.75 717 LYS A CA 1
ATOM 5817 C C . LYS A 1 717 ? 104.944 58.478 -141.644 1.00 52.75 717 LYS A C 1
ATOM 5819 O O . LYS A 1 717 ? 104.615 59.377 -140.881 1.00 52.75 717 LYS A O 1
ATOM 5824 N N . CYS A 1 718 ? 105.911 58.655 -142.548 1.00 61.84 718 CYS A N 1
ATOM 5825 C CA . CYS A 1 718 ? 106.724 59.888 -142.575 1.00 61.84 718 CYS A CA 1
ATOM 5826 C C . CYS A 1 718 ? 107.093 60.419 -143.972 1.00 61.84 718 CYS A C 1
ATOM 5828 O O . CYS A 1 718 ? 107.892 61.344 -144.059 1.00 61.84 718 CYS A O 1
ATOM 5830 N N . GLN A 1 719 ? 106.541 59.845 -145.050 1.00 58.97 719 GLN A N 1
ATOM 5831 C CA . GLN A 1 719 ? 106.586 60.355 -146.438 1.00 58.97 719 GLN A CA 1
ATOM 5832 C C . GLN A 1 719 ? 107.958 60.776 -147.033 1.00 58.97 719 GLN A C 1
ATOM 5834 O O . GLN A 1 719 ? 107.991 61.424 -148.073 1.00 58.97 719 GLN A O 1
ATOM 5839 N N . ASN A 1 720 ? 109.096 60.354 -146.469 1.00 51.81 720 ASN A N 1
ATOM 5840 C CA . ASN A 1 720 ? 110.429 60.610 -147.041 1.00 51.81 720 ASN A CA 1
ATOM 5841 C C . ASN A 1 720 ? 110.959 59.427 -147.877 1.00 51.81 720 ASN A C 1
ATOM 5843 O O . ASN A 1 720 ? 110.702 58.267 -147.555 1.00 51.81 720 ASN A O 1
ATOM 5847 N N . SER A 1 721 ? 111.729 59.729 -148.935 1.00 49.97 721 SER A N 1
ATOM 5848 C CA . SER A 1 721 ? 112.335 58.762 -149.870 1.00 49.97 721 SER A CA 1
ATOM 5849 C C . SER A 1 721 ? 113.561 58.060 -149.269 1.00 49.97 721 SER A C 1
ATOM 5851 O O . SER A 1 721 ? 114.508 58.734 -148.857 1.00 49.97 721 SER A O 1
ATOM 5853 N N . ILE A 1 722 ? 113.579 56.722 -149.246 1.00 52.31 722 ILE A N 1
ATOM 5854 C CA . ILE A 1 722 ? 114.633 55.923 -148.593 1.00 52.31 722 ILE A CA 1
ATOM 5855 C C . ILE A 1 722 ? 115.436 55.138 -149.647 1.00 52.31 722 ILE A C 1
ATOM 5857 O O . ILE A 1 722 ? 114.862 54.397 -150.442 1.00 52.31 722 ILE A O 1
ATOM 5861 N N . SER A 1 723 ? 116.764 55.309 -149.641 1.00 45.62 723 SER A N 1
ATOM 5862 C CA . SER A 1 723 ? 117.742 54.540 -150.432 1.00 45.62 723 SER A CA 1
ATOM 5863 C C . SER A 1 723 ? 118.279 53.358 -149.613 1.00 45.62 723 SER A C 1
ATOM 5865 O O . SER A 1 723 ? 118.395 53.453 -148.390 1.00 45.62 723 SER A O 1
ATOM 5867 N N . THR A 1 724 ? 118.594 52.251 -150.285 1.00 50.66 724 THR A N 1
ATOM 5868 C CA . THR A 1 724 ? 118.782 50.880 -149.765 1.00 50.66 724 THR A CA 1
ATOM 5869 C C . THR A 1 724 ? 119.919 50.644 -148.763 1.00 50.66 724 THR A C 1
ATOM 5871 O O . THR A 1 724 ? 120.048 49.528 -148.273 1.00 50.66 724 THR A O 1
ATOM 5874 N N . ASP A 1 725 ? 120.668 51.667 -148.356 1.00 46.72 725 ASP A N 1
ATOM 5875 C CA . ASP A 1 725 ? 121.880 51.481 -147.544 1.00 46.72 725 ASP A CA 1
ATOM 5876 C C . ASP A 1 725 ? 121.707 51.808 -146.047 1.00 46.72 725 ASP A C 1
ATOM 5878 O O . ASP A 1 725 ? 122.685 51.859 -145.310 1.00 46.72 725 ASP A O 1
ATOM 5882 N N . ASN A 1 726 ? 120.476 52.008 -145.547 1.00 49.59 726 ASN A N 1
ATOM 5883 C CA . ASN A 1 726 ? 120.224 52.264 -144.113 1.00 49.59 726 ASN A CA 1
ATOM 5884 C C . ASN A 1 726 ? 118.873 51.725 -143.578 1.00 49.59 726 ASN A C 1
ATOM 5886 O O . ASN A 1 726 ? 118.254 52.319 -142.690 1.00 49.59 726 ASN A O 1
ATOM 5890 N N . LEU A 1 727 ? 118.403 50.576 -144.084 1.00 55.62 727 LEU A N 1
ATOM 5891 C CA . LEU A 1 727 ? 117.123 49.968 -143.673 1.00 55.62 727 LEU A CA 1
ATOM 5892 C C . LEU A 1 727 ? 117.104 49.569 -142.181 1.00 55.62 727 LEU A C 1
ATOM 5894 O O . LEU A 1 727 ? 116.110 49.778 -141.485 1.00 55.62 727 LEU A O 1
ATOM 5898 N N . SER A 1 728 ? 118.230 49.084 -141.655 1.00 57.28 728 SER A N 1
ATOM 5899 C CA . SER A 1 728 ? 118.336 48.588 -140.276 1.00 57.28 728 SER A CA 1
ATOM 5900 C C . SER A 1 728 ? 118.282 49.700 -139.215 1.00 57.28 728 SER A C 1
ATOM 5902 O O . SER A 1 728 ? 117.814 49.463 -138.104 1.00 57.28 728 SER A O 1
ATOM 5904 N N . LEU A 1 729 ? 118.688 50.934 -139.552 1.00 59.19 729 LEU A N 1
ATOM 5905 C CA . LEU A 1 729 ? 118.650 52.086 -138.634 1.00 59.19 729 LEU A CA 1
ATOM 5906 C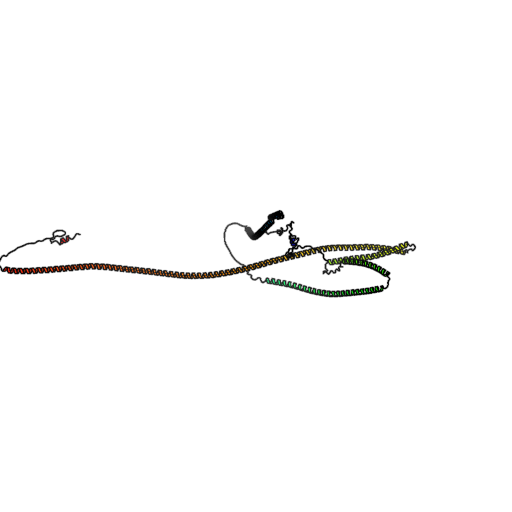 C . LEU A 1 729 ? 117.299 52.832 -138.675 1.00 59.19 729 LEU A C 1
ATOM 5908 O O . LEU A 1 729 ? 116.926 53.490 -137.703 1.00 59.19 729 LEU A O 1
ATOM 5912 N N . HIS A 1 730 ? 116.533 52.691 -139.767 1.00 62.97 730 HIS A N 1
ATOM 5913 C CA . HIS A 1 730 ? 115.167 53.221 -139.888 1.00 62.97 730 HIS A CA 1
ATOM 5914 C C . HIS A 1 730 ? 114.138 52.347 -139.148 1.00 62.97 730 HIS A C 1
ATOM 5916 O O . HIS A 1 730 ? 113.254 52.883 -138.478 1.00 62.97 730 HIS A O 1
ATOM 5922 N N . ILE A 1 731 ? 114.304 51.015 -139.172 1.00 60.94 731 ILE A N 1
ATOM 5923 C CA . ILE A 1 731 ? 113.472 50.077 -138.394 1.00 60.94 731 ILE A CA 1
ATOM 5924 C C . ILE A 1 731 ? 113.644 50.318 -136.881 1.00 60.94 731 ILE A C 1
ATOM 5926 O O . ILE A 1 731 ? 112.658 50.313 -136.148 1.00 60.94 731 ILE A O 1
ATOM 5930 N N . ALA A 1 732 ? 114.857 50.652 -136.420 1.00 59.28 732 ALA A N 1
ATOM 5931 C CA . ALA A 1 732 ? 115.133 50.937 -135.007 1.00 59.28 732 ALA A CA 1
ATOM 5932 C C . ALA A 1 732 ? 114.524 52.260 -134.481 1.00 59.28 732 ALA A C 1
ATOM 5934 O O . ALA A 1 732 ? 114.374 52.419 -133.272 1.00 59.28 732 ALA A O 1
ATOM 5935 N N . ARG A 1 733 ? 114.149 53.210 -135.355 1.00 57.50 733 ARG A N 1
ATOM 5936 C CA . ARG A 1 733 ? 113.519 54.492 -134.962 1.00 57.50 733 ARG A CA 1
ATOM 5937 C C . ARG A 1 733 ? 111.993 54.515 -135.083 1.00 57.50 733 ARG A C 1
ATOM 5939 O O . ARG A 1 733 ? 111.378 55.393 -134.492 1.00 57.50 733 ARG A O 1
ATOM 5946 N N . CYS A 1 734 ? 111.378 53.574 -135.802 1.00 56.03 734 CYS A N 1
ATOM 5947 C CA . CYS A 1 734 ? 109.916 53.522 -135.961 1.00 56.03 734 CYS A CA 1
ATOM 5948 C C . CYS A 1 734 ? 109.188 52.633 -134.931 1.00 56.03 734 CYS A C 1
ATOM 5950 O O . CYS A 1 734 ? 107.965 52.531 -135.013 1.00 56.03 734 CYS A O 1
ATOM 5952 N N . TYR A 1 735 ? 109.901 52.014 -133.979 1.00 53.25 735 TYR A N 1
ATOM 5953 C CA . TYR A 1 735 ? 109.350 51.021 -133.039 1.00 53.25 735 TYR A CA 1
ATOM 5954 C C . TYR A 1 735 ? 109.408 51.387 -131.539 1.00 53.25 735 TYR A C 1
ATOM 5956 O O . TYR A 1 735 ? 109.228 50.503 -130.713 1.00 53.25 735 TYR A O 1
ATOM 5964 N N . ASN A 1 736 ? 109.598 52.657 -131.155 1.00 56.81 736 ASN A N 1
ATOM 5965 C CA . ASN A 1 736 ? 109.418 53.101 -129.759 1.00 56.81 736 ASN A CA 1
ATOM 5966 C C . ASN A 1 736 ? 108.556 54.374 -129.690 1.00 56.81 736 ASN A C 1
ATOM 5968 O O . ASN A 1 736 ? 108.822 55.293 -130.467 1.00 56.81 736 ASN A O 1
ATOM 5972 N N . LEU A 1 737 ? 107.604 54.391 -128.735 1.00 45.59 737 LEU A N 1
ATOM 5973 C CA . LEU A 1 737 ? 106.480 55.316 -128.424 1.00 45.59 737 LEU A CA 1
ATOM 5974 C C . LEU A 1 737 ? 105.129 54.617 -128.715 1.00 45.59 737 LEU A C 1
ATOM 5976 O O . LEU A 1 737 ? 104.725 54.550 -129.876 1.00 45.59 737 LEU A O 1
ATOM 5980 N N . ASP A 1 738 ? 104.405 54.015 -127.767 1.00 40.34 738 ASP A N 1
ATOM 5981 C CA . ASP A 1 738 ? 104.445 54.001 -126.289 1.00 40.34 738 ASP A CA 1
ATOM 5982 C C . ASP A 1 738 ? 104.349 52.568 -125.736 1.00 40.34 738 ASP A C 1
ATOM 5984 O O . ASP A 1 738 ? 103.639 51.743 -126.365 1.00 40.34 738 ASP A O 1
#

Organism: Nasonia vitripennis (NCBI:txid7425)

Secondary structure (DSSP, 8-state):
-------------------------TT---HHHHHHTTEEEETTEEEE--SS---TTTTTTTS--------S----------HHHHHHHHHHHHHHHHHHHHHHHH--HHHHHHTS-HHHHHHHHHHHHHHHHHHHHHHHHHHHHHHHHHHHHHHHHHHHHHHHHHHHHHHHHHHHHHHHHHHHHHHHHHHHHHHHHHHHTT-SS---------------------------SSSHHHHHHHHHHHHHHHHHHHHHHHHHHHHHHHHHHHHHHHHHHHHHHHHHHHHHHHHHHHHHHHHHHHHHHHHHHHHHHHHHHHTTTS--HHHHHHHHHHHHHHHHHHHHHHHHHHHHHHHHHHHHHH-----------S-S--HHHHHHHHHHHHHHHHHHHHHHHHHHHHHHHHHHHHHHHHHHHHHHHHHHHHH-TT-PPPHHHHHHHHHHHHHHHHHHHHHHHHHHHHHHHHHHHHHHHHHHHHHHHHHHHHHHHHHHHHHHHHHHHHHHHHHHHHHHHHHHHHHHHHHHHHHHHHHHHHHHHHHHHHHHHHHHHHHHHHHHHHHHHHHHHHHHHHHHHHHHHHHHHHHHHHHHHHHHHHHHHHHHHHHHHHHHHHHHHHHHHHHHHHHHHHHHHHHHHHHHHHHHHHHHHHHHHHHHHHHHHHHHHHHHHHHHHHHHHHHHHHHHHHHHHHHTTS-------------------B-TTT--B--TT-HHHHHTTSS---

InterPro domains:
  IPR051301 Optineurin/NF-kappa-B Essential Modulator [PTHR31553] (101-734)